Protein AF-D0MRK9-F1 (afdb_monomer_lite)

InterPro domains:
  IPR018247 EF-Hand 1, calcium-binding site [PS00018] (263-275)
  IPR031356 Stealth protein CR4, conserved region 4 [PF17103] (345-397)
  IPR031357 Stealth protein CR3, conserved region 3 [PF17102] (197-244)
  IPR047141 Stealth family [PTHR24045] (151-418)

Organism: Phytophthora infestans (strain T30-4) (NCBI:txid403677)

Foldseek 3Di:
DDDDDDDDDDPDDPPDDDPPPDDDPVVVVVVPDPDQPVPDPDDDDGDDDDPDDDDDDDDDDDDDPPDPVVVVVVVVVLVVVLVVVVVVVVVVVVVVVVVVVVVVCVVPDPDDPDPDPPDPPDDDDDDDDDPPPPPPPPDPPSVDDPDDPPDLPDCDPVQVVQVVDPCLPVLLLVLLQVVCCVVQNADPDPDGQDDDDPDDDDADPVLVVVLCVVPVPLQVVQVSDPDRGSSHNPPVSSRLSCLLRVCVVPNDDLVNLCQPFQPLVPPQFGDLLSLQSLLCLLPHHPHDPVSSVVSCVQQWDDWDWDWDWDQDPVGIDTDIDTDGDTGGSVSLVSRVVSSVSNSVSVVPDDDSDDDDDPPDPDDDPVVVVVVVVVCCSNHVDDDPPDDDPVDDDPDPDPVVVVVVVVVVVVVVVVVVVVVVVVVVVVVVVVVVVVVVVVVVVVVPVPDDDDDDDDDDDDDD

Secondary structure (DSSP, 8-state):
------------------------HHHHTTTS-----TT--SSS---PPPTT-PPPPPPPP-------HHHHHHHHHHHHHHHHHHHHHHHHHHHHHHHHHHHHHHTT-S---S---S--SS-----------TT------TTS-----PPPPP--HHHHHHTT-S-HHHHHHHHHHHHHHHHH-S-SSSS--PPPPS------HHHHHHHHHHTHHHHHHHHH-SS--TT---HHHHHHHHHHHGGGTSPPPHHHHIIIII-SS-SSSB-HHHHHHHHHHHH-SS--HHHHHHHHHHHSPPPEEEEEEEEETTEEEEEEEEE-PPB-HHHHHT-HHHHHHHHHHHHH------------SS--HHHHHHHHHHHHHH--S--TTSPPTT---S-SSHHHHHHHHHHHHHHHHHHHHHHHHHHHHHHHHHHHHHHHHHHHHHHHTT--------------

Radius of gyration: 40.29 Å; chains: 1; bounding box: 135×69×119 Å

pLDDT: mean 70.11, std 19.64, range [26.95, 94.94]

Structure (mmCIF, N/CA/C/O backbone):
data_AF-D0MRK9-F1
#
_entry.id   AF-D0MRK9-F1
#
loop_
_atom_site.group_PDB
_atom_site.id
_atom_site.type_symbol
_atom_site.label_atom_id
_atom_site.label_alt_id
_atom_site.label_comp_id
_atom_site.label_asym_id
_atom_site.label_entity_id
_atom_site.label_seq_id
_atom_site.pdbx_PDB_ins_code
_atom_site.Cartn_x
_atom_site.Cartn_y
_atom_site.Cartn_z
_atom_site.occupancy
_atom_site.B_iso_or_equiv
_atom_site.auth_seq_id
_atom_site.auth_comp_id
_atom_site.auth_asym_id
_atom_site.auth_atom_id
_atom_site.pdbx_PDB_model_num
ATOM 1 N N . MET A 1 1 ? 93.535 13.132 -4.757 1.00 35.56 1 MET A N 1
ATOM 2 C CA . MET A 1 1 ? 92.927 12.398 -3.626 1.00 35.56 1 MET A CA 1
ATOM 3 C C . MET A 1 1 ? 91.709 11.648 -4.139 1.00 35.56 1 MET A C 1
ATOM 5 O O . MET A 1 1 ? 90.677 12.262 -4.361 1.00 35.56 1 MET A O 1
ATOM 9 N N . ALA A 1 2 ? 91.854 10.348 -4.386 1.00 31.53 2 ALA A N 1
ATOM 10 C CA . ALA A 1 2 ? 90.727 9.451 -4.604 1.00 31.53 2 ALA A CA 1
ATOM 11 C C . ALA A 1 2 ? 90.151 9.045 -3.238 1.00 31.53 2 ALA A C 1
ATOM 13 O O . ALA A 1 2 ? 90.916 8.758 -2.316 1.00 31.53 2 ALA A O 1
ATOM 14 N N . ARG A 1 3 ? 88.824 9.008 -3.103 1.00 29.06 3 ARG A N 1
ATOM 15 C CA . ARG A 1 3 ? 88.154 8.256 -2.037 1.00 29.06 3 ARG A CA 1
ATOM 16 C C . ARG A 1 3 ? 87.110 7.344 -2.665 1.00 29.06 3 ARG A C 1
ATOM 18 O O . ARG A 1 3 ? 86.178 7.804 -3.313 1.00 29.06 3 ARG A O 1
ATOM 25 N N . HIS A 1 4 ? 87.349 6.051 -2.479 1.00 29.16 4 HIS A N 1
ATOM 26 C CA . HIS A 1 4 ? 86.424 4.955 -2.710 1.00 29.16 4 HIS A CA 1
ATOM 27 C C . HIS A 1 4 ? 85.157 5.107 -1.864 1.00 29.16 4 HIS A C 1
ATOM 29 O O . HIS A 1 4 ? 85.251 5.413 -0.677 1.00 29.16 4 HIS A O 1
ATOM 35 N N . CYS A 1 5 ? 84.013 4.752 -2.449 1.00 26.95 5 CYS A N 1
ATOM 36 C CA . CYS A 1 5 ? 82.931 4.092 -1.727 1.00 26.95 5 CYS A CA 1
ATOM 37 C C . CYS A 1 5 ? 82.694 2.721 -2.370 1.00 26.95 5 CYS A C 1
ATOM 39 O O . CYS A 1 5 ? 82.774 2.567 -3.587 1.00 26.95 5 CYS A O 1
ATOM 41 N N . VAL A 1 6 ? 82.503 1.736 -1.502 1.00 31.55 6 VAL A N 1
ATOM 42 C CA . VAL A 1 6 ? 82.480 0.293 -1.745 1.00 31.55 6 VAL A CA 1
ATOM 43 C C . VAL A 1 6 ? 81.114 -0.126 -2.296 1.00 31.55 6 VAL A C 1
ATOM 45 O O . VAL A 1 6 ? 80.092 0.210 -1.708 1.00 31.55 6 VAL A O 1
ATOM 48 N N . GLU A 1 7 ? 81.091 -0.878 -3.400 1.00 30.47 7 GLU A N 1
ATOM 49 C CA . GLU A 1 7 ? 79.901 -1.598 -3.870 1.00 30.47 7 GLU A CA 1
ATOM 50 C C . GLU A 1 7 ? 79.764 -2.922 -3.100 1.00 30.47 7 GLU A C 1
ATOM 52 O O . GLU A 1 7 ? 80.545 -3.859 -3.289 1.00 30.47 7 GLU A O 1
ATOM 57 N N . GLU A 1 8 ? 78.754 -3.021 -2.234 1.00 34.12 8 GLU A N 1
ATOM 58 C CA . GLU A 1 8 ? 78.308 -4.300 -1.681 1.00 34.12 8 GLU A CA 1
ATOM 59 C C . GLU A 1 8 ? 77.631 -5.137 -2.776 1.00 34.12 8 GLU A C 1
ATOM 61 O O . GLU A 1 8 ? 76.578 -4.789 -3.314 1.00 34.12 8 GLU A O 1
ATOM 66 N N . ARG A 1 9 ? 78.222 -6.296 -3.094 1.00 35.00 9 ARG A N 1
ATOM 67 C CA . ARG A 1 9 ? 77.585 -7.320 -3.932 1.00 35.00 9 ARG A CA 1
ATOM 68 C C . ARG A 1 9 ? 76.389 -7.926 -3.201 1.00 35.00 9 ARG A C 1
ATOM 70 O O . ARG A 1 9 ? 76.541 -8.881 -2.440 1.00 35.00 9 ARG A O 1
ATOM 77 N N . ILE A 1 10 ? 75.184 -7.472 -3.527 1.00 35.31 10 ILE A N 1
ATOM 78 C CA . ILE A 1 10 ? 73.968 -8.239 -3.248 1.00 35.31 10 ILE A CA 1
ATOM 79 C C . ILE A 1 10 ? 73.893 -9.381 -4.271 1.00 35.31 10 ILE A C 1
ATOM 81 O O . ILE A 1 10 ? 73.687 -9.158 -5.465 1.00 35.31 10 ILE A O 1
ATOM 85 N N . ARG A 1 11 ? 74.079 -10.625 -3.807 1.00 37.09 11 ARG A N 1
ATOM 86 C CA . ARG A 1 11 ? 73.834 -11.847 -4.593 1.00 37.09 11 ARG A CA 1
ATOM 87 C C . ARG A 1 11 ? 72.361 -11.893 -5.016 1.00 37.09 11 ARG A C 1
ATOM 89 O O . ARG A 1 11 ? 71.508 -12.365 -4.263 1.00 37.09 11 ARG A O 1
ATOM 96 N N . GLN A 1 12 ? 72.061 -11.433 -6.228 1.00 34.56 12 GLN A N 1
ATOM 97 C CA . GLN A 1 12 ? 70.758 -11.653 -6.850 1.00 34.56 12 GLN A CA 1
ATOM 98 C C . GLN A 1 12 ? 70.581 -13.154 -7.084 1.00 34.56 12 GLN A C 1
ATOM 100 O O . GLN A 1 12 ? 71.249 -13.757 -7.924 1.00 34.56 12 GLN A O 1
ATOM 105 N N . HIS A 1 13 ? 69.698 -13.770 -6.302 1.00 35.28 13 HIS A N 1
ATOM 106 C CA . HIS A 1 13 ? 69.254 -15.128 -6.569 1.00 35.28 13 HIS A CA 1
ATOM 107 C C . HIS A 1 13 ? 68.522 -15.111 -7.909 1.00 35.28 13 HIS A C 1
ATOM 109 O O . HIS A 1 13 ? 67.582 -14.340 -8.108 1.00 35.28 13 HIS A O 1
ATOM 115 N N . LYS A 1 14 ? 68.981 -15.941 -8.845 1.00 33.00 14 LYS A N 1
ATOM 116 C CA . LYS A 1 14 ? 68.329 -16.140 -10.136 1.00 33.00 14 LYS A CA 1
ATOM 117 C C . LYS A 1 14 ? 67.026 -16.894 -9.861 1.00 33.00 14 LYS A C 1
ATOM 119 O O . LYS A 1 14 ? 67.023 -18.117 -9.786 1.00 33.00 14 LYS A O 1
ATOM 124 N N . VAL A 1 15 ? 65.938 -16.163 -9.618 1.00 39.72 15 VAL A N 1
ATOM 125 C CA . VAL A 1 15 ? 64.608 -16.761 -9.469 1.00 39.72 15 VAL A CA 1
ATOM 126 C C . VAL A 1 15 ? 64.201 -17.271 -10.847 1.00 39.72 15 VAL A C 1
ATOM 128 O O . VAL A 1 15 ? 63.831 -16.497 -11.729 1.00 39.72 15 VAL A O 1
ATOM 131 N N . VAL A 1 16 ? 64.352 -18.576 -11.056 1.00 36.00 16 VAL A N 1
ATOM 132 C CA . VAL A 1 16 ? 63.836 -19.265 -12.238 1.00 36.00 16 VAL A CA 1
ATOM 133 C C . VAL A 1 16 ? 62.325 -19.348 -12.064 1.00 36.00 16 VAL A C 1
ATOM 135 O O . VAL A 1 16 ? 61.838 -20.065 -11.194 1.00 36.00 16 VAL A O 1
ATOM 138 N N . TYR A 1 17 ? 61.585 -18.565 -12.846 1.00 38.94 17 TYR A N 1
ATOM 139 C CA . TYR A 1 17 ? 60.128 -18.607 -12.830 1.00 38.94 17 TYR A CA 1
ATOM 140 C C . TYR A 1 17 ? 59.655 -19.787 -13.682 1.00 38.94 17 TYR A C 1
ATOM 142 O O . TYR A 1 17 ? 59.888 -19.818 -14.890 1.00 38.94 17 TYR A O 1
ATOM 150 N N . THR A 1 18 ? 59.005 -20.765 -13.058 1.00 42.81 18 THR A N 1
ATOM 151 C CA . THR A 1 18 ? 58.254 -21.804 -13.768 1.00 42.81 18 THR A CA 1
ATOM 152 C C . THR A 1 18 ? 56.948 -21.187 -14.277 1.00 42.81 18 THR A C 1
ATOM 154 O O . THR A 1 18 ? 56.207 -20.640 -13.455 1.00 42.81 18 THR A O 1
ATOM 157 N N . PRO A 1 19 ? 56.644 -21.231 -15.589 1.00 51.59 19 PRO A N 1
ATOM 158 C CA . PRO A 1 19 ? 55.358 -20.771 -16.104 1.00 51.59 19 PRO A CA 1
ATOM 159 C C . PRO A 1 19 ? 54.207 -21.466 -15.374 1.00 51.59 19 PRO A C 1
ATOM 161 O O . PRO A 1 19 ? 54.330 -22.628 -14.992 1.00 51.59 19 PRO A O 1
ATOM 164 N N . TYR A 1 20 ? 53.088 -20.767 -15.193 1.00 49.81 20 TYR A N 1
ATOM 165 C CA . TYR A 1 20 ? 51.872 -21.382 -14.673 1.00 49.81 20 TYR A CA 1
ATOM 166 C C . TYR A 1 20 ? 51.412 -22.485 -15.639 1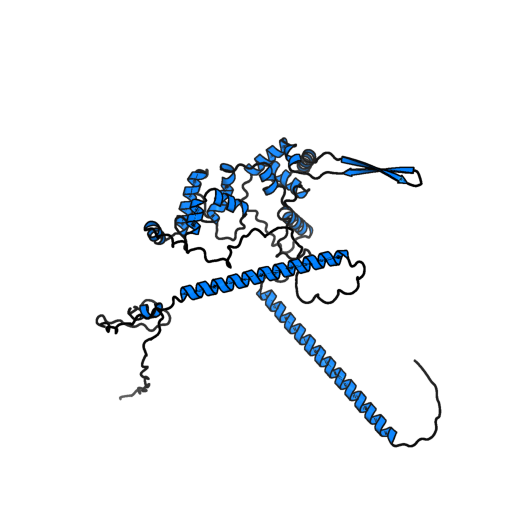.00 49.81 20 TYR A C 1
ATOM 168 O O . TYR A 1 20 ? 51.061 -22.203 -16.782 1.00 49.81 20 TYR A O 1
ATOM 176 N N . THR A 1 21 ? 51.444 -23.738 -15.189 1.00 51.25 21 THR A N 1
ATOM 177 C CA . THR A 1 21 ? 51.035 -24.929 -15.955 1.00 51.25 21 THR A CA 1
ATOM 178 C C . THR A 1 21 ? 49.616 -25.394 -15.613 1.00 51.25 21 THR A C 1
ATOM 180 O O . THR A 1 21 ? 49.261 -26.533 -15.901 1.00 51.25 21 THR A O 1
ATOM 183 N N . GLY A 1 22 ? 48.817 -24.551 -14.953 1.00 57.84 22 GLY A N 1
ATOM 184 C CA . GLY A 1 22 ? 47.450 -24.884 -14.554 1.00 57.84 22 GLY A CA 1
ATOM 185 C C . GLY A 1 22 ? 46.415 -24.674 -15.664 1.00 57.84 22 GLY A C 1
ATOM 186 O O . GLY A 1 22 ? 46.655 -23.985 -16.653 1.00 57.84 22 GLY A O 1
ATOM 187 N N . ASP A 1 23 ? 45.237 -25.262 -15.465 1.00 50.97 23 ASP A N 1
ATOM 188 C CA . ASP A 1 23 ? 44.149 -25.351 -16.449 1.00 50.97 23 ASP A CA 1
ATOM 189 C C . ASP A 1 23 ? 43.155 -24.172 -16.440 1.00 50.97 23 ASP A C 1
ATOM 191 O O . ASP A 1 23 ? 42.128 -24.225 -17.125 1.00 50.97 23 ASP A O 1
ATOM 195 N N . ASP A 1 24 ? 43.426 -23.121 -15.663 1.00 57.12 24 ASP A N 1
ATOM 196 C CA . ASP A 1 24 ? 42.527 -21.974 -15.513 1.00 57.12 24 ASP A CA 1
ATOM 197 C C . ASP A 1 24 ? 42.536 -21.080 -16.767 1.00 57.12 24 ASP A C 1
ATOM 199 O O . ASP A 1 24 ? 43.516 -20.394 -17.081 1.00 57.12 24 ASP A O 1
ATOM 203 N N . SER A 1 25 ? 41.411 -21.074 -17.486 1.00 52.34 25 SER A N 1
ATOM 204 C CA . SER A 1 25 ? 41.227 -20.348 -18.746 1.00 52.34 25 SER A CA 1
ATOM 205 C C . SER A 1 25 ? 41.435 -18.838 -18.619 1.00 52.34 25 SER A C 1
ATOM 207 O O . SER A 1 25 ? 41.896 -18.219 -19.575 1.00 52.34 25 SER A O 1
ATOM 209 N N . ALA A 1 26 ? 41.142 -18.244 -17.456 1.00 47.97 26 ALA A N 1
ATOM 210 C CA . ALA A 1 26 ? 41.304 -16.803 -17.246 1.00 47.97 26 ALA A CA 1
ATOM 211 C C . ALA A 1 26 ? 42.783 -16.401 -17.099 1.00 47.97 26 ALA A C 1
ATOM 213 O O . ALA A 1 26 ? 43.189 -15.326 -17.538 1.00 47.97 26 ALA A O 1
ATOM 214 N N . LEU A 1 27 ? 43.604 -17.281 -16.515 1.00 51.56 27 LEU A N 1
ATOM 215 C CA . LEU A 1 27 ? 45.049 -17.080 -16.363 1.00 51.56 27 LEU A CA 1
ATOM 216 C C . LEU A 1 27 ? 45.811 -17.394 -17.656 1.00 51.56 27 LEU A C 1
ATOM 218 O O . LEU A 1 27 ? 46.821 -16.755 -17.944 1.00 51.56 27 LEU A O 1
ATOM 222 N N . LEU A 1 28 ? 45.294 -18.315 -18.474 1.00 51.88 28 LEU A N 1
ATOM 223 C CA . LEU A 1 28 ? 45.832 -18.631 -19.800 1.00 51.88 28 LEU A CA 1
ATOM 224 C C . LEU A 1 28 ? 45.693 -17.467 -20.794 1.00 51.88 28 LEU A C 1
ATOM 226 O O . LEU A 1 28 ? 46.574 -17.272 -21.630 1.00 51.88 28 LEU A O 1
ATOM 230 N N . GLU A 1 29 ? 44.629 -16.669 -20.684 1.00 47.50 29 GLU A N 1
ATOM 231 C CA . GLU A 1 29 ? 44.384 -15.497 -21.541 1.00 47.50 29 GLU A CA 1
ATOM 232 C C . GLU A 1 29 ? 45.333 -14.319 -21.230 1.00 47.50 29 GLU A C 1
ATOM 234 O O . GLU A 1 29 ? 45.591 -13.464 -22.080 1.00 47.50 29 GLU A O 1
ATOM 239 N N . LEU A 1 30 ? 45.894 -14.297 -20.015 1.00 47.16 30 LEU A N 1
ATOM 240 C CA . LEU A 1 30 ? 46.826 -13.275 -19.527 1.00 47.16 30 LEU A CA 1
ATOM 241 C C . LEU A 1 30 ? 48.289 -13.544 -19.918 1.00 47.16 30 LEU A C 1
ATOM 243 O O . LEU A 1 30 ? 49.113 -12.637 -19.817 1.00 47.16 30 LEU A O 1
ATOM 247 N N . LEU A 1 31 ? 48.623 -14.760 -20.365 1.00 47.22 31 LEU A N 1
ATOM 248 C CA . LEU A 1 31 ? 49.991 -15.138 -20.749 1.00 47.22 31 LEU A CA 1
ATOM 249 C C . LEU A 1 31 ? 50.386 -14.632 -22.146 1.00 47.22 31 LEU A C 1
ATOM 251 O O . LEU A 1 31 ? 51.557 -14.335 -22.368 1.00 47.22 31 LEU A O 1
ATOM 255 N N . ASP A 1 32 ? 49.420 -14.478 -23.057 1.00 43.88 32 ASP A N 1
ATOM 256 C CA . ASP A 1 32 ? 49.665 -14.092 -24.458 1.00 43.88 32 ASP A CA 1
ATOM 257 C C . ASP A 1 32 ? 49.544 -12.575 -24.710 1.00 43.88 32 ASP A C 1
ATOM 259 O O . ASP A 1 32 ? 49.642 -12.113 -25.849 1.00 43.88 32 ASP A O 1
ATOM 263 N N . ARG A 1 33 ? 49.330 -11.763 -23.665 1.00 46.09 33 ARG A N 1
ATOM 264 C CA . ARG A 1 33 ? 49.208 -10.303 -23.787 1.00 46.09 33 ARG A CA 1
ATOM 265 C C . ARG A 1 33 ? 50.215 -9.603 -22.887 1.00 46.09 33 ARG A C 1
ATOM 267 O O . ARG A 1 33 ? 50.111 -9.650 -21.666 1.00 46.09 33 ARG A O 1
ATOM 274 N N . CYS A 1 34 ? 51.156 -8.880 -23.491 1.00 45.09 34 CYS A N 1
ATOM 275 C CA . CYS A 1 34 ? 51.990 -7.935 -22.755 1.00 45.09 34 CYS A CA 1
ATOM 276 C C . CYS A 1 34 ? 51.085 -6.784 -22.277 1.00 45.09 34 CYS A C 1
ATOM 278 O O . CYS A 1 34 ? 50.693 -5.920 -23.061 1.00 45.09 34 CYS A O 1
ATOM 280 N N . ILE A 1 35 ? 50.654 -6.823 -21.014 1.00 46.16 35 ILE A N 1
ATOM 281 C CA . ILE A 1 35 ? 49.831 -5.766 -20.417 1.00 46.16 35 ILE A CA 1
ATOM 282 C C . ILE A 1 35 ? 50.740 -4.579 -20.109 1.00 46.16 35 ILE A C 1
ATOM 284 O O . ILE A 1 35 ? 51.620 -4.668 -19.250 1.00 46.16 35 ILE A O 1
ATOM 288 N N . ASP A 1 36 ? 50.500 -3.455 -20.784 1.00 41.97 36 ASP A N 1
ATOM 289 C CA . ASP A 1 36 ? 51.120 -2.182 -20.433 1.00 41.97 36 ASP A CA 1
ATOM 290 C C . ASP A 1 36 ? 50.606 -1.736 -19.055 1.00 41.97 36 ASP A C 1
ATOM 292 O O . ASP A 1 36 ? 49.445 -1.364 -18.865 1.00 41.97 36 ASP A O 1
ATOM 296 N N . THR A 1 37 ? 51.486 -1.833 -18.063 1.00 46.78 37 THR A N 1
ATOM 297 C CA . THR A 1 37 ? 51.195 -1.533 -16.656 1.00 46.78 37 THR A CA 1
ATOM 298 C C . THR A 1 37 ? 51.519 -0.085 -16.288 1.00 46.78 37 THR A C 1
ATOM 300 O O . THR A 1 37 ? 51.314 0.313 -15.142 1.00 46.78 37 THR A O 1
ATOM 303 N N . THR A 1 38 ? 51.953 0.748 -17.241 1.00 44.44 38 THR A N 1
ATOM 304 C CA . THR A 1 38 ? 52.390 2.130 -16.966 1.00 44.44 38 THR A CA 1
ATOM 305 C C . THR A 1 38 ? 51.278 3.063 -16.473 1.00 44.44 38 THR A C 1
ATOM 307 O O . THR A 1 38 ? 51.579 4.079 -15.852 1.00 44.44 38 THR A O 1
ATOM 310 N N . ARG A 1 39 ? 49.992 2.732 -16.677 1.00 48.22 39 ARG A N 1
ATOM 311 C CA . ARG A 1 39 ? 48.850 3.593 -16.288 1.00 48.22 39 ARG A CA 1
ATOM 312 C C . ARG A 1 39 ? 48.053 3.154 -15.054 1.00 48.22 39 ARG A C 1
ATOM 314 O O . ARG A 1 39 ? 47.063 3.806 -14.728 1.00 48.22 39 ARG A O 1
ATOM 321 N N . ARG A 1 40 ? 48.455 2.103 -14.330 1.00 41.41 40 ARG A N 1
ATOM 322 C CA . ARG A 1 40 ? 47.811 1.725 -13.055 1.00 41.41 40 ARG A CA 1
ATOM 323 C C . ARG A 1 40 ? 48.799 1.808 -11.897 1.00 41.41 40 ARG A C 1
ATOM 325 O O . ARG A 1 40 ? 49.594 0.905 -11.665 1.00 41.41 40 ARG A O 1
ATOM 332 N N . LEU A 1 41 ? 48.698 2.891 -11.132 1.00 46.91 41 LEU A N 1
ATOM 333 C CA . LEU A 1 41 ? 49.268 2.978 -9.793 1.00 46.91 41 LEU A CA 1
ATOM 334 C C . LEU A 1 41 ? 48.466 2.047 -8.877 1.00 46.91 41 LEU A C 1
ATOM 336 O O . LEU A 1 41 ? 47.333 2.367 -8.539 1.00 46.91 41 LEU A O 1
ATOM 340 N N . ILE A 1 42 ? 49.032 0.876 -8.571 1.00 38.44 42 ILE A N 1
ATOM 341 C CA . ILE A 1 42 ? 49.124 0.220 -7.250 1.00 38.44 42 ILE A CA 1
ATOM 342 C C . ILE A 1 42 ? 49.677 -1.205 -7.478 1.00 38.44 42 ILE A C 1
ATOM 344 O O . ILE A 1 42 ? 49.037 -2.050 -8.097 1.00 38.44 42 ILE A O 1
ATOM 348 N N . GLY A 1 43 ? 50.879 -1.470 -6.953 1.00 43.34 43 GLY A N 1
ATOM 349 C CA . GLY A 1 43 ? 51.320 -2.814 -6.549 1.00 43.34 43 GLY A CA 1
ATOM 350 C C . GLY A 1 43 ? 52.142 -3.682 -7.515 1.00 43.34 43 GLY A C 1
ATOM 351 O O . GLY A 1 43 ? 52.728 -4.653 -7.046 1.00 43.34 43 GLY A O 1
ATOM 352 N N . ILE A 1 44 ? 52.262 -3.369 -8.810 1.00 43.66 44 ILE A N 1
ATOM 353 C CA . ILE A 1 44 ? 53.058 -4.183 -9.757 1.00 43.66 44 ILE A CA 1
ATOM 354 C C . ILE A 1 44 ? 54.150 -3.314 -10.391 1.00 43.66 44 ILE A C 1
ATOM 356 O O . ILE A 1 44 ? 53.868 -2.218 -10.871 1.00 43.66 44 ILE A O 1
ATOM 360 N N . ARG A 1 45 ? 55.413 -3.775 -10.370 1.00 40.00 45 ARG A N 1
ATOM 361 C CA . ARG A 1 45 ? 56.532 -3.053 -11.006 1.00 40.00 45 ARG A CA 1
ATOM 362 C C . ARG A 1 45 ? 56.274 -2.945 -12.520 1.00 40.00 45 ARG A C 1
ATOM 364 O O . ARG A 1 45 ? 56.033 -3.982 -13.138 1.00 40.00 45 ARG A O 1
ATOM 371 N N . PRO A 1 46 ? 56.349 -1.744 -13.120 1.00 36.94 46 PRO A N 1
ATOM 372 C CA . PRO A 1 46 ? 56.081 -1.569 -14.541 1.00 36.94 46 PRO A CA 1
ATOM 373 C C . PRO A 1 46 ? 57.117 -2.321 -15.387 1.00 36.94 46 PRO A C 1
ATOM 375 O O . PRO A 1 46 ? 58.317 -2.262 -15.111 1.00 36.94 46 PRO A O 1
ATOM 378 N N . ARG A 1 47 ? 56.652 -3.024 -16.424 1.00 47.44 47 ARG A N 1
ATOM 379 C CA . ARG A 1 47 ? 57.497 -3.611 -17.477 1.00 47.44 47 ARG A CA 1
ATOM 380 C C . ARG A 1 47 ? 57.350 -2.803 -18.764 1.00 47.44 47 ARG A C 1
ATOM 382 O O . ARG A 1 47 ? 56.248 -2.397 -19.113 1.00 47.44 47 ARG A O 1
ATOM 389 N N . ILE A 1 48 ? 58.462 -2.610 -19.467 1.00 42.12 48 ILE A N 1
ATOM 390 C CA . ILE A 1 48 ? 58.509 -2.041 -20.818 1.00 42.12 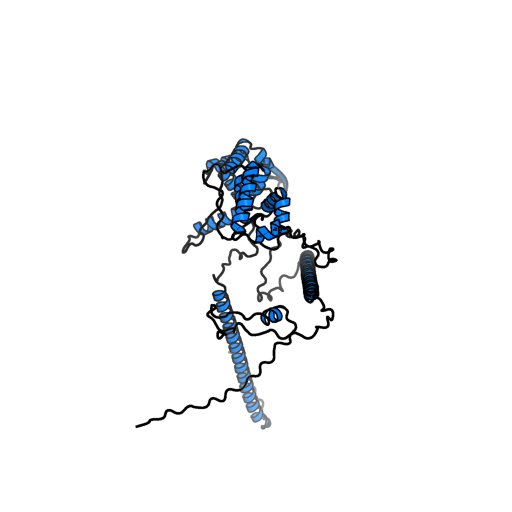48 ILE A CA 1
ATOM 391 C C . ILE A 1 48 ? 58.459 -3.224 -21.794 1.00 42.12 48 ILE A C 1
ATOM 393 O O . ILE A 1 48 ? 59.325 -4.093 -21.729 1.00 42.12 48 ILE A O 1
ATOM 397 N N . CYS A 1 49 ? 57.442 -3.283 -22.656 1.00 46.38 49 CYS A N 1
ATOM 398 C CA . CYS A 1 49 ? 57.328 -4.300 -23.707 1.00 46.38 49 CYS A CA 1
ATOM 399 C C . CYS A 1 49 ? 58.110 -3.829 -24.946 1.00 46.38 49 CYS A C 1
ATOM 401 O O . CYS A 1 49 ? 57.847 -2.735 -25.451 1.00 46.38 49 CYS A O 1
ATOM 403 N N . TYR A 1 50 ? 59.068 -4.621 -25.440 1.00 48.31 50 TYR A N 1
ATOM 404 C CA . TYR A 1 50 ? 59.800 -4.289 -26.668 1.00 48.31 50 TYR A CA 1
ATOM 405 C C . TYR A 1 50 ? 59.034 -4.785 -27.913 1.00 48.31 50 TYR A C 1
ATOM 407 O O . TYR A 1 50 ? 58.537 -5.909 -27.897 1.00 48.31 50 TYR A O 1
ATOM 415 N N . PRO A 1 51 ? 58.974 -4.015 -29.020 1.00 42.97 51 PRO A N 1
ATOM 416 C CA . PRO A 1 51 ? 58.184 -4.347 -30.220 1.00 42.97 51 PRO A CA 1
ATOM 417 C C . PRO A 1 51 ? 58.585 -5.620 -30.994 1.00 42.97 51 PRO A C 1
ATOM 419 O O . PRO A 1 51 ? 57.993 -5.898 -32.035 1.00 42.97 51 PRO A O 1
ATOM 422 N N . HIS A 1 52 ? 59.602 -6.365 -30.550 1.00 44.81 52 HIS A N 1
ATOM 423 C CA . HIS A 1 52 ? 60.222 -7.458 -31.313 1.00 44.81 52 HIS A CA 1
ATOM 424 C C . HIS A 1 52 ? 60.236 -8.819 -30.596 1.00 44.81 52 HIS A C 1
ATOM 426 O O . HIS A 1 52 ? 60.943 -9.727 -31.029 1.00 44.81 52 HIS A O 1
ATOM 432 N N . GLU A 1 53 ? 59.461 -9.005 -29.526 1.00 45.97 53 GLU A N 1
ATOM 433 C CA . GLU A 1 53 ? 59.304 -10.332 -28.914 1.00 45.97 53 GLU A CA 1
ATOM 434 C C . GLU A 1 53 ? 58.335 -11.192 -29.748 1.00 45.97 53 GLU A C 1
ATOM 436 O O . GLU A 1 53 ? 57.136 -10.928 -29.816 1.00 45.97 53 GLU A O 1
ATOM 441 N N . VAL A 1 54 ? 58.873 -12.211 -30.427 1.00 45.06 54 VAL A N 1
ATOM 442 C CA . VAL A 1 54 ? 58.109 -13.176 -31.235 1.00 45.06 54 VAL A CA 1
ATOM 443 C C . VAL A 1 54 ? 57.584 -14.298 -30.336 1.00 45.06 54 VAL A C 1
ATOM 445 O O . VAL A 1 54 ? 58.322 -14.837 -29.510 1.00 45.06 54 VAL A O 1
ATOM 448 N N . SER A 1 55 ? 56.312 -14.664 -30.504 1.00 41.31 55 SER A N 1
ATOM 449 C CA . SER A 1 55 ? 55.650 -15.726 -29.743 1.00 41.31 55 SER A CA 1
ATOM 450 C C . SER A 1 55 ? 56.223 -17.115 -30.055 1.00 41.31 55 SER A C 1
ATOM 452 O O . SER A 1 55 ? 56.435 -17.487 -31.209 1.00 41.31 55 SER A O 1
ATOM 454 N N . VAL A 1 56 ? 56.459 -17.910 -29.008 1.00 44.28 56 VAL A N 1
ATOM 455 C CA . VAL A 1 56 ? 56.882 -19.313 -29.130 1.00 44.28 56 VAL A CA 1
ATOM 456 C C . VAL A 1 56 ? 55.667 -20.172 -29.524 1.00 44.28 56 VAL A C 1
ATOM 458 O O . VAL A 1 56 ? 54.643 -20.094 -28.840 1.00 44.28 56 VAL A O 1
ATOM 461 N N . PRO A 1 57 ? 55.730 -21.012 -30.578 1.00 42.94 57 PRO A N 1
ATOM 462 C CA . PRO A 1 57 ? 54.617 -21.892 -30.936 1.00 42.94 57 PRO A CA 1
ATOM 463 C C . PRO A 1 57 ? 54.413 -22.985 -29.877 1.00 42.94 57 PRO A C 1
ATOM 465 O O . PRO A 1 57 ? 55.366 -23.663 -29.487 1.00 42.94 57 PRO A O 1
ATOM 468 N N . ARG A 1 58 ? 53.168 -23.185 -29.424 1.00 43.81 58 ARG A N 1
ATOM 469 C CA . ARG A 1 58 ? 52.812 -24.272 -28.493 1.00 43.81 58 ARG A CA 1
ATOM 470 C C . ARG A 1 58 ? 52.832 -25.640 -29.194 1.00 43.81 58 ARG A C 1
ATOM 472 O O . ARG A 1 58 ? 52.442 -25.722 -30.360 1.00 43.81 58 ARG A O 1
ATOM 479 N N . PRO A 1 59 ? 53.183 -26.730 -28.486 1.00 48.44 59 PRO A N 1
ATOM 480 C CA . PRO A 1 59 ? 52.891 -28.084 -28.948 1.00 48.44 59 PRO A CA 1
ATOM 481 C C . PRO A 1 59 ? 51.369 -28.352 -28.951 1.00 48.44 59 PRO A C 1
ATOM 483 O O . PRO A 1 59 ? 50.633 -27.721 -28.186 1.00 48.44 59 PRO A O 1
ATOM 486 N N . PRO A 1 60 ? 50.874 -29.277 -29.798 1.00 45.34 60 PRO A N 1
ATOM 487 C CA . PRO A 1 60 ? 49.445 -29.539 -29.942 1.00 45.34 60 PRO A CA 1
ATOM 488 C C . PRO A 1 60 ? 48.849 -30.114 -28.650 1.00 45.34 60 PRO A C 1
ATOM 490 O O . PRO A 1 60 ? 49.299 -31.138 -28.135 1.00 45.34 60 PRO A O 1
ATOM 493 N N . ILE A 1 61 ? 47.815 -29.444 -28.141 1.00 49.28 61 ILE A N 1
ATOM 494 C CA . ILE A 1 61 ? 47.054 -29.856 -26.958 1.00 49.28 61 ILE A CA 1
ATOM 495 C C . ILE A 1 61 ? 46.165 -31.040 -27.353 1.00 49.28 61 ILE A C 1
ATOM 497 O O . ILE A 1 61 ? 45.314 -30.918 -28.234 1.00 49.28 61 ILE A O 1
ATOM 501 N N . LYS A 1 62 ? 46.347 -32.194 -26.701 1.00 49.25 62 LYS A N 1
ATOM 502 C CA . LYS A 1 62 ? 45.385 -33.299 -26.773 1.00 49.25 62 LYS A CA 1
ATOM 503 C C . LYS A 1 62 ? 44.152 -32.908 -25.959 1.00 49.25 62 LYS A C 1
ATOM 505 O O . LYS A 1 62 ? 44.244 -32.723 -24.750 1.00 49.25 62 LYS A O 1
ATOM 510 N N . TYR A 1 63 ? 43.016 -32.756 -26.630 1.00 43.00 63 TYR A N 1
ATOM 511 C CA . TYR A 1 63 ? 41.729 -32.524 -25.986 1.00 43.00 63 TYR A CA 1
ATOM 512 C C . TYR A 1 63 ? 41.218 -33.837 -25.391 1.00 43.00 63 TYR A C 1
ATOM 514 O O . TYR A 1 63 ? 40.582 -34.630 -26.080 1.00 43.00 63 TYR A O 1
ATOM 522 N N . GLU A 1 64 ? 41.481 -34.069 -24.111 1.00 55.31 64 GLU A N 1
ATOM 523 C CA . GLU A 1 64 ? 40.604 -34.932 -23.323 1.00 55.31 64 GLU A CA 1
ATOM 524 C C . GLU A 1 64 ? 39.366 -34.116 -22.932 1.00 55.31 64 GLU A C 1
ATOM 526 O O . GLU A 1 64 ? 39.460 -32.924 -22.621 1.00 55.31 64 GLU A O 1
ATOM 531 N N . ALA A 1 65 ? 38.186 -34.730 -23.032 1.00 52.16 65 ALA A N 1
ATOM 532 C CA . ALA A 1 65 ? 36.913 -34.077 -22.764 1.00 52.16 65 ALA A CA 1
ATOM 533 C C . ALA A 1 65 ? 36.854 -33.624 -21.294 1.00 52.16 65 ALA A C 1
ATOM 535 O O . ALA A 1 65 ? 36.564 -34.417 -20.401 1.00 52.16 65 ALA A O 1
ATOM 536 N N . LYS A 1 66 ? 37.148 -32.343 -21.039 1.00 55.97 66 LYS A N 1
ATOM 537 C CA . LYS A 1 66 ? 36.981 -31.730 -19.718 1.00 55.97 66 LYS A CA 1
ATOM 538 C C . LYS A 1 66 ? 35.508 -31.834 -19.317 1.00 55.97 66 LYS A C 1
ATOM 540 O O . LYS A 1 66 ? 34.634 -31.324 -20.019 1.00 55.97 66 LYS A O 1
ATOM 545 N N . VAL A 1 67 ? 35.248 -32.500 -18.194 1.00 58.66 67 VAL A N 1
ATOM 546 C CA . VAL A 1 67 ? 33.943 -32.502 -17.525 1.00 58.66 67 VAL A CA 1
ATOM 547 C C . VAL A 1 67 ? 33.549 -31.046 -17.262 1.00 58.66 67 VAL A C 1
ATOM 549 O O . VAL A 1 67 ? 34.356 -30.249 -16.782 1.00 58.66 67 VAL A O 1
ATOM 552 N N . ASP A 1 68 ? 32.330 -30.670 -17.643 1.00 65.19 68 ASP A N 1
ATOM 553 C CA . ASP A 1 68 ? 31.822 -29.304 -17.513 1.00 65.19 68 ASP A CA 1
ATOM 554 C C . ASP A 1 68 ? 31.563 -28.992 -16.029 1.00 65.19 68 ASP A C 1
ATOM 556 O O . ASP A 1 68 ? 30.463 -29.200 -15.522 1.00 65.19 68 ASP A O 1
ATOM 560 N N . VAL A 1 69 ? 32.591 -28.496 -15.328 1.00 66.00 69 VAL A N 1
ATOM 561 C CA . VAL A 1 69 ? 32.593 -28.124 -13.892 1.00 66.00 69 VAL A CA 1
ATOM 562 C C . VAL A 1 69 ? 31.395 -27.241 -13.509 1.00 66.00 69 VAL A C 1
ATOM 564 O O . VAL A 1 69 ? 30.972 -27.185 -12.354 1.00 66.00 69 VAL A O 1
ATOM 567 N N . ARG A 1 70 ? 30.823 -26.518 -14.476 1.00 61.41 70 ARG A N 1
ATOM 568 C CA . ARG A 1 70 ? 29.645 -25.678 -14.268 1.00 61.41 70 ARG A CA 1
ATOM 569 C C . ARG A 1 70 ? 28.370 -26.496 -14.067 1.00 61.41 70 ARG A C 1
ATOM 571 O O . ARG A 1 70 ? 27.555 -26.095 -13.244 1.00 61.41 70 ARG A O 1
ATOM 578 N N . LYS A 1 71 ? 28.217 -27.618 -14.778 1.00 69.81 71 LYS A N 1
ATOM 579 C CA . LYS A 1 71 ? 27.080 -28.538 -14.609 1.00 69.81 71 LYS A CA 1
ATOM 580 C C . LYS A 1 71 ? 27.124 -29.214 -13.247 1.00 69.81 71 LYS A C 1
ATOM 582 O O . LYS A 1 71 ? 26.117 -29.231 -12.557 1.00 69.81 71 LYS A O 1
ATOM 587 N N . GLU A 1 72 ? 28.307 -29.652 -12.828 1.00 73.12 72 GLU A N 1
ATOM 588 C CA . GLU A 1 72 ? 28.514 -30.281 -11.520 1.00 73.12 72 GLU A CA 1
ATOM 589 C C . GLU A 1 72 ? 28.127 -29.335 -10.368 1.00 73.12 72 GLU A C 1
ATOM 591 O O . GLU A 1 72 ? 27.359 -29.704 -9.485 1.00 73.12 72 GLU A O 1
ATOM 596 N N . LYS A 1 73 ? 28.544 -28.060 -10.430 1.00 74.44 73 LYS A N 1
ATOM 597 C CA . LYS A 1 73 ? 28.163 -27.042 -9.429 1.00 74.44 73 LYS A CA 1
ATOM 598 C C . LYS A 1 73 ? 26.668 -26.715 -9.418 1.00 74.44 73 LYS A C 1
ATOM 600 O O . LYS A 1 73 ? 26.126 -26.365 -8.372 1.00 74.44 73 LYS A O 1
ATOM 605 N N . GLU A 1 74 ? 26.016 -26.763 -10.575 1.00 72.06 74 GLU A N 1
ATOM 606 C CA . GLU A 1 74 ? 24.581 -26.499 -10.710 1.00 72.06 74 GLU A CA 1
ATOM 607 C C . GLU A 1 74 ? 23.750 -27.669 -10.155 1.00 72.06 74 GLU A C 1
ATOM 609 O O . GLU A 1 74 ? 22.791 -27.449 -9.414 1.00 72.06 74 GLU A O 1
ATOM 614 N N . GLU A 1 75 ? 24.175 -28.906 -10.424 1.00 75.75 75 GLU A N 1
ATOM 615 C CA . GLU A 1 75 ? 23.591 -30.134 -9.872 1.00 75.75 75 GLU A CA 1
ATOM 616 C C . GLU A 1 75 ? 23.781 -30.223 -8.351 1.00 75.75 75 GLU A C 1
ATOM 618 O O . GLU A 1 75 ? 22.819 -30.481 -7.621 1.00 75.75 75 GLU A O 1
ATOM 623 N N . ASP A 1 76 ? 24.980 -29.914 -7.851 1.00 78.12 76 ASP A N 1
ATOM 624 C CA . ASP A 1 76 ? 25.257 -29.835 -6.414 1.00 78.12 76 ASP A CA 1
ATOM 625 C C . ASP A 1 76 ? 24.426 -28.737 -5.732 1.00 78.12 76 ASP A C 1
ATOM 627 O O . ASP A 1 76 ? 23.862 -28.959 -4.657 1.00 78.12 76 ASP A O 1
ATOM 631 N N . GLY A 1 77 ? 24.291 -27.566 -6.366 1.00 75.56 77 GLY A N 1
ATOM 632 C CA . GLY A 1 77 ? 23.449 -26.473 -5.874 1.00 75.56 77 GLY A CA 1
ATOM 633 C C . GLY A 1 77 ? 21.974 -26.869 -5.774 1.00 75.56 77 GLY A C 1
ATOM 634 O O . GLY A 1 77 ? 21.323 -26.584 -4.765 1.00 75.56 77 GLY A O 1
ATOM 635 N N . ARG A 1 78 ? 21.455 -27.588 -6.777 1.00 77.19 78 ARG A N 1
ATOM 636 C CA . ARG A 1 78 ? 20.083 -28.115 -6.770 1.00 77.19 78 ARG A CA 1
ATOM 637 C C . ARG A 1 78 ? 19.886 -29.182 -5.692 1.00 77.19 78 ARG A C 1
ATOM 639 O O . ARG A 1 78 ? 18.875 -29.149 -4.990 1.00 77.19 78 ARG A O 1
ATOM 646 N N . ARG A 1 79 ? 20.861 -30.081 -5.502 1.00 79.69 79 ARG A N 1
ATOM 647 C CA . ARG A 1 79 ? 20.835 -31.102 -4.438 1.00 79.69 79 ARG A CA 1
ATOM 648 C C . ARG A 1 79 ? 20.743 -30.459 -3.054 1.00 79.69 79 ARG A C 1
ATOM 650 O O . ARG A 1 79 ? 19.870 -30.830 -2.272 1.00 79.69 79 ARG A O 1
ATOM 657 N N . LEU A 1 80 ? 21.590 -29.465 -2.783 1.00 77.25 80 LEU A N 1
ATOM 658 C CA . LEU A 1 80 ? 21.595 -28.728 -1.514 1.00 77.25 80 LEU A CA 1
ATOM 659 C C . LEU A 1 80 ? 20.283 -27.967 -1.281 1.00 77.25 80 LEU A C 1
ATOM 661 O O . LEU A 1 80 ? 19.760 -27.956 -0.166 1.00 77.25 80 LEU A O 1
ATOM 665 N N . ALA A 1 81 ? 19.723 -27.356 -2.327 1.00 75.88 81 ALA A N 1
ATOM 666 C CA . ALA A 1 81 ? 18.456 -26.639 -2.232 1.00 75.88 81 ALA A CA 1
ATOM 667 C C . ALA A 1 81 ? 17.265 -27.582 -1.958 1.00 75.88 81 ALA A C 1
ATOM 669 O O . ALA A 1 81 ? 16.430 -27.270 -1.107 1.00 75.88 81 ALA A O 1
ATOM 670 N N . CYS A 1 82 ? 17.226 -28.761 -2.590 1.00 81.69 82 CYS A N 1
ATOM 671 C CA . CYS A 1 82 ? 16.212 -29.782 -2.309 1.00 81.69 82 CYS A CA 1
ATOM 672 C C . CYS A 1 82 ? 16.343 -30.353 -0.883 1.00 81.69 82 CYS A C 1
ATOM 674 O O . CYS A 1 82 ? 15.346 -30.527 -0.181 1.00 81.69 82 CYS A O 1
ATOM 676 N N . GLU A 1 83 ? 17.566 -30.591 -0.399 1.00 82.56 83 GLU A N 1
ATOM 677 C CA . GLU A 1 83 ? 17.800 -31.021 0.987 1.00 82.56 83 GLU A CA 1
ATOM 678 C C . GLU A 1 83 ? 17.317 -29.966 1.998 1.00 82.56 83 GLU A C 1
ATOM 680 O O . GLU A 1 83 ? 16.650 -30.295 2.982 1.00 82.56 83 GLU A O 1
ATOM 685 N N . ALA A 1 84 ? 17.582 -28.684 1.730 1.00 77.19 84 ALA A N 1
ATOM 686 C CA . ALA A 1 84 ? 17.094 -27.581 2.552 1.00 77.19 84 ALA A CA 1
ATOM 687 C C . ALA A 1 84 ? 15.558 -27.483 2.552 1.00 77.19 84 ALA A C 1
ATOM 689 O O . ALA A 1 84 ? 14.964 -27.239 3.604 1.00 77.19 84 ALA A O 1
ATOM 690 N N . GLN A 1 85 ? 14.906 -27.706 1.406 1.00 79.38 85 GLN A N 1
ATOM 691 C CA . GLN A 1 85 ? 13.444 -27.729 1.302 1.00 79.38 85 GLN A CA 1
ATOM 692 C C . GLN A 1 85 ? 12.839 -28.880 2.118 1.00 79.38 85 GLN A C 1
ATOM 694 O O . GLN A 1 85 ? 11.930 -28.646 2.915 1.00 79.38 85 GLN A O 1
ATOM 699 N N . LYS A 1 86 ? 13.393 -30.095 2.007 1.00 80.94 86 LYS A N 1
ATOM 700 C CA . LYS A 1 86 ? 12.962 -31.259 2.804 1.00 80.94 86 LYS A CA 1
ATOM 701 C C . LYS A 1 86 ? 13.116 -31.025 4.305 1.00 80.94 86 LYS A C 1
ATOM 703 O O . LYS A 1 86 ? 12.206 -31.340 5.062 1.00 80.94 86 LYS A O 1
ATOM 708 N N . ARG A 1 87 ? 14.225 -30.414 4.743 1.00 79.56 87 ARG A N 1
ATOM 709 C CA . ARG A 1 87 ? 14.430 -30.048 6.158 1.00 79.56 87 ARG A CA 1
ATOM 710 C C . ARG A 1 87 ? 13.377 -29.063 6.662 1.00 79.56 87 ARG A C 1
ATOM 712 O O . ARG A 1 87 ? 12.893 -29.218 7.777 1.00 79.56 87 ARG A O 1
ATOM 719 N N . ARG A 1 88 ? 13.005 -28.066 5.852 1.00 74.81 88 ARG A N 1
ATOM 720 C CA . ARG A 1 88 ? 11.956 -27.095 6.212 1.00 74.81 88 ARG A CA 1
ATOM 721 C C . ARG A 1 88 ? 10.579 -27.745 6.320 1.00 74.81 88 ARG A C 1
ATOM 723 O O . ARG A 1 88 ? 9.837 -27.391 7.230 1.00 74.81 88 ARG A O 1
ATOM 730 N N . LEU A 1 89 ? 10.261 -28.679 5.421 1.00 78.69 89 LEU A N 1
ATOM 731 C CA . LEU A 1 89 ? 9.021 -29.459 5.470 1.00 78.69 89 LEU A CA 1
ATOM 732 C C . LEU A 1 89 ? 8.979 -30.361 6.705 1.00 78.69 89 LEU A C 1
ATOM 734 O O . LEU A 1 89 ? 8.009 -30.296 7.444 1.00 78.69 89 LEU A O 1
ATOM 738 N N . ALA A 1 90 ? 10.056 -31.090 7.006 1.00 81.94 90 ALA A N 1
ATOM 739 C CA . ALA A 1 90 ? 10.134 -31.913 8.214 1.00 81.94 90 ALA A CA 1
ATOM 740 C C . ALA A 1 90 ? 9.967 -31.079 9.499 1.00 81.94 90 ALA A C 1
ATOM 742 O O . ALA A 1 90 ? 9.171 -31.427 10.361 1.00 81.94 90 ALA A O 1
ATOM 743 N N . GLN A 1 91 ? 10.631 -29.920 9.595 1.00 74.62 91 GLN A N 1
ATOM 744 C CA . GLN A 1 91 ? 10.440 -28.990 10.719 1.00 74.62 91 GLN A CA 1
ATOM 745 C C . GLN A 1 91 ? 9.017 -28.423 10.790 1.00 74.62 91 GLN A C 1
ATOM 747 O O . GLN A 1 91 ? 8.549 -28.044 11.860 1.00 74.62 91 GLN A O 1
ATOM 752 N N . ARG A 1 92 ? 8.331 -28.284 9.651 1.00 72.19 92 ARG A N 1
ATOM 753 C CA . ARG A 1 92 ? 6.926 -27.869 9.608 1.00 72.19 92 ARG A CA 1
ATOM 754 C C . ARG A 1 92 ? 6.021 -28.989 10.118 1.00 72.19 92 ARG A C 1
ATOM 756 O O . ARG A 1 92 ? 5.209 -28.715 10.987 1.00 72.19 92 ARG A O 1
ATOM 763 N N . GLU A 1 93 ? 6.206 -30.218 9.646 1.00 77.81 93 GLU A N 1
ATOM 764 C CA . GLU A 1 93 ? 5.454 -31.392 10.108 1.00 77.81 93 GLU A CA 1
ATOM 765 C C . GLU A 1 93 ? 5.662 -31.652 11.606 1.00 77.81 93 GLU A C 1
ATOM 767 O O . GLU A 1 93 ? 4.698 -31.929 12.314 1.00 77.81 93 GLU A O 1
ATOM 772 N N . GLU A 1 94 ? 6.892 -31.505 12.111 1.00 78.94 94 GLU A N 1
ATOM 773 C CA . GLU A 1 94 ? 7.185 -31.583 13.548 1.00 78.94 94 GLU A CA 1
ATOM 774 C C . GLU A 1 94 ? 6.436 -30.504 14.335 1.00 78.94 94 GLU A C 1
ATOM 776 O O . GLU A 1 94 ? 5.780 -30.830 15.320 1.00 78.94 94 GLU A O 1
ATOM 781 N N . ARG A 1 95 ? 6.448 -29.246 13.872 1.00 72.38 95 ARG A N 1
ATOM 782 C CA . ARG A 1 95 ? 5.689 -28.156 14.514 1.00 72.38 95 ARG A CA 1
ATOM 783 C C . ARG A 1 95 ? 4.184 -28.396 14.492 1.00 72.38 95 ARG A C 1
ATOM 785 O O . ARG A 1 95 ? 3.531 -28.222 15.512 1.00 72.38 95 ARG A O 1
ATOM 792 N N . GLU A 1 96 ? 3.631 -28.833 13.364 1.00 73.44 96 GLU A N 1
ATOM 793 C CA . GLU A 1 96 ? 2.203 -29.154 13.256 1.00 73.44 96 GLU A CA 1
ATOM 794 C C . GLU A 1 96 ? 1.820 -30.332 14.161 1.00 73.44 96 GLU A C 1
ATOM 796 O O . GLU A 1 96 ? 0.712 -30.378 14.698 1.00 73.44 96 GLU A O 1
ATOM 801 N N . LYS A 1 97 ? 2.731 -31.292 14.354 1.00 79.75 97 LYS A N 1
ATOM 802 C CA . LYS A 1 97 ? 2.539 -32.404 15.284 1.00 79.75 97 LYS A CA 1
ATOM 803 C C . LYS A 1 97 ? 2.586 -31.930 16.738 1.00 79.75 97 LYS A C 1
ATOM 805 O O . LYS A 1 97 ? 1.699 -32.306 17.497 1.00 79.75 97 LYS A O 1
ATOM 810 N N . GLU A 1 98 ? 3.542 -31.076 17.103 1.00 74.81 98 GLU A N 1
ATOM 811 C CA . GLU A 1 98 ? 3.618 -30.449 18.432 1.00 74.81 98 GLU A CA 1
ATOM 812 C C . GLU A 1 98 ? 2.368 -29.607 18.736 1.00 74.81 98 GLU A C 1
ATOM 814 O O . GLU A 1 98 ? 1.822 -29.694 19.833 1.00 74.81 98 GLU A O 1
ATOM 819 N N . GLU A 1 99 ? 1.856 -28.850 17.762 1.00 67.38 99 GLU A N 1
ATOM 820 C CA . GLU A 1 99 ? 0.612 -28.082 17.904 1.00 67.38 99 GLU A CA 1
ATOM 821 C C . GLU A 1 99 ? -0.615 -28.987 18.085 1.00 67.38 99 GLU A C 1
ATOM 823 O O . GLU A 1 99 ? -1.451 -28.724 18.952 1.00 67.38 99 GLU A O 1
ATOM 828 N N . ARG A 1 100 ? -0.720 -30.086 17.321 1.00 71.75 100 ARG A N 1
ATOM 829 C CA . ARG A 1 100 ? -1.803 -31.075 17.493 1.00 71.75 100 ARG A CA 1
ATOM 830 C C . ARG A 1 100 ? -1.712 -31.802 18.831 1.00 71.75 100 ARG A C 1
ATOM 832 O O . ARG A 1 100 ? -2.743 -32.049 19.452 1.00 71.75 100 ARG A O 1
ATOM 839 N N . GLU A 1 101 ? -0.508 -32.145 19.282 1.00 76.06 101 GLU A N 1
ATOM 840 C CA . GLU A 1 101 ? -0.280 -32.768 20.590 1.00 76.06 101 GLU A CA 1
ATOM 841 C C . GLU A 1 101 ? -0.612 -31.793 21.731 1.00 76.06 101 GLU A C 1
ATOM 843 O O . GLU A 1 101 ? -1.276 -32.187 22.692 1.00 76.06 101 GLU A O 1
ATOM 848 N N . ALA A 1 102 ? -0.262 -30.509 21.595 1.00 68.81 102 ALA A N 1
ATOM 849 C CA . ALA A 1 102 ? -0.642 -29.464 22.544 1.00 68.81 102 ALA A CA 1
ATOM 850 C C . ALA A 1 102 ? -2.171 -29.299 22.623 1.00 68.81 102 ALA A C 1
ATOM 852 O O . ALA A 1 102 ? -2.730 -29.344 23.721 1.00 68.81 102 ALA A O 1
ATOM 853 N N . GLN A 1 103 ? -2.860 -29.222 21.478 1.00 61.09 103 GLN A N 1
ATOM 854 C CA . GLN A 1 103 ? -4.327 -29.123 21.415 1.00 61.09 103 GLN A CA 1
ATOM 855 C C . GLN A 1 103 ? -5.034 -30.377 21.962 1.00 61.09 103 GLN A C 1
ATOM 857 O O . GLN A 1 103 ? -6.056 -30.269 22.641 1.00 61.09 103 GLN A O 1
ATOM 862 N N . ALA A 1 104 ? -4.485 -31.573 21.725 1.00 64.88 104 ALA A N 1
ATOM 863 C CA . ALA A 1 104 ? -5.015 -32.822 22.275 1.00 64.88 104 ALA A CA 1
ATOM 864 C C . ALA A 1 104 ? -4.802 -32.932 23.798 1.00 64.88 104 ALA A C 1
ATOM 866 O O . ALA A 1 104 ? -5.663 -33.455 24.508 1.00 64.88 104 ALA A O 1
ATOM 867 N N . SER A 1 105 ? -3.683 -32.410 24.314 1.00 57.25 105 SER A N 1
ATOM 868 C CA . SER A 1 105 ? -3.380 -32.391 25.753 1.00 57.25 105 SER A CA 1
ATOM 869 C C . SER A 1 105 ? -4.264 -31.417 26.545 1.00 57.25 105 SER A C 1
ATOM 871 O O . SER A 1 105 ? -4.609 -31.693 27.696 1.00 57.25 105 SER A O 1
ATOM 873 N N . GLU A 1 106 ? -4.723 -30.333 25.910 1.00 49.66 106 GLU A N 1
ATOM 874 C CA . GLU A 1 106 ? -5.648 -29.363 26.507 1.00 49.66 106 GLU A CA 1
ATOM 875 C C . GLU A 1 106 ? -7.048 -29.958 26.755 1.00 49.66 106 GLU A C 1
ATOM 877 O O . GLU A 1 106 ? -7.751 -29.536 27.671 1.00 49.66 106 GLU A O 1
ATOM 882 N N . HIS A 1 107 ? -7.437 -30.993 25.999 1.00 43.81 107 HIS A N 1
ATOM 883 C CA . HIS A 1 107 ? -8.741 -31.657 26.127 1.00 43.81 107 HIS A CA 1
ATOM 884 C C . HIS A 1 107 ? -8.783 -32.830 27.126 1.00 43.81 107 HIS A C 1
ATOM 886 O O . HIS A 1 107 ? -9.868 -33.339 27.404 1.00 43.81 107 HIS A O 1
ATOM 892 N N . VAL A 1 108 ? -7.648 -33.264 27.697 1.00 43.19 108 VAL A N 1
ATOM 893 C CA . VAL A 1 108 ? -7.593 -34.460 28.578 1.00 43.19 108 VAL A CA 1
ATOM 894 C C . VAL A 1 108 ? -6.981 -34.185 29.968 1.00 43.19 108 VAL A C 1
ATOM 896 O O . VAL A 1 108 ? -7.018 -35.043 30.846 1.00 43.19 108 VAL A O 1
ATOM 899 N N . GLY A 1 109 ? -6.484 -32.978 30.250 1.00 35.59 109 GLY A N 1
ATOM 900 C CA . GLY A 1 109 ? -5.635 -32.719 31.423 1.00 35.59 109 GLY A CA 1
ATOM 901 C C . GLY A 1 109 ? -6.154 -31.716 32.454 1.00 35.59 109 GLY A C 1
ATOM 902 O O . GLY A 1 109 ? -5.395 -30.853 32.888 1.00 35.59 109 GLY A O 1
ATOM 903 N N . GLY A 1 110 ? -7.407 -31.808 32.898 1.00 39.12 110 GLY A N 1
ATOM 904 C CA . GLY A 1 110 ? -7.906 -31.027 34.037 1.00 39.12 110 GLY A CA 1
ATOM 905 C C . GLY A 1 110 ? -7.346 -31.491 35.388 1.00 39.12 110 GLY A C 1
ATOM 906 O O . GLY A 1 110 ? -8.144 -31.878 36.226 1.00 39.12 110 GLY A O 1
ATOM 907 N N . LEU A 1 111 ? -6.014 -31.517 35.587 1.00 36.47 111 LEU A N 1
ATOM 908 C CA . LEU A 1 111 ? -5.309 -31.671 36.882 1.00 36.47 111 LEU A CA 1
ATOM 909 C C . LEU A 1 111 ? -3.769 -31.748 36.698 1.00 36.47 111 LEU A C 1
ATOM 911 O O . LEU A 1 111 ? -3.173 -32.805 36.862 1.00 36.47 111 LEU A O 1
ATOM 915 N N . SER A 1 112 ? -3.080 -30.631 36.423 1.00 32.09 112 SER A N 1
ATOM 916 C CA . SER A 1 112 ? -1.646 -30.482 36.776 1.00 32.09 112 SER A CA 1
ATOM 917 C C . SER A 1 112 ? -1.187 -29.017 36.760 1.00 32.09 112 SER A C 1
ATOM 919 O O . SER A 1 112 ? -0.494 -28.559 35.857 1.00 32.09 112 SER A O 1
ATOM 921 N N . ARG A 1 113 ? -1.548 -28.252 37.794 1.00 35.00 113 ARG A N 1
ATOM 922 C CA . ARG A 1 113 ? -1.136 -26.844 37.965 1.00 35.00 113 ARG A CA 1
ATOM 923 C C . ARG A 1 113 ? 0.216 -26.672 38.686 1.00 35.00 113 ARG A C 1
ATOM 925 O O . ARG A 1 113 ? 0.427 -25.635 39.300 1.00 35.00 113 ARG A O 1
ATOM 932 N N . PHE A 1 114 ? 1.111 -27.670 38.665 1.00 31.33 114 PHE A N 1
ATOM 933 C CA . PHE A 1 114 ? 2.286 -27.674 39.561 1.00 31.33 114 PHE A CA 1
ATOM 934 C C . PHE A 1 114 ? 3.653 -28.080 38.976 1.00 31.33 114 PHE A C 1
ATOM 936 O O . PHE A 1 114 ? 4.633 -28.054 39.711 1.00 31.33 114 PHE A O 1
ATOM 943 N N . PHE A 1 115 ? 3.789 -28.366 37.678 1.00 29.06 115 PHE A N 1
ATOM 944 C CA . PHE A 1 115 ? 5.111 -28.571 37.063 1.00 29.06 115 PHE A CA 1
ATOM 945 C C . PHE A 1 115 ? 5.233 -27.781 35.759 1.00 29.06 115 PHE A C 1
ATOM 947 O O . PHE A 1 115 ? 4.798 -28.228 34.707 1.00 29.06 115 PHE A O 1
ATOM 954 N N . GLY A 1 116 ? 5.814 -26.583 35.842 1.00 30.95 116 GLY A N 1
ATOM 955 C CA . GLY A 1 116 ? 6.047 -25.728 34.674 1.00 30.95 116 GLY A CA 1
ATOM 956 C C . GLY A 1 116 ? 6.956 -24.525 34.925 1.00 30.95 116 GLY A C 1
ATOM 957 O O . GLY A 1 116 ? 6.928 -23.576 34.158 1.00 30.95 116 GLY A O 1
ATOM 958 N N . ASN A 1 117 ? 7.763 -24.547 35.989 1.00 32.72 117 ASN A N 1
ATOM 959 C CA . ASN A 1 117 ? 8.820 -23.566 36.230 1.00 32.72 117 ASN A CA 1
ATOM 960 C C . ASN A 1 117 ? 10.166 -24.287 36.119 1.00 32.72 117 ASN A C 1
ATOM 962 O O . ASN A 1 117 ? 10.667 -24.740 37.135 1.00 32.72 117 ASN A O 1
ATOM 966 N N . ILE A 1 118 ? 10.679 -24.463 34.895 1.00 33.81 118 ILE A N 1
ATOM 967 C CA . ILE A 1 118 ? 12.101 -24.598 34.489 1.00 33.81 118 ILE A CA 1
ATOM 968 C C . ILE A 1 118 ? 12.088 -24.764 32.955 1.00 33.81 118 ILE A C 1
ATOM 970 O O . ILE A 1 118 ? 12.148 -25.865 32.420 1.00 33.81 118 ILE A O 1
ATOM 974 N N . LYS A 1 119 ? 11.924 -23.652 32.228 1.00 29.52 119 LYS A N 1
ATOM 975 C CA . LYS A 1 119 ? 12.454 -23.460 30.860 1.00 29.52 119 LYS A CA 1
ATOM 976 C C . LYS A 1 119 ? 12.333 -21.992 30.424 1.00 29.52 119 LYS A C 1
ATOM 978 O O . LYS A 1 119 ? 11.894 -21.672 29.332 1.00 29.52 119 LYS A O 1
ATOM 983 N N . THR A 1 120 ? 12.751 -21.076 31.295 1.00 33.41 120 THR A N 1
ATOM 984 C CA . THR A 1 120 ? 12.815 -19.626 31.021 1.00 33.41 120 THR A CA 1
ATOM 985 C C . THR A 1 120 ? 14.267 -19.153 30.952 1.00 33.41 120 THR A C 1
ATOM 987 O O . THR A 1 120 ? 14.650 -18.130 31.506 1.00 33.41 120 THR A O 1
ATOM 990 N N . ALA A 1 121 ? 15.104 -19.935 30.273 1.00 31.92 121 ALA A N 1
ATOM 991 C CA . ALA A 1 121 ? 16.489 -19.593 29.982 1.00 31.92 121 ALA A CA 1
ATOM 992 C C . ALA A 1 121 ? 16.874 -20.200 28.632 1.00 31.92 121 ALA A C 1
ATOM 994 O O . ALA A 1 121 ? 17.570 -21.200 28.579 1.00 31.92 121 ALA A O 1
ATOM 995 N N . VAL A 1 122 ? 16.297 -19.653 27.564 1.00 34.81 122 VAL A N 1
ATOM 996 C CA . VAL A 1 122 ? 16.780 -19.574 26.172 1.00 34.81 122 VAL A CA 1
ATOM 997 C C . VAL A 1 122 ? 15.625 -18.900 25.430 1.00 34.81 122 VAL A C 1
ATOM 999 O O . VAL A 1 122 ? 14.499 -19.387 25.459 1.00 34.81 122 VAL A O 1
ATOM 1002 N N . GLY A 1 123 ? 15.878 -17.716 24.875 1.00 32.34 123 GLY A N 1
ATOM 1003 C CA . GLY A 1 123 ? 14.864 -16.833 24.302 1.00 32.34 123 GLY A CA 1
ATOM 1004 C C . GLY A 1 123 ? 14.180 -17.412 23.066 1.00 32.34 123 GLY A C 1
ATOM 1005 O O . GLY A 1 123 ? 14.557 -17.089 21.945 1.00 32.34 123 GLY A O 1
ATOM 1006 N N . LEU A 1 124 ? 13.146 -18.217 23.281 1.00 30.84 124 LEU A N 1
ATOM 1007 C CA . LEU A 1 124 ? 12.135 -18.527 22.283 1.00 30.84 124 LEU A CA 1
ATOM 1008 C C . LEU A 1 124 ? 10.914 -17.674 22.616 1.00 30.84 124 LEU A C 1
ATOM 1010 O O . LEU A 1 124 ? 10.270 -17.849 23.649 1.00 30.84 124 LEU A O 1
ATOM 1014 N N . GLY A 1 125 ? 10.682 -16.666 21.776 1.00 30.55 125 GLY A N 1
ATOM 1015 C CA . GLY A 1 125 ? 9.516 -15.803 21.864 1.00 30.55 125 GLY A CA 1
ATOM 1016 C C . GLY A 1 125 ? 8.238 -16.625 21.748 1.00 30.55 125 GLY A C 1
ATOM 1017 O O . GLY A 1 125 ? 8.157 -17.565 20.963 1.00 30.55 125 GLY A O 1
ATOM 1018 N N . HIS A 1 126 ? 7.249 -16.250 22.550 1.00 30.22 126 HIS A N 1
ATOM 1019 C CA . HIS A 1 126 ? 5.886 -16.744 22.450 1.00 30.22 126 HIS A CA 1
ATOM 1020 C C . HIS A 1 126 ? 5.345 -16.335 21.071 1.00 30.22 126 HIS A C 1
ATOM 1022 O O . HIS A 1 126 ? 5.043 -15.164 20.844 1.00 30.22 126 HIS A O 1
ATOM 1028 N N . VAL A 1 127 ? 5.297 -17.273 20.126 1.00 36.03 127 VAL A N 1
ATOM 1029 C CA . VAL A 1 127 ? 4.699 -17.042 18.810 1.00 36.03 127 VAL A CA 1
ATOM 1030 C C . VAL A 1 127 ? 3.193 -17.191 18.976 1.00 36.03 127 VAL A C 1
ATOM 1032 O O . VAL A 1 127 ? 2.694 -18.251 19.343 1.00 36.03 127 VAL A O 1
ATOM 1035 N N . VAL A 1 128 ? 2.472 -16.092 18.777 1.00 33.41 128 VAL A N 1
ATOM 1036 C CA . VAL A 1 128 ? 1.019 -16.107 18.610 1.00 33.41 128 VAL A CA 1
ATOM 1037 C C . VAL A 1 128 ? 0.743 -16.711 17.236 1.00 33.41 128 VAL A C 1
ATOM 1039 O O . VAL A 1 128 ? 1.260 -16.212 16.239 1.00 33.41 128 VAL A O 1
ATOM 1042 N N . SER A 1 129 ? -0.035 -17.792 17.191 1.00 30.70 129 SER A N 1
ATOM 1043 C CA . SER A 1 129 ? -0.487 -18.396 15.937 1.00 30.70 129 SER A CA 1
ATOM 1044 C C . SER A 1 129 ? -1.363 -17.393 15.187 1.00 30.70 129 SER A C 1
ATOM 1046 O O . SER A 1 129 ? -2.432 -16.997 15.657 1.00 30.70 129 SER A O 1
ATOM 1048 N N . THR A 1 130 ? -0.877 -16.922 14.043 1.00 32.84 130 THR A N 1
ATOM 1049 C CA . THR A 1 130 ? -1.666 -16.143 13.093 1.00 32.84 130 THR A CA 1
ATOM 1050 C C . THR A 1 130 ? -2.270 -17.097 12.071 1.00 32.84 130 THR A C 1
ATOM 1052 O O . THR A 1 130 ? -1.534 -17.747 11.336 1.00 32.84 130 THR A O 1
ATOM 1055 N N . ASN A 1 131 ? -3.600 -17.100 11.954 1.00 35.34 131 ASN A N 1
ATOM 1056 C CA . ASN A 1 131 ? -4.375 -17.752 10.883 1.00 35.34 131 ASN A CA 1
ATOM 1057 C C . ASN A 1 131 ? -4.186 -17.096 9.493 1.00 35.34 131 ASN A C 1
ATOM 1059 O O . ASN A 1 131 ? -5.059 -17.178 8.632 1.00 35.34 131 ASN A O 1
ATOM 1063 N N . GLU A 1 132 ? -3.065 -16.420 9.252 1.00 35.53 132 GLU A N 1
ATOM 1064 C CA . GLU A 1 132 ? -2.721 -15.948 7.917 1.00 35.53 132 GLU A CA 1
ATOM 1065 C C . GLU A 1 132 ? -1.904 -17.036 7.240 1.00 35.53 132 GLU A C 1
ATOM 1067 O O . GLU A 1 132 ? -0.703 -17.169 7.474 1.00 35.53 132 GLU A O 1
ATOM 1072 N N . SER A 1 133 ? -2.584 -17.821 6.407 1.00 40.38 133 SER A N 1
ATOM 1073 C CA . SER A 1 133 ? -1.980 -18.725 5.441 1.00 40.38 133 SER A CA 1
ATOM 1074 C C . SER A 1 133 ? -1.035 -17.932 4.533 1.00 40.38 133 SER A C 1
ATOM 1076 O O . SER A 1 133 ? -1.377 -17.468 3.446 1.00 40.38 133 SER A O 1
ATOM 1078 N N . LEU A 1 134 ? 0.210 -17.799 4.979 1.00 40.09 134 LEU A N 1
ATOM 1079 C CA . LEU A 1 134 ? 1.383 -17.439 4.184 1.00 40.09 134 LEU A CA 1
ATOM 1080 C C . LEU A 1 134 ? 1.793 -18.626 3.279 1.00 40.09 134 LEU A C 1
ATOM 1082 O O . LEU A 1 134 ? 2.955 -18.749 2.899 1.00 40.09 134 LEU A O 1
ATOM 1086 N N . ASP A 1 135 ? 0.829 -19.497 2.964 1.00 42.97 135 ASP A N 1
ATOM 1087 C CA . ASP A 1 135 ? 0.982 -20.819 2.361 1.00 42.97 135 ASP A CA 1
ATOM 1088 C C . ASP A 1 135 ? 0.996 -20.796 0.826 1.00 42.97 135 ASP A C 1
ATOM 1090 O O . ASP A 1 135 ? 1.376 -21.788 0.216 1.00 42.97 135 ASP A O 1
ATOM 1094 N N . ASP A 1 136 ? 0.708 -19.657 0.190 1.00 39.91 136 ASP A N 1
ATOM 1095 C CA . ASP A 1 136 ? 0.590 -19.572 -1.276 1.00 39.91 136 ASP A CA 1
ATOM 1096 C C . ASP A 1 136 ? 1.799 -18.911 -1.958 1.00 39.91 136 ASP A C 1
ATOM 1098 O O . ASP A 1 136 ? 1.675 -18.214 -2.970 1.00 39.91 136 ASP A O 1
ATOM 1102 N N . VAL A 1 137 ? 3.004 -19.083 -1.411 1.00 42.47 137 VAL A N 1
ATOM 1103 C CA . VAL A 1 137 ? 4.198 -18.980 -2.259 1.00 42.47 137 VAL A CA 1
ATOM 1104 C C . VAL A 1 137 ? 4.533 -20.399 -2.679 1.00 42.47 137 VAL A C 1
ATOM 1106 O O . VAL A 1 137 ? 5.315 -21.073 -2.011 1.00 42.47 137 VAL A O 1
ATOM 1109 N N . GLU A 1 138 ? 3.928 -20.852 -3.780 1.00 39.97 138 GLU A N 1
ATOM 1110 C CA . GLU A 1 138 ? 4.427 -22.002 -4.534 1.00 39.97 138 GLU A CA 1
ATOM 1111 C C . GLU A 1 138 ? 5.886 -21.711 -4.899 1.00 39.97 138 GLU A C 1
ATOM 1113 O O . GLU A 1 138 ? 6.210 -21.003 -5.855 1.00 39.97 138 GLU A O 1
ATOM 1118 N N . TYR A 1 139 ? 6.802 -22.200 -4.070 1.00 47.91 139 TYR A N 1
ATOM 1119 C CA . TYR A 1 139 ? 8.190 -22.318 -4.460 1.00 47.91 139 TYR A CA 1
ATOM 1120 C C . TYR A 1 139 ? 8.226 -23.383 -5.550 1.00 47.91 139 TYR A C 1
ATOM 1122 O O . TYR A 1 139 ? 7.773 -24.502 -5.314 1.00 47.91 139 TYR A O 1
ATOM 1130 N N . ALA A 1 140 ? 8.744 -23.023 -6.727 1.00 55.38 140 ALA A N 1
ATOM 1131 C CA . ALA A 1 140 ? 8.969 -23.970 -7.814 1.00 55.38 140 ALA A CA 1
ATOM 1132 C C . ALA A 1 140 ? 9.602 -25.256 -7.260 1.00 55.38 140 ALA A C 1
ATOM 1134 O O . ALA A 1 140 ? 10.502 -25.173 -6.419 1.00 55.38 140 ALA A O 1
ATOM 1135 N N . ASP A 1 141 ? 9.119 -26.421 -7.697 1.00 61.38 141 ASP A N 1
ATOM 1136 C CA . ASP A 1 141 ? 9.568 -27.717 -7.189 1.00 61.38 141 ASP A CA 1
ATOM 1137 C C . ASP A 1 141 ? 11.062 -27.933 -7.489 1.00 61.38 141 ASP A C 1
ATOM 1139 O O . ASP A 1 141 ? 11.469 -28.403 -8.553 1.00 61.38 141 ASP A O 1
ATOM 1143 N N . VAL A 1 142 ? 11.908 -27.560 -6.525 1.00 65.25 142 VAL A N 1
ATOM 1144 C CA . VAL A 1 142 ? 13.368 -27.676 -6.624 1.00 65.25 142 VAL A CA 1
ATOM 1145 C C . VAL A 1 142 ? 13.795 -29.150 -6.626 1.00 65.25 142 VAL A C 1
ATOM 1147 O O . VAL A 1 142 ? 14.841 -29.498 -7.187 1.00 65.25 142 VAL A O 1
ATOM 1150 N N . CYS A 1 143 ? 12.977 -30.015 -6.020 1.00 71.75 143 CYS A N 1
ATOM 1151 C CA . CYS A 1 143 ? 13.181 -31.457 -5.930 1.00 71.75 143 CYS A CA 1
ATOM 1152 C C . CYS A 1 143 ? 12.632 -32.233 -7.139 1.00 71.75 143 CYS A C 1
ATOM 1154 O O . CYS A 1 143 ? 12.999 -33.397 -7.312 1.00 71.75 143 CYS A O 1
ATOM 1156 N N . GLY A 1 144 ? 11.791 -31.609 -7.965 1.00 68.12 144 GLY A N 1
ATOM 1157 C CA . GLY A 1 144 ? 11.219 -32.194 -9.172 1.00 68.12 144 GLY A CA 1
ATOM 1158 C C . GLY A 1 144 ? 12.265 -32.484 -10.244 1.00 68.12 144 GLY A C 1
ATOM 1159 O O . GLY A 1 144 ? 13.426 -32.064 -10.151 1.00 68.12 144 GLY A O 1
ATOM 1160 N N . THR A 1 145 ? 11.868 -33.202 -11.295 1.00 62.47 145 THR A N 1
ATOM 1161 C CA . THR A 1 145 ? 12.716 -33.405 -12.477 1.00 62.47 145 THR A CA 1
ATOM 1162 C C . THR A 1 145 ? 13.081 -32.055 -13.083 1.00 62.47 145 THR A C 1
ATOM 1164 O O . THR A 1 145 ? 12.241 -31.162 -13.148 1.00 62.47 145 THR A O 1
ATOM 1167 N N . ALA A 1 146 ? 14.335 -31.873 -13.507 1.00 56.31 146 ALA A N 1
ATOM 1168 C CA . ALA A 1 146 ? 14.715 -30.671 -14.236 1.00 56.31 146 ALA A CA 1
ATOM 1169 C C . ALA A 1 146 ? 13.787 -30.512 -15.437 1.00 56.31 146 ALA A C 1
ATOM 1171 O O . ALA A 1 146 ? 13.792 -31.373 -16.317 1.00 56.31 146 ALA A O 1
ATOM 1172 N N . GLU A 1 147 ? 12.985 -29.444 -15.451 1.00 53.47 147 GLU A N 1
ATOM 1173 C CA . GLU A 1 147 ? 12.273 -29.077 -16.664 1.00 53.47 147 GLU A CA 1
ATOM 1174 C C . GLU A 1 147 ? 13.294 -29.001 -17.805 1.00 53.47 147 GLU A C 1
ATOM 1176 O O . GLU A 1 147 ? 14.449 -28.599 -17.573 1.00 53.47 147 GLU A O 1
ATOM 1181 N N . PRO A 1 148 ? 12.931 -29.469 -19.013 1.00 53.78 148 PRO A N 1
ATOM 1182 C CA . PRO A 1 148 ? 13.817 -29.370 -20.159 1.00 53.78 148 PRO A CA 1
ATOM 1183 C C . PRO A 1 148 ? 14.297 -27.925 -20.246 1.00 53.78 148 PRO A C 1
ATOM 1185 O O . PRO A 1 148 ? 13.485 -27.009 -20.173 1.00 53.78 148 PRO A O 1
ATOM 1188 N N . LYS A 1 149 ? 15.624 -27.737 -20.322 1.00 51.72 149 LYS A N 1
ATOM 1189 C CA . LYS A 1 149 ? 16.244 -26.413 -20.416 1.00 51.72 149 LYS A CA 1
ATOM 1190 C C . LYS A 1 149 ? 15.462 -25.606 -21.439 1.00 51.72 149 LYS A C 1
ATOM 1192 O O . LYS A 1 149 ? 15.535 -25.937 -22.622 1.00 51.72 149 LYS A O 1
ATOM 1197 N N . GLU A 1 150 ? 14.755 -24.571 -20.991 1.00 51.62 150 GLU A N 1
ATOM 1198 C CA . GLU A 1 150 ? 14.301 -23.532 -21.899 1.00 51.62 150 GLU A CA 1
ATOM 1199 C C . GLU A 1 150 ? 15.531 -23.129 -22.713 1.00 51.62 150 GLU A C 1
ATOM 1201 O O . GLU A 1 150 ? 16.598 -22.826 -22.156 1.00 51.62 150 GLU A O 1
ATOM 1206 N N . GLU A 1 151 ? 15.437 -23.271 -24.037 1.00 54.50 151 GLU A N 1
ATOM 1207 C CA . GLU A 1 151 ? 16.492 -22.817 -24.927 1.00 54.50 151 GLU A CA 1
ATOM 1208 C C . GLU A 1 151 ? 16.814 -21.383 -24.530 1.00 54.50 151 GLU A C 1
ATOM 1210 O O . GLU A 1 151 ? 15.916 -20.546 -24.442 1.00 54.50 151 GLU A O 1
ATOM 1215 N N . LYS A 1 152 ? 18.094 -21.108 -24.230 1.00 53.78 152 LYS A N 1
ATOM 1216 C CA . LYS A 1 152 ? 18.520 -19.747 -23.903 1.00 53.78 152 LYS A CA 1
ATOM 1217 C C . LYS A 1 152 ? 17.947 -18.838 -24.989 1.00 53.78 152 LYS A C 1
ATOM 1219 O O . LYS A 1 152 ? 18.247 -19.107 -26.158 1.00 53.78 152 LYS A O 1
ATOM 1224 N N . PRO A 1 153 ? 17.147 -17.820 -24.630 1.00 59.56 153 PRO A N 1
ATOM 1225 C CA . PRO A 1 153 ? 16.485 -16.994 -25.621 1.00 59.56 153 PRO A CA 1
ATOM 1226 C C . PRO A 1 153 ? 17.541 -16.489 -26.600 1.00 59.56 153 PRO A C 1
ATOM 1228 O O . PRO A 1 153 ? 18.625 -16.055 -26.190 1.00 59.56 153 PRO A O 1
ATOM 1231 N N . GLN A 1 154 ? 17.272 -16.657 -27.895 1.00 60.75 154 GLN A N 1
ATOM 1232 C CA . GLN A 1 154 ? 18.213 -16.263 -28.935 1.00 60.75 154 GLN A CA 1
ATOM 1233 C C . GLN A 1 154 ? 18.511 -14.774 -28.758 1.00 60.75 154 GLN A C 1
ATOM 1235 O O . GLN A 1 154 ? 17.610 -13.946 -28.853 1.00 60.75 154 GLN A O 1
ATOM 1240 N N . VAL A 1 155 ? 19.771 -14.440 -28.459 1.00 64.19 155 VAL A N 1
ATOM 1241 C CA . VAL A 1 155 ? 20.190 -13.051 -28.241 1.00 64.19 155 VAL A CA 1
ATOM 1242 C C . VAL A 1 155 ? 19.966 -12.293 -29.541 1.00 64.19 155 VAL A C 1
ATOM 1244 O O . VAL A 1 155 ? 20.669 -12.524 -30.528 1.00 64.19 155 VAL A O 1
ATOM 1247 N N . THR A 1 156 ? 18.978 -11.401 -29.564 1.00 75.38 156 THR A N 1
ATOM 1248 C CA . THR A 1 156 ? 18.714 -10.621 -30.768 1.00 75.38 156 THR A CA 1
ATOM 1249 C C . THR A 1 156 ? 19.800 -9.557 -30.935 1.00 75.38 156 THR A C 1
ATOM 1251 O O . THR A 1 156 ? 20.392 -9.070 -29.967 1.00 75.38 156 THR A O 1
ATOM 1254 N N . LEU A 1 157 ? 20.065 -9.141 -32.179 1.00 74.75 157 LEU A N 1
ATOM 1255 C CA . LEU A 1 157 ? 20.980 -8.021 -32.449 1.00 74.75 157 LEU A CA 1
ATOM 1256 C C . LEU A 1 157 ? 20.552 -6.744 -31.712 1.00 74.75 157 LEU A C 1
ATOM 1258 O O . LEU A 1 157 ? 21.396 -5.930 -31.338 1.00 74.75 157 LEU A O 1
ATOM 1262 N N . ARG A 1 158 ? 19.244 -6.585 -31.488 1.00 70.69 158 ARG A N 1
ATOM 1263 C CA . ARG A 1 158 ? 18.667 -5.456 -30.768 1.00 70.69 158 ARG A CA 1
ATOM 1264 C C . ARG A 1 158 ? 19.014 -5.501 -29.281 1.00 70.69 158 ARG A C 1
ATOM 1266 O O . ARG A 1 158 ? 19.422 -4.472 -28.754 1.00 70.69 158 ARG A O 1
ATOM 1273 N N . ASP A 1 159 ? 18.941 -6.667 -28.646 1.00 74.06 159 ASP A N 1
ATOM 1274 C CA . ASP A 1 159 ? 19.281 -6.829 -27.223 1.00 74.06 159 ASP A CA 1
ATOM 1275 C C . ASP A 1 159 ? 20.784 -6.644 -26.995 1.00 74.06 159 ASP A C 1
ATOM 1277 O O . ASP A 1 159 ? 21.216 -5.944 -26.076 1.00 74.06 159 ASP A O 1
ATOM 1281 N N . ALA A 1 160 ? 21.607 -7.179 -27.903 1.00 75.56 160 ALA A N 1
ATOM 1282 C CA . ALA A 1 160 ? 23.052 -6.960 -27.880 1.00 75.56 160 ALA A CA 1
ATOM 1283 C C . ALA A 1 160 ? 23.410 -5.467 -28.010 1.00 75.56 160 ALA A C 1
ATOM 1285 O O . ALA A 1 160 ? 24.283 -4.970 -27.296 1.00 75.56 160 ALA A O 1
ATOM 1286 N N . GLN A 1 161 ? 22.713 -4.729 -28.882 1.00 77.12 161 GLN A N 1
ATOM 1287 C CA . GLN A 1 161 ? 22.875 -3.278 -29.013 1.00 77.12 161 GLN A CA 1
ATOM 1288 C C . GLN A 1 161 ? 22.348 -2.510 -27.800 1.00 77.12 161 GLN A C 1
ATOM 1290 O O . GLN A 1 161 ? 22.933 -1.505 -27.401 1.00 77.12 161 GLN A O 1
ATOM 1295 N N . ALA A 1 162 ? 21.265 -2.973 -27.188 1.00 75.12 162 ALA A N 1
ATOM 1296 C CA . ALA A 1 162 ? 20.677 -2.349 -26.016 1.00 75.12 162 ALA A CA 1
ATOM 1297 C C . ALA A 1 162 ? 21.617 -2.428 -24.796 1.00 75.12 162 ALA A C 1
ATOM 1299 O O . ALA A 1 162 ? 21.728 -1.461 -24.038 1.00 75.12 162 ALA A O 1
ATOM 1300 N N . HIS A 1 163 ? 22.387 -3.512 -24.665 1.00 76.00 163 HIS A N 1
ATOM 1301 C CA . HIS A 1 163 ? 23.457 -3.632 -23.667 1.00 76.00 163 HIS A CA 1
ATOM 1302 C C . HIS A 1 163 ? 24.660 -2.703 -23.910 1.00 76.00 163 HIS A C 1
ATOM 1304 O O . HIS A 1 163 ? 25.447 -2.486 -22.989 1.00 76.00 163 HIS A O 1
ATOM 1310 N N . LEU A 1 164 ? 24.796 -2.111 -25.103 1.00 80.00 164 LEU A N 1
ATOM 1311 C CA . LEU A 1 164 ? 25.794 -1.067 -25.374 1.00 80.00 164 LEU A CA 1
ATOM 1312 C C . LEU A 1 164 ? 25.345 0.322 -24.882 1.00 80.00 164 LEU A C 1
ATOM 1314 O O . LEU A 1 164 ? 26.138 1.267 -24.936 1.00 80.00 164 LEU A O 1
ATOM 1318 N N . SER A 1 165 ? 24.099 0.478 -24.407 1.00 80.88 165 SER A N 1
ATOM 1319 C CA . SER A 1 165 ? 23.646 1.745 -23.825 1.00 80.88 165 SER A CA 1
ATOM 1320 C C . SER A 1 165 ? 24.461 2.094 -22.577 1.00 80.88 165 SER A C 1
ATOM 1322 O O . SER A 1 165 ? 24.662 1.274 -21.682 1.00 80.88 165 SER A O 1
ATOM 1324 N N . LYS A 1 166 ? 24.903 3.354 -22.499 1.00 84.12 166 LYS A N 1
ATOM 1325 C CA . LYS A 1 166 ? 25.629 3.894 -21.339 1.00 84.12 166 LYS A CA 1
ATOM 1326 C C . LYS A 1 166 ? 24.733 4.079 -20.110 1.00 84.12 166 LYS A C 1
ATOM 1328 O O . LYS A 1 166 ? 25.258 4.134 -19.003 1.00 84.12 166 LYS A O 1
ATOM 1333 N N . ASP A 1 167 ? 23.416 4.200 -20.298 1.00 88.38 167 ASP A N 1
ATOM 1334 C CA . ASP A 1 167 ? 22.446 4.452 -19.225 1.00 88.38 167 ASP A CA 1
ATOM 1335 C C . ASP A 1 167 ? 21.182 3.592 -19.396 1.00 88.38 167 ASP A C 1
ATOM 1337 O O . ASP A 1 167 ? 20.087 4.070 -19.699 1.00 88.38 167 ASP A O 1
ATOM 1341 N N . THR A 1 168 ? 21.331 2.286 -19.162 1.00 89.25 168 THR A N 1
ATOM 1342 C CA . THR A 1 168 ? 20.216 1.325 -19.224 1.00 89.25 168 THR A CA 1
ATOM 1343 C C . THR A 1 168 ? 19.106 1.628 -18.207 1.00 89.25 168 THR A C 1
ATOM 1345 O O . THR A 1 168 ? 17.948 1.261 -18.419 1.00 89.25 168 THR A O 1
ATOM 1348 N N . LEU A 1 169 ? 19.417 2.333 -17.109 1.00 89.06 169 LEU A N 1
ATOM 1349 C CA . LEU A 1 169 ? 18.421 2.764 -16.124 1.00 89.06 169 LEU A CA 1
ATOM 1350 C C . LEU A 1 169 ? 17.583 3.937 -16.645 1.00 89.06 169 LEU A C 1
ATOM 1352 O O . LEU A 1 169 ? 16.357 3.906 -16.570 1.00 89.06 169 LEU A O 1
ATOM 1356 N N . GLY A 1 170 ? 18.225 4.972 -17.183 1.00 90.50 170 GLY A N 1
ATOM 1357 C CA . GLY A 1 170 ? 17.529 6.100 -17.793 1.00 90.50 170 GLY A CA 1
ATOM 1358 C C . GLY A 1 170 ? 16.653 5.671 -18.968 1.00 90.50 170 GLY A C 1
ATOM 1359 O O . GLY A 1 170 ? 15.540 6.183 -19.127 1.00 90.50 170 GLY A O 1
ATOM 1360 N N . ASP A 1 171 ? 17.115 4.705 -19.761 1.00 91.50 171 ASP A N 1
ATOM 1361 C CA . ASP A 1 171 ? 16.357 4.191 -20.899 1.00 91.50 171 ASP A CA 1
ATOM 1362 C C . ASP A 1 171 ? 15.129 3.374 -20.475 1.00 91.50 171 ASP A C 1
ATOM 1364 O O . ASP A 1 171 ? 14.035 3.647 -20.978 1.00 91.50 171 ASP A O 1
ATOM 1368 N N . SER A 1 172 ? 15.257 2.480 -19.486 1.00 93.38 172 SER A N 1
ATOM 1369 C CA . SER A 1 172 ? 14.107 1.745 -18.919 1.00 93.38 172 SER A CA 1
ATOM 1370 C C . SER A 1 172 ? 13.072 2.687 -18.292 1.00 93.38 172 SER A C 1
ATOM 1372 O O . SER A 1 172 ? 11.869 2.548 -18.518 1.00 93.38 172 SER A O 1
ATOM 1374 N N . LEU A 1 173 ? 13.504 3.753 -17.610 1.00 93.62 173 LEU A N 1
ATOM 1375 C CA . LEU A 1 173 ? 12.593 4.794 -17.109 1.00 93.62 173 LEU A CA 1
ATOM 1376 C C . LEU A 1 173 ? 11.839 5.510 -18.242 1.00 93.62 173 LEU A C 1
ATOM 1378 O O . LEU A 1 173 ? 10.640 5.792 -18.133 1.00 93.62 173 LEU A O 1
ATOM 1382 N N . ARG A 1 174 ? 12.517 5.812 -19.356 1.00 92.50 174 ARG A N 1
ATOM 1383 C CA . ARG A 1 174 ? 11.880 6.412 -20.542 1.00 92.50 174 ARG A CA 1
ATOM 1384 C C . ARG A 1 174 ? 10.911 5.442 -21.207 1.00 92.50 174 ARG A C 1
ATOM 1386 O O . ARG A 1 174 ? 9.866 5.896 -21.680 1.00 92.50 174 ARG A O 1
ATOM 1393 N N . PHE A 1 175 ? 11.248 4.155 -21.247 1.00 94.38 175 PHE A N 1
ATOM 1394 C CA . PHE A 1 175 ? 10.394 3.091 -21.762 1.00 94.38 175 PHE A CA 1
ATOM 1395 C C . PHE A 1 175 ? 9.075 3.022 -20.981 1.00 94.38 175 PHE A C 1
ATOM 1397 O O . PHE A 1 175 ? 8.019 3.273 -21.571 1.00 94.38 175 PHE A O 1
ATOM 1404 N N . VAL A 1 176 ? 9.128 2.860 -19.654 1.00 94.94 176 VAL A N 1
ATOM 1405 C CA . VAL A 1 176 ? 7.922 2.831 -18.803 1.00 94.94 176 VAL A CA 1
ATOM 1406 C C . VAL A 1 176 ? 7.136 4.138 -18.903 1.00 94.94 176 VAL A C 1
ATOM 1408 O O . VAL A 1 176 ? 5.912 4.140 -19.017 1.00 94.94 176 VAL A O 1
ATOM 1411 N N . ASN A 1 177 ? 7.807 5.293 -18.935 1.00 94.12 177 ASN A N 1
ATOM 1412 C CA . ASN A 1 177 ? 7.104 6.569 -19.071 1.00 94.12 177 ASN A CA 1
ATOM 1413 C C . ASN A 1 177 ? 6.342 6.690 -20.406 1.00 94.12 177 ASN A C 1
ATOM 1415 O O . ASN A 1 177 ? 5.261 7.282 -20.438 1.00 94.12 177 ASN A O 1
ATOM 1419 N N . LYS A 1 178 ? 6.874 6.145 -21.510 1.00 93.50 178 LYS A N 1
ATOM 1420 C CA . LYS A 1 178 ? 6.156 6.077 -22.796 1.00 93.50 178 LYS A CA 1
ATOM 1421 C C . LYS A 1 178 ? 4.953 5.140 -22.708 1.00 93.50 178 LYS A C 1
ATOM 1423 O O . LYS A 1 178 ? 3.876 5.529 -23.158 1.00 93.50 178 LYS A O 1
ATOM 1428 N N . LEU A 1 179 ? 5.125 3.970 -22.094 1.00 94.44 179 LEU A N 1
ATOM 1429 C CA . LEU A 1 179 ? 4.051 3.006 -21.852 1.00 94.44 179 LEU A CA 1
ATOM 1430 C C . LEU A 1 179 ? 2.900 3.651 -21.064 1.00 94.44 179 LEU A C 1
ATOM 1432 O O . LEU A 1 179 ? 1.752 3.652 -21.498 1.00 94.44 179 LEU A O 1
ATOM 1436 N N . TYR A 1 180 ? 3.224 4.346 -19.976 1.00 93.56 180 TYR A N 1
ATOM 1437 C CA . TYR A 1 180 ? 2.239 5.013 -19.123 1.00 93.56 180 TYR A CA 1
ATOM 1438 C C . TYR A 1 180 ? 1.645 6.276 -19.747 1.00 93.56 180 TYR A C 1
ATOM 1440 O O . TYR A 1 180 ? 0.519 6.647 -19.426 1.00 93.56 180 TYR A O 1
ATOM 1448 N N . ASN A 1 181 ? 2.353 6.953 -20.654 1.00 92.44 181 ASN A N 1
ATOM 1449 C CA . ASN A 1 181 ? 1.744 8.012 -21.464 1.00 92.44 181 ASN A CA 1
ATOM 1450 C C . ASN A 1 181 ? 0.661 7.462 -22.394 1.00 92.44 181 ASN A C 1
ATOM 1452 O O . ASN A 1 181 ? -0.324 8.158 -22.621 1.00 92.44 181 ASN A O 1
ATOM 1456 N N . ARG A 1 182 ? 0.842 6.245 -22.924 1.00 92.06 182 ARG A N 1
ATOM 1457 C CA . ARG A 1 182 ? -0.162 5.577 -23.758 1.00 92.06 182 ARG A CA 1
ATOM 1458 C C . ARG A 1 182 ? -1.358 5.122 -22.922 1.00 92.06 182 ARG A C 1
ATOM 1460 O O . ARG A 1 182 ? -2.481 5.400 -23.313 1.00 92.06 182 ARG A O 1
ATOM 1467 N N . ALA A 1 183 ? -1.111 4.493 -21.773 1.00 92.12 183 ALA A N 1
ATOM 1468 C CA . ALA A 1 183 ? -2.171 3.962 -20.913 1.00 92.12 183 ALA A CA 1
ATOM 1469 C C . ALA A 1 183 ? -2.962 5.057 -20.171 1.00 92.12 183 ALA A C 1
ATOM 1471 O O . ALA A 1 183 ? -4.185 5.036 -20.137 1.00 92.12 183 ALA A O 1
ATOM 1472 N N . PHE A 1 184 ? -2.274 6.044 -19.590 1.00 90.81 184 PHE A N 1
ATOM 1473 C CA . PHE A 1 184 ? -2.886 7.027 -18.685 1.00 90.81 184 PHE A CA 1
ATOM 1474 C C . PHE A 1 184 ? -2.981 8.443 -19.257 1.00 90.81 184 PHE A C 1
ATOM 1476 O O . PHE A 1 184 ? -3.468 9.355 -18.575 1.00 90.81 184 PHE A O 1
ATOM 1483 N N . GLY A 1 185 ? -2.445 8.668 -20.455 1.00 88.81 185 GLY A N 1
ATOM 1484 C CA . GLY A 1 185 ? -2.204 10.002 -20.988 1.00 88.81 185 GLY A CA 1
ATOM 1485 C C . GLY A 1 185 ? -0.986 10.694 -20.362 1.00 88.81 185 GLY A C 1
ATOM 1486 O O . GLY A 1 185 ? -0.342 10.207 -19.421 1.00 88.81 185 GLY A O 1
ATOM 1487 N N . LYS A 1 186 ? -0.659 11.872 -20.901 1.00 85.38 186 LYS A N 1
ATOM 1488 C CA . LYS A 1 186 ? 0.388 12.738 -20.347 1.00 85.38 186 LYS A CA 1
ATOM 1489 C C . LYS A 1 186 ? -0.070 13.336 -19.004 1.00 85.38 186 LYS A C 1
ATOM 1491 O O . LYS A 1 186 ? -1.267 13.582 -18.827 1.00 85.38 186 LYS A O 1
ATOM 1496 N N . PRO A 1 187 ? 0.850 13.586 -18.055 1.00 79.50 187 PRO A N 1
ATOM 1497 C CA . PRO A 1 187 ? 0.530 14.334 -16.842 1.00 79.50 187 PRO A CA 1
ATOM 1498 C C . PRO A 1 187 ? -0.107 15.690 -17.183 1.00 79.50 187 PRO A C 1
ATOM 1500 O O . PRO A 1 187 ? 0.280 16.321 -18.163 1.00 79.50 187 PRO A O 1
ATOM 1503 N N . LYS A 1 188 ? -1.082 16.135 -16.377 1.00 70.88 188 LYS A N 1
ATOM 1504 C CA . LYS A 1 188 ? -1.723 17.456 -16.544 1.00 70.88 188 LYS A CA 1
ATOM 1505 C C . LYS A 1 188 ? -0.780 18.612 -16.190 1.00 70.88 188 LYS A C 1
ATOM 1507 O O . LYS A 1 188 ? -0.961 19.722 -16.668 1.00 70.88 188 LYS A O 1
ATOM 1512 N N . THR A 1 189 ? 0.201 18.351 -15.330 1.00 68.12 189 THR A N 1
ATOM 1513 C CA . THR A 1 189 ? 1.259 19.299 -14.978 1.00 68.12 189 THR A CA 1
ATOM 1514 C C . THR A 1 189 ? 2.286 19.374 -16.104 1.00 68.12 189 THR A C 1
ATOM 1516 O O . THR A 1 189 ? 2.574 18.361 -16.738 1.00 68.12 189 THR A O 1
ATOM 1519 N N . SER A 1 190 ? 2.885 20.549 -16.316 1.00 62.09 190 SER A N 1
ATOM 1520 C CA . SER A 1 190 ? 4.013 20.744 -17.246 1.00 62.09 190 SER A CA 1
ATOM 1521 C C . SER A 1 190 ? 5.199 19.815 -16.951 1.00 62.09 190 SER A C 1
ATOM 1523 O O . SER A 1 190 ? 5.981 19.486 -17.844 1.00 62.09 190 SER A O 1
ATOM 1525 N N . ASP A 1 191 ? 5.301 19.346 -15.708 1.00 64.50 191 ASP A N 1
ATOM 1526 C CA . ASP A 1 191 ? 6.324 18.415 -15.264 1.00 64.50 191 ASP A CA 1
ATOM 1527 C C . ASP A 1 191 ? 6.094 16.984 -15.758 1.00 64.50 191 ASP A C 1
ATOM 1529 O O . ASP A 1 191 ? 5.024 16.384 -15.608 1.00 64.50 191 ASP A O 1
ATOM 1533 N N . ARG A 1 192 ? 7.170 16.394 -16.287 1.00 73.31 192 ARG A N 1
ATOM 1534 C CA . ARG A 1 192 ? 7.251 14.960 -16.586 1.00 73.31 192 ARG A CA 1
ATOM 1535 C C . ARG A 1 192 ? 7.143 14.144 -15.294 1.00 73.31 192 ARG A C 1
ATOM 1537 O O . ARG A 1 192 ? 7.487 14.620 -14.213 1.00 73.31 192 ARG A O 1
ATOM 1544 N N . ARG A 1 193 ? 6.728 12.876 -15.420 1.00 84.94 193 ARG A N 1
ATOM 1545 C CA . ARG A 1 193 ? 6.784 11.899 -14.322 1.00 84.94 193 ARG A CA 1
ATOM 1546 C C . ARG A 1 193 ? 8.197 11.878 -13.732 1.00 84.94 193 ARG A C 1
ATOM 1548 O O . ARG A 1 193 ? 9.151 11.526 -14.423 1.00 84.94 193 ARG A O 1
ATOM 1555 N N . ARG A 1 194 ? 8.318 12.301 -12.473 1.00 86.31 194 ARG A N 1
ATOM 1556 C CA . ARG A 1 194 ? 9.593 12.353 -11.751 1.00 86.31 194 ARG A CA 1
ATOM 1557 C C . ARG A 1 194 ? 10.008 10.949 -11.313 1.00 86.31 194 ARG A C 1
ATOM 1559 O O . ARG A 1 194 ? 9.154 10.092 -11.076 1.00 86.31 194 ARG A O 1
ATOM 1566 N N . VAL A 1 195 ? 11.314 10.731 -11.225 1.00 86.75 195 VAL A N 1
ATOM 1567 C CA . VAL A 1 195 ? 11.889 9.466 -10.761 1.00 86.75 195 VAL A CA 1
ATOM 1568 C C . VAL A 1 195 ? 11.815 9.427 -9.230 1.00 86.75 195 VAL A C 1
ATOM 1570 O O . VAL A 1 195 ? 12.206 10.413 -8.602 1.00 86.75 195 VAL A O 1
ATOM 1573 N N . PRO A 1 196 ? 11.292 8.347 -8.621 1.00 84.31 196 PRO A N 1
ATOM 1574 C CA . PRO A 1 196 ? 11.332 8.168 -7.171 1.00 84.31 196 PRO A CA 1
ATOM 1575 C C . PRO A 1 196 ? 12.773 8.170 -6.635 1.00 84.31 196 PRO A C 1
ATOM 1577 O O . PRO A 1 196 ? 13.672 7.636 -7.283 1.00 84.31 196 PRO A O 1
ATOM 1580 N N . SER A 1 197 ? 12.997 8.748 -5.451 1.00 80.69 197 SER A N 1
ATOM 1581 C CA . SER A 1 197 ? 14.312 8.742 -4.789 1.00 80.69 197 SER A CA 1
ATOM 1582 C C . SER A 1 197 ? 14.752 7.323 -4.413 1.00 80.69 197 SER A C 1
ATOM 1584 O O . SER A 1 197 ? 13.920 6.449 -4.215 1.00 80.69 197 SER A O 1
ATOM 1586 N N . HIS A 1 198 ? 16.052 7.079 -4.256 1.00 78.75 198 HIS A N 1
ATOM 1587 C CA . HIS A 1 198 ? 16.571 5.772 -3.835 1.00 78.75 198 HIS A CA 1
ATOM 1588 C C . HIS A 1 198 ? 16.388 5.556 -2.318 1.00 78.75 198 HIS A C 1
ATOM 1590 O O . HIS A 1 198 ? 17.340 5.643 -1.546 1.00 78.75 198 HIS A O 1
ATOM 1596 N N . MET A 1 199 ? 15.148 5.323 -1.891 1.00 75.38 199 MET A N 1
ATOM 1597 C CA . MET A 1 199 ? 14.765 5.030 -0.506 1.00 75.38 199 MET A CA 1
ATOM 1598 C C . MET A 1 199 ? 14.091 3.649 -0.428 1.00 75.38 199 MET A C 1
ATOM 1600 O O . MET A 1 199 ? 13.589 3.170 -1.448 1.00 75.38 199 MET A O 1
ATOM 1604 N N . PRO A 1 200 ? 14.082 2.980 0.737 1.00 75.62 200 PRO A N 1
ATOM 1605 C CA . PRO A 1 200 ? 13.286 1.772 0.910 1.00 75.62 200 PRO A CA 1
ATOM 1606 C C . PRO A 1 200 ? 11.799 2.097 0.734 1.00 75.62 200 PRO A C 1
ATOM 1608 O O . PRO A 1 200 ? 11.305 3.107 1.234 1.00 75.62 200 PRO A O 1
ATOM 1611 N N . PHE A 1 201 ? 11.089 1.230 0.017 1.00 77.06 201 PHE A N 1
ATOM 1612 C CA . PHE A 1 201 ? 9.658 1.360 -0.224 1.00 77.06 201 PHE A CA 1
ATOM 1613 C C . PHE A 1 201 ? 8.948 0.088 0.219 1.00 77.06 201 PHE A C 1
ATOM 1615 O O . PHE A 1 201 ? 9.402 -1.014 -0.091 1.00 77.06 201 PHE A O 1
ATOM 1622 N N . LEU A 1 202 ? 7.808 0.247 0.886 1.00 78.00 202 LEU A N 1
ATOM 1623 C CA . LEU A 1 202 ? 6.862 -0.842 1.087 1.00 78.00 202 LEU A CA 1
ATOM 1624 C C . LEU A 1 202 ? 5.959 -0.941 -0.140 1.00 78.00 202 LEU A C 1
ATOM 1626 O O . LEU A 1 202 ? 5.528 0.070 -0.698 1.00 78.00 202 LEU A O 1
ATOM 1630 N N . VAL A 1 203 ? 5.706 -2.170 -0.576 1.00 79.81 203 VAL A N 1
ATOM 1631 C CA . VAL A 1 203 ? 4.986 -2.452 -1.816 1.00 79.81 203 VAL A CA 1
ATOM 1632 C C . VAL A 1 203 ? 3.862 -3.428 -1.527 1.00 79.81 203 VAL A C 1
ATOM 1634 O O . VAL A 1 203 ? 4.081 -4.488 -0.940 1.00 79.81 203 VAL A O 1
ATOM 1637 N N . GLN A 1 204 ? 2.659 -3.082 -1.968 1.00 80.56 204 GLN A N 1
ATOM 1638 C CA . GLN A 1 204 ? 1.49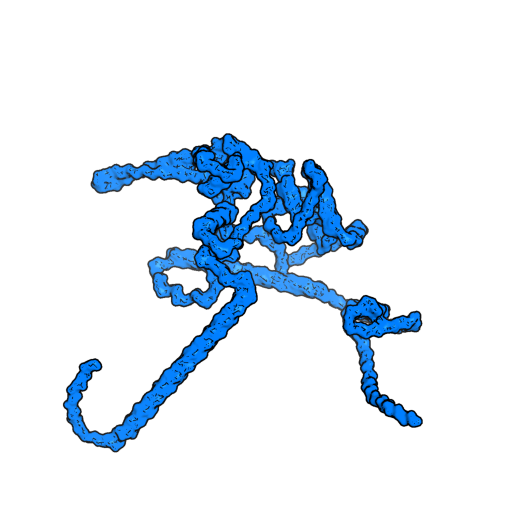4 -3.935 -1.813 1.00 80.56 204 GLN A CA 1
ATOM 1639 C C . GLN A 1 204 ? 1.471 -4.996 -2.918 1.00 80.56 204 GLN A C 1
ATOM 1641 O O . GLN A 1 204 ? 1.528 -4.684 -4.110 1.00 80.56 204 GLN A O 1
ATOM 1646 N N . LYS A 1 205 ? 1.385 -6.272 -2.523 1.00 83.88 205 LYS A N 1
ATOM 1647 C CA . LYS A 1 205 ? 1.408 -7.399 -3.469 1.00 83.88 205 LYS A CA 1
ATOM 1648 C C . LYS A 1 205 ? 0.221 -7.376 -4.437 1.00 83.88 205 LYS A C 1
ATOM 1650 O O . LYS A 1 205 ? 0.420 -7.704 -5.599 1.00 83.88 205 LYS A O 1
ATOM 1655 N N . SER A 1 206 ? -0.975 -6.988 -3.982 1.00 82.38 206 SER A N 1
ATOM 1656 C CA . SER A 1 206 ? -2.183 -6.889 -4.821 1.00 82.38 206 SER A CA 1
ATOM 1657 C C . SER A 1 206 ? -1.961 -5.969 -6.020 1.00 82.38 206 SER A C 1
ATOM 1659 O O . SER A 1 206 ? -2.130 -6.397 -7.154 1.00 82.38 206 SER A O 1
ATOM 1661 N N . ILE A 1 207 ? -1.451 -4.763 -5.775 1.00 86.38 207 ILE A N 1
ATOM 1662 C CA . ILE A 1 207 ? -1.157 -3.772 -6.816 1.00 86.38 207 ILE A CA 1
ATOM 1663 C C . ILE A 1 207 ? -0.073 -4.265 -7.779 1.00 86.38 207 ILE A C 1
ATOM 1665 O O . ILE A 1 207 ? -0.140 -4.024 -8.980 1.00 86.38 207 ILE A O 1
ATOM 1669 N N . ILE A 1 208 ? 0.940 -4.984 -7.283 1.00 88.19 208 ILE A N 1
ATOM 1670 C CA . ILE A 1 208 ? 1.946 -5.583 -8.170 1.00 88.19 208 ILE A CA 1
ATOM 1671 C C . ILE A 1 208 ? 1.331 -6.654 -9.068 1.00 88.19 208 ILE A C 1
ATOM 1673 O O . ILE A 1 208 ? 1.708 -6.719 -10.234 1.00 88.19 208 ILE A O 1
ATOM 1677 N N . ARG A 1 209 ? 0.404 -7.476 -8.562 1.00 90.56 209 ARG A N 1
ATOM 1678 C CA . ARG A 1 209 ? -0.319 -8.448 -9.398 1.00 90.56 209 ARG A CA 1
ATOM 1679 C C . ARG A 1 209 ? -1.127 -7.729 -10.478 1.00 90.56 209 ARG A C 1
ATOM 1681 O O . ARG A 1 209 ? -0.930 -8.021 -11.644 1.00 90.56 209 ARG A O 1
ATOM 1688 N N . GLU A 1 210 ? -1.866 -6.689 -10.112 1.00 90.38 210 GLU A N 1
ATOM 1689 C CA . GLU A 1 210 ? -2.642 -5.871 -11.055 1.00 90.38 210 GLU A CA 1
ATOM 1690 C C . GLU A 1 210 ? -1.763 -5.253 -12.165 1.00 90.38 210 GLU A C 1
ATOM 1692 O O . GLU A 1 210 ? -2.093 -5.303 -13.349 1.00 90.38 210 GLU A O 1
ATOM 1697 N N . ILE A 1 211 ? -0.581 -4.727 -11.816 1.00 91.44 211 ILE A N 1
ATOM 1698 C CA . ILE A 1 211 ? 0.399 -4.232 -12.800 1.00 91.44 211 ILE A CA 1
ATOM 1699 C C . ILE A 1 211 ? 0.871 -5.364 -13.723 1.00 91.44 211 ILE A C 1
ATOM 1701 O O . ILE A 1 211 ? 1.002 -5.153 -14.930 1.00 91.44 211 ILE A O 1
ATOM 1705 N N . LYS A 1 212 ? 1.143 -6.555 -13.178 1.00 92.19 212 LYS A N 1
ATOM 1706 C CA . LYS A 1 212 ? 1.546 -7.722 -13.978 1.00 92.19 212 LYS A CA 1
ATOM 1707 C C . LYS A 1 212 ? 0.437 -8.183 -14.923 1.00 92.19 212 LYS A C 1
ATOM 1709 O O . LYS A 1 212 ? 0.750 -8.591 -16.038 1.00 92.19 212 LYS A O 1
ATOM 1714 N N . ASP A 1 213 ? -0.819 -8.073 -14.512 1.00 92.12 213 ASP A N 1
ATOM 1715 C CA . ASP A 1 213 ? -1.973 -8.446 -15.331 1.00 92.12 213 ASP A CA 1
ATOM 1716 C C . ASP A 1 213 ? -2.182 -7.450 -16.485 1.00 92.12 213 ASP A C 1
ATOM 1718 O O . ASP A 1 213 ? -2.507 -7.841 -17.603 1.00 92.12 213 ASP A O 1
ATOM 1722 N N . HIS A 1 214 ? -1.923 -6.157 -16.260 1.00 92.25 214 HIS A N 1
ATOM 1723 C CA . HIS A 1 214 ? -2.026 -5.139 -17.312 1.00 92.25 214 HIS A CA 1
ATOM 1724 C C . HIS A 1 214 ? -0.861 -5.131 -18.313 1.00 92.25 214 HIS A C 1
ATOM 1726 O O . HIS A 1 214 ? -1.077 -4.815 -19.484 1.00 92.25 214 HIS A O 1
ATOM 1732 N N . TRP A 1 215 ? 0.363 -5.437 -17.871 1.00 94.56 215 TRP A N 1
ATOM 1733 C CA . TRP A 1 215 ? 1.583 -5.411 -18.697 1.00 94.56 215 TRP A CA 1
ATOM 1734 C C . TRP A 1 215 ? 2.337 -6.735 -18.620 1.00 94.56 215 TRP A C 1
ATOM 1736 O O . TRP A 1 215 ? 3.526 -6.788 -18.298 1.00 94.56 215 TRP A O 1
ATOM 1746 N N . THR A 1 216 ? 1.621 -7.828 -18.880 1.00 94.38 216 THR A N 1
ATOM 1747 C CA . THR A 1 216 ? 2.166 -9.185 -18.765 1.00 94.38 216 THR A CA 1
ATOM 1748 C C . THR A 1 216 ? 3.363 -9.389 -19.682 1.00 94.38 216 THR A C 1
ATOM 1750 O O . THR A 1 216 ? 4.384 -9.903 -19.235 1.00 94.38 216 THR A O 1
ATOM 1753 N N . GLN A 1 217 ? 3.270 -8.924 -20.931 1.00 93.62 217 GLN A N 1
ATOM 1754 C CA . GLN A 1 217 ? 4.344 -9.067 -21.909 1.00 93.62 217 GLN A CA 1
ATOM 1755 C C . GLN A 1 217 ? 5.600 -8.304 -21.475 1.00 93.62 217 GLN A C 1
ATOM 1757 O O . GLN A 1 217 ? 6.676 -8.885 -21.392 1.00 93.62 217 GLN A O 1
ATOM 1762 N N . GLU A 1 218 ? 5.475 -7.022 -21.124 1.00 93.94 218 GLU A N 1
ATOM 1763 C CA . GLU A 1 218 ? 6.627 -6.207 -20.733 1.00 93.94 218 GLU A CA 1
ATOM 1764 C C . GLU A 1 218 ? 7.291 -6.721 -19.447 1.00 93.94 218 GLU A C 1
ATOM 1766 O O . GLU A 1 218 ? 8.512 -6.635 -19.295 1.00 93.94 218 GLU A O 1
ATOM 1771 N N . ILE A 1 219 ? 6.509 -7.270 -18.512 1.00 92.31 219 ILE A N 1
ATOM 1772 C CA . ILE A 1 219 ? 7.043 -7.894 -17.297 1.00 92.31 219 ILE A CA 1
ATOM 1773 C C . ILE A 1 219 ? 7.740 -9.221 -17.611 1.00 92.31 219 ILE A C 1
ATOM 1775 O O . ILE A 1 219 ? 8.805 -9.476 -17.047 1.00 92.31 219 ILE A O 1
ATOM 1779 N N . GLN A 1 220 ? 7.176 -10.049 -18.492 1.00 91.25 220 GLN A N 1
ATOM 1780 C CA . GLN A 1 220 ? 7.808 -11.296 -18.930 1.00 91.25 220 GLN A CA 1
ATOM 1781 C C . GLN A 1 220 ? 9.144 -11.012 -19.619 1.00 91.25 220 GLN A C 1
ATOM 1783 O O . GLN A 1 220 ? 10.159 -11.578 -19.211 1.00 91.25 220 GLN A O 1
ATOM 1788 N N . ASP A 1 221 ? 9.176 -10.052 -20.545 1.00 90.69 221 ASP A N 1
ATOM 1789 C CA . ASP A 1 221 ? 10.403 -9.600 -21.208 1.00 90.69 221 ASP A CA 1
ATOM 1790 C C . ASP A 1 221 ? 11.437 -9.128 -20.174 1.00 90.69 221 ASP A C 1
ATOM 1792 O O . ASP A 1 221 ? 12.584 -9.570 -20.175 1.00 90.69 221 ASP A O 1
ATOM 1796 N N . THR A 1 222 ? 11.011 -8.297 -19.215 1.00 92.12 222 THR A N 1
ATOM 1797 C CA . THR A 1 222 ? 11.868 -7.835 -18.109 1.00 92.12 222 THR A CA 1
ATOM 1798 C C . THR A 1 222 ? 12.442 -9.002 -17.303 1.00 92.12 222 THR A C 1
ATOM 1800 O O . THR A 1 222 ? 13.608 -8.974 -16.918 1.00 92.12 222 THR A O 1
ATOM 1803 N N . SER A 1 223 ? 11.635 -10.032 -17.032 1.00 89.62 223 SER A N 1
ATOM 1804 C CA . SER A 1 223 ? 12.063 -11.209 -16.268 1.00 89.62 223 SER A CA 1
ATOM 1805 C C . SER A 1 223 ? 12.992 -12.143 -17.049 1.00 89.62 223 SER A C 1
ATOM 1807 O O . SER A 1 223 ? 13.811 -12.827 -16.438 1.00 89.62 223 SER A O 1
ATOM 1809 N N . ALA A 1 224 ? 12.917 -12.132 -18.383 1.00 87.69 224 ALA A N 1
ATOM 1810 C CA . ALA A 1 224 ? 13.811 -12.891 -19.252 1.00 87.69 224 ALA A CA 1
ATOM 1811 C C . ALA A 1 224 ? 15.222 -12.276 -19.317 1.00 87.69 224 ALA A C 1
ATOM 1813 O O . ALA A 1 224 ? 16.206 -12.970 -19.598 1.00 87.69 224 ALA A O 1
ATOM 1814 N N . HIS A 1 225 ? 15.358 -10.978 -19.033 1.00 86.19 225 HIS A N 1
ATOM 1815 C CA . HIS A 1 225 ? 16.655 -10.316 -19.022 1.00 86.19 225 HIS A CA 1
ATOM 1816 C C . HIS A 1 225 ? 17.473 -10.684 -17.775 1.00 86.19 225 HIS A C 1
ATOM 1818 O O . HIS A 1 225 ? 17.120 -10.388 -16.635 1.00 86.19 225 HIS A O 1
ATOM 1824 N N . ARG A 1 226 ? 18.663 -11.260 -17.988 1.00 82.00 226 ARG A N 1
ATOM 1825 C CA . ARG A 1 226 ? 19.625 -11.541 -16.904 1.00 82.00 226 ARG A CA 1
ATOM 1826 C C . ARG A 1 226 ? 20.216 -10.268 -16.284 1.00 82.00 226 ARG A C 1
ATOM 1828 O O . ARG A 1 226 ? 20.562 -10.251 -15.105 1.00 82.00 226 ARG A O 1
ATOM 1835 N N . PHE A 1 227 ? 20.409 -9.232 -17.095 1.00 86.88 227 PHE A N 1
ATOM 1836 C CA . PHE A 1 227 ? 20.987 -7.952 -16.693 1.00 86.88 227 PHE A CA 1
ATOM 1837 C C . PHE A 1 227 ? 20.072 -6.821 -17.136 1.00 86.88 227 PHE A C 1
ATOM 1839 O O . PHE A 1 227 ? 19.378 -6.964 -18.137 1.00 86.88 227 PHE A O 1
ATOM 1846 N N . ARG A 1 228 ? 20.134 -5.686 -16.426 1.00 86.19 228 ARG A N 1
ATOM 1847 C CA . ARG A 1 228 ? 19.289 -4.520 -16.703 1.00 86.19 228 ARG A CA 1
ATOM 1848 C C . ARG A 1 228 ? 19.297 -4.164 -18.189 1.00 86.19 228 ARG A C 1
ATOM 1850 O O . ARG A 1 228 ? 20.360 -3.916 -18.767 1.00 86.19 228 ARG A O 1
ATOM 1857 N N . HIS A 1 229 ? 18.106 -4.063 -18.752 1.00 90.94 229 HIS A N 1
ATOM 1858 C CA . HIS A 1 229 ? 17.857 -3.794 -20.151 1.00 90.94 229 HIS A CA 1
ATOM 1859 C C . HIS A 1 229 ? 17.104 -2.458 -20.332 1.00 90.94 229 HIS A C 1
ATOM 1861 O O . HIS A 1 229 ? 16.253 -2.098 -19.516 1.00 90.94 229 HIS A O 1
ATOM 1867 N N . PRO A 1 230 ? 17.371 -1.695 -21.409 1.00 91.69 230 PRO A N 1
ATOM 1868 C CA . PRO A 1 230 ? 16.655 -0.458 -21.754 1.00 91.69 230 PRO A CA 1
ATOM 1869 C C . PRO A 1 230 ? 15.128 -0.562 -21.873 1.00 91.69 230 PRO A C 1
ATOM 1871 O O . PRO A 1 230 ? 14.452 0.464 -21.874 1.00 91.69 230 PRO A O 1
ATOM 1874 N N . GLN A 1 231 ? 14.584 -1.770 -22.023 1.00 91.81 231 GLN A N 1
ATOM 1875 C CA . GLN A 1 231 ? 13.141 -2.021 -22.131 1.00 91.81 231 GLN A CA 1
ATOM 1876 C C . GLN A 1 231 ? 12.558 -2.679 -20.876 1.00 91.81 231 GLN A C 1
ATOM 1878 O O . GLN A 1 231 ? 11.435 -3.164 -20.913 1.00 91.81 231 GLN A O 1
ATOM 1883 N N . ASP A 1 232 ? 13.298 -2.677 -19.767 1.00 93.75 232 ASP A N 1
ATOM 1884 C CA . ASP A 1 232 ? 12.787 -3.210 -18.511 1.00 93.75 232 ASP A CA 1
ATOM 1885 C C . ASP A 1 232 ? 11.668 -2.342 -17.934 1.00 93.75 232 ASP A C 1
ATOM 1887 O O . ASP A 1 232 ? 11.719 -1.104 -17.926 1.00 93.75 232 ASP A O 1
ATOM 1891 N N . MET A 1 233 ? 10.696 -3.017 -17.334 1.00 94.38 233 MET A N 1
ATOM 1892 C CA . MET A 1 233 ? 9.742 -2.429 -16.413 1.00 94.38 233 MET A CA 1
ATOM 1893 C C . MET A 1 233 ? 10.468 -2.031 -15.130 1.00 94.38 233 MET A C 1
ATOM 1895 O O . MET A 1 233 ? 10.696 -2.836 -14.226 1.00 94.38 233 MET A O 1
ATOM 1899 N N . GLN A 1 234 ? 10.841 -0.753 -15.029 1.00 92.25 234 GLN A N 1
ATOM 1900 C CA . GLN A 1 234 ? 11.458 -0.236 -13.813 1.00 92.25 234 GLN A CA 1
ATOM 1901 C C . GLN A 1 234 ? 10.441 -0.297 -12.663 1.00 92.25 234 GLN A C 1
ATOM 1903 O O . GLN A 1 234 ? 9.412 0.378 -12.690 1.00 92.25 234 GLN A O 1
ATOM 1908 N N . PHE A 1 235 ? 10.751 -1.102 -11.649 1.00 88.62 235 PHE A N 1
ATOM 1909 C CA . PHE A 1 235 ? 9.820 -1.498 -10.595 1.00 88.62 235 PHE A CA 1
ATOM 1910 C C . PHE A 1 235 ? 9.210 -0.330 -9.797 1.00 88.62 235 PHE A C 1
ATOM 1912 O O . PHE A 1 235 ? 7.990 -0.170 -9.773 1.00 88.62 235 PHE A O 1
ATOM 1919 N N . SER A 1 236 ? 10.031 0.519 -9.169 1.00 89.19 236 SER A N 1
ATOM 1920 C CA . SER A 1 236 ? 9.537 1.603 -8.304 1.00 89.19 236 SER A CA 1
ATOM 1921 C C . SER A 1 236 ? 8.778 2.676 -9.088 1.00 89.19 236 SER A C 1
ATOM 1923 O O . SER A 1 236 ? 7.710 3.126 -8.679 1.00 89.19 236 SER A O 1
ATOM 1925 N N . PHE A 1 237 ? 9.290 3.065 -10.251 1.00 91.62 237 PHE A N 1
ATOM 1926 C CA . PHE A 1 237 ? 8.653 4.000 -11.165 1.00 91.62 237 PHE A CA 1
ATOM 1927 C C . PHE A 1 237 ? 7.311 3.455 -11.660 1.00 91.62 237 PHE A C 1
ATOM 1929 O O . PHE A 1 237 ? 6.320 4.188 -11.642 1.00 91.62 237 PHE A O 1
ATOM 1936 N N . SER A 1 238 ? 7.258 2.177 -12.044 1.00 92.75 238 SER A N 1
ATOM 1937 C CA . SER A 1 238 ? 6.016 1.523 -12.465 1.00 92.75 238 SER A CA 1
ATOM 1938 C C . SER A 1 238 ? 4.990 1.533 -11.336 1.00 92.75 238 SER A C 1
ATOM 1940 O O . SER A 1 238 ? 3.876 1.997 -11.554 1.00 92.75 238 SER A O 1
ATOM 1942 N N . TYR A 1 239 ? 5.374 1.132 -10.123 1.00 92.19 239 TYR A N 1
ATOM 1943 C CA . TYR A 1 239 ? 4.475 1.069 -8.969 1.00 92.19 239 TYR A CA 1
ATOM 1944 C C . TYR A 1 239 ? 3.881 2.434 -8.590 1.00 92.19 239 TYR A C 1
ATOM 1946 O O . TYR A 1 239 ? 2.663 2.607 -8.574 1.00 92.19 239 TYR A O 1
ATOM 1954 N N . PHE A 1 240 ? 4.719 3.446 -8.348 1.00 89.56 240 PHE A N 1
ATOM 1955 C CA . PHE A 1 240 ? 4.224 4.747 -7.881 1.00 89.56 240 PHE A CA 1
ATOM 1956 C C . PHE A 1 240 ? 3.390 5.475 -8.933 1.00 89.56 240 PHE A C 1
ATOM 1958 O O . PHE A 1 240 ? 2.382 6.105 -8.606 1.00 89.56 240 PHE A O 1
ATOM 1965 N N . HIS A 1 241 ? 3.790 5.413 -10.205 1.00 89.81 241 HIS A N 1
ATOM 1966 C CA . HIS A 1 241 ? 3.026 6.076 -11.262 1.00 89.81 241 HIS A CA 1
ATOM 1967 C C . HIS A 1 241 ? 1.777 5.299 -11.658 1.00 89.81 241 HIS A C 1
ATOM 1969 O O . HIS A 1 241 ? 0.832 5.932 -12.135 1.00 89.81 241 HIS A O 1
ATOM 1975 N N . TYR A 1 242 ? 1.752 3.986 -11.422 1.00 91.31 242 TYR A N 1
ATOM 1976 C CA . TYR A 1 242 ? 0.537 3.189 -11.497 1.00 91.31 242 TYR A CA 1
ATOM 1977 C C . TYR A 1 242 ? -0.451 3.649 -10.433 1.00 91.31 242 TYR A C 1
ATOM 1979 O O . TYR A 1 242 ? -1.505 4.150 -10.796 1.00 91.31 242 TYR A O 1
ATOM 1987 N N . LEU A 1 243 ? -0.068 3.636 -9.151 1.00 87.38 243 LEU A N 1
ATOM 1988 C CA . LEU A 1 243 ? -0.929 4.060 -8.037 1.00 87.38 243 LEU A CA 1
ATOM 1989 C C . LEU A 1 243 ? -1.558 5.442 -8.254 1.00 87.38 243 LEU A C 1
ATOM 1991 O O . LEU A 1 243 ? -2.761 5.620 -8.096 1.00 87.38 243 LEU A O 1
ATOM 1995 N N . ILE A 1 244 ? -0.768 6.423 -8.703 1.00 84.06 244 ILE A N 1
ATOM 1996 C CA . ILE A 1 244 ? -1.261 7.788 -8.968 1.00 84.06 244 ILE A CA 1
ATOM 1997 C C . ILE A 1 244 ? -2.329 7.824 -10.076 1.00 84.06 244 ILE A C 1
ATOM 1999 O O . ILE A 1 244 ? -3.166 8.730 -10.101 1.00 84.06 244 ILE A O 1
ATOM 2003 N N . ASN A 1 245 ? -2.267 6.900 -11.035 1.00 86.50 245 ASN A N 1
ATOM 2004 C CA . ASN A 1 245 ? -3.150 6.869 -12.199 1.00 86.50 245 ASN A CA 1
ATOM 2005 C C . ASN A 1 245 ? -4.129 5.685 -12.198 1.00 86.50 245 ASN A C 1
ATOM 2007 O O . ASN A 1 245 ? -4.928 5.611 -13.130 1.00 86.50 245 ASN A O 1
ATOM 2011 N N . ARG A 1 246 ? -4.106 4.820 -11.175 1.00 86.81 246 ARG A N 1
ATOM 2012 C CA . ARG A 1 246 ? -4.898 3.585 -11.069 1.00 86.81 246 ARG A CA 1
ATOM 2013 C C . ARG A 1 246 ? -6.373 3.856 -11.340 1.00 86.81 246 ARG A C 1
ATOM 2015 O O . ARG A 1 246 ? -6.927 3.289 -12.272 1.00 86.81 246 ARG A O 1
ATOM 2022 N N . ALA A 1 247 ? -6.932 4.881 -10.692 1.00 82.31 247 ALA A N 1
ATOM 2023 C CA . ALA A 1 247 ? -8.322 5.320 -10.853 1.00 82.31 247 ALA A CA 1
ATOM 2024 C C . ALA A 1 247 ? -8.764 5.671 -12.295 1.00 82.31 247 ALA A C 1
ATOM 2026 O O . ALA A 1 247 ? -9.952 5.870 -12.534 1.00 82.31 247 ALA A O 1
ATOM 2027 N N . LYS A 1 248 ? -7.840 5.818 -13.259 1.00 84.81 248 LYS A N 1
ATOM 2028 C CA . LYS A 1 248 ? -8.179 6.047 -14.677 1.00 84.81 248 LYS A CA 1
ATOM 2029 C C . LYS A 1 248 ? -8.539 4.768 -15.427 1.00 84.81 248 LYS A C 1
ATOM 2031 O O . LYS A 1 248 ? -9.275 4.857 -16.402 1.00 84.81 248 LYS A O 1
ATOM 2036 N N . ILE A 1 249 ? -7.966 3.639 -15.026 1.00 84.88 249 ILE A N 1
ATOM 2037 C CA . ILE A 1 249 ? -8.181 2.329 -15.660 1.00 84.88 249 ILE A CA 1
ATOM 2038 C C . ILE A 1 249 ? -8.973 1.393 -14.750 1.00 84.88 249 ILE A C 1
ATOM 2040 O O . ILE A 1 249 ? -9.708 0.551 -15.246 1.00 84.88 249 ILE A O 1
ATOM 2044 N N . HIS A 1 250 ? -8.865 1.601 -13.439 1.00 83.31 250 HIS A N 1
ATOM 2045 C CA . HIS A 1 250 ? -9.495 0.810 -12.400 1.00 83.31 250 HIS A CA 1
ATOM 2046 C C . HIS A 1 250 ? -10.194 1.750 -11.404 1.00 83.31 250 HIS A C 1
ATOM 2048 O O . HIS A 1 250 ? -9.565 2.223 -10.452 1.00 83.31 250 HIS A O 1
ATOM 2054 N N . PRO A 1 251 ? -11.444 2.166 -11.680 1.00 80.06 251 PRO A N 1
ATOM 2055 C CA . PRO A 1 251 ? -12.180 3.063 -10.798 1.00 80.06 251 PRO A CA 1
ATOM 2056 C C . PRO A 1 251 ? -12.508 2.363 -9.474 1.00 80.06 251 PRO A C 1
ATOM 2058 O O . PRO A 1 251 ? -12.936 1.216 -9.475 1.00 80.06 251 PRO A O 1
ATOM 2061 N N . HIS A 1 252 ? -12.346 3.073 -8.356 1.00 80.62 252 HIS A N 1
ATOM 2062 C CA . HIS A 1 252 ? -12.647 2.527 -7.034 1.00 80.62 252 HIS A CA 1
ATOM 2063 C C . HIS A 1 252 ? -14.126 2.138 -6.914 1.00 80.62 252 HIS A C 1
ATOM 2065 O O . HIS A 1 252 ? -15.006 2.986 -7.101 1.00 80.62 252 HIS A O 1
ATOM 2071 N N . THR A 1 253 ? -14.377 0.876 -6.575 1.00 85.12 253 THR A N 1
ATOM 2072 C CA . THR A 1 253 ? -15.692 0.397 -6.140 1.00 85.12 253 THR A CA 1
ATOM 2073 C C . THR A 1 253 ? -15.851 0.588 -4.630 1.00 85.12 253 THR A C 1
ATOM 2075 O O . THR A 1 253 ? -14.884 0.906 -3.931 1.00 85.12 253 THR A O 1
ATOM 2078 N N . LEU A 1 254 ? -17.070 0.442 -4.109 1.00 83.69 254 LEU A N 1
ATOM 2079 C CA . LEU A 1 254 ? -17.306 0.602 -2.673 1.00 83.69 254 LEU A CA 1
ATOM 2080 C C . LEU A 1 254 ? -16.645 -0.529 -1.871 1.00 83.69 254 LEU A C 1
ATOM 2082 O O . LEU A 1 254 ? -16.107 -0.278 -0.798 1.00 83.69 254 LEU A O 1
ATOM 2086 N N . GLU A 1 255 ? -16.605 -1.737 -2.430 1.00 86.88 255 GLU A N 1
ATOM 2087 C CA . GLU A 1 255 ? -15.957 -2.927 -1.865 1.00 86.88 255 GLU A CA 1
ATOM 2088 C C . GLU A 1 255 ? -14.436 -2.740 -1.763 1.00 86.88 255 GLU A C 1
ATOM 2090 O O . GLU A 1 255 ? -13.802 -3.135 -0.781 1.00 86.88 255 GLU A O 1
ATOM 2095 N N . GLU A 1 256 ? -13.829 -2.103 -2.766 1.00 83.12 256 GLU A N 1
ATOM 2096 C CA . GLU A 1 256 ? -12.412 -1.738 -2.718 1.00 83.12 256 GLU A CA 1
ATOM 2097 C C . GLU A 1 256 ? -12.147 -0.651 -1.690 1.00 83.12 256 GLU A C 1
ATOM 2099 O O . GLU A 1 256 ? -11.178 -0.736 -0.943 1.00 83.12 256 GLU A O 1
ATOM 2104 N N . ILE A 1 257 ? -13.019 0.357 -1.612 1.00 84.94 257 ILE A N 1
ATOM 2105 C CA . ILE A 1 257 ? -12.879 1.401 -0.596 1.00 84.94 257 ILE A CA 1
ATOM 2106 C C . ILE A 1 257 ? -12.966 0.789 0.801 1.00 84.94 257 ILE A C 1
ATOM 2108 O O . ILE A 1 257 ? -12.141 1.099 1.658 1.00 84.94 257 ILE A O 1
ATOM 2112 N N . TRP A 1 258 ? -13.920 -0.118 0.997 1.00 87.38 258 TRP A N 1
ATOM 2113 C CA . TRP A 1 258 ? -14.080 -0.875 2.225 1.00 87.38 258 TRP A CA 1
ATOM 2114 C C . TRP A 1 258 ? -12.806 -1.635 2.585 1.00 87.38 258 TRP A C 1
ATOM 2116 O O . TRP A 1 258 ? -12.206 -1.365 3.618 1.00 87.38 258 TRP A O 1
ATOM 2126 N N . SER A 1 259 ? -12.357 -2.534 1.712 1.00 84.00 259 SER A N 1
ATOM 2127 C CA . SER A 1 259 ? -11.248 -3.452 2.004 1.00 84.00 259 SER A CA 1
ATOM 2128 C C . SER A 1 259 ? -9.856 -2.807 2.015 1.00 84.00 259 SER A C 1
ATOM 2130 O O . SER A 1 259 ? -8.942 -3.355 2.637 1.00 84.00 259 SER A O 1
ATOM 2132 N N . GLU A 1 260 ? -9.655 -1.683 1.317 1.00 78.94 260 GLU A N 1
ATOM 2133 C CA . GLU A 1 260 ? -8.354 -1.003 1.263 1.00 78.94 260 GLU A CA 1
ATOM 2134 C C . GLU A 1 260 ? -8.217 0.154 2.254 1.00 78.94 260 GLU A C 1
ATOM 2136 O O . GLU A 1 260 ? -7.101 0.409 2.708 1.00 78.94 260 GLU A O 1
ATOM 2141 N N . TYR A 1 261 ? -9.306 0.863 2.577 1.00 79.12 261 TYR A N 1
ATOM 2142 C CA . TYR A 1 261 ? -9.229 2.106 3.356 1.00 79.12 261 TYR A CA 1
ATOM 2143 C C . TYR A 1 261 ? -10.030 2.109 4.658 1.00 79.12 261 TYR A C 1
ATOM 2145 O O . TYR A 1 261 ? -9.709 2.922 5.523 1.00 79.12 261 TYR A O 1
ATOM 2153 N N . LEU A 1 262 ? -11.072 1.281 4.789 1.00 84.62 262 LEU A N 1
ATOM 2154 C CA . LEU A 1 262 ? -11.970 1.321 5.949 1.00 84.62 262 LEU A CA 1
ATOM 2155 C C . LEU A 1 262 ? -11.741 0.137 6.896 1.00 84.62 262 LEU A C 1
ATOM 2157 O O . LEU A 1 262 ? -11.479 0.361 8.067 1.00 84.62 262 LEU A O 1
ATOM 2161 N N . ASP A 1 263 ? -11.789 -1.091 6.384 1.00 87.44 263 ASP A N 1
ATOM 2162 C CA . ASP A 1 263 ? -11.597 -2.347 7.122 1.00 87.44 263 ASP A CA 1
ATOM 2163 C C . ASP A 1 263 ? -10.100 -2.698 7.187 1.00 87.44 263 ASP A C 1
ATOM 2165 O O . ASP A 1 263 ? -9.577 -3.537 6.442 1.00 87.44 263 ASP A O 1
ATOM 2169 N N . ALA A 1 264 ? -9.375 -1.973 8.041 1.00 80.69 264 ALA A N 1
ATOM 2170 C CA . ALA A 1 264 ? -7.918 -2.036 8.138 1.00 80.69 264 ALA A CA 1
ATOM 2171 C C . ALA A 1 264 ? -7.438 -3.394 8.672 1.00 80.69 264 ALA A C 1
ATOM 2173 O O . ALA A 1 264 ? -6.388 -3.906 8.259 1.00 80.69 264 ALA A O 1
ATOM 2174 N N . ASN A 1 265 ? -8.204 -4.001 9.582 1.00 81.81 265 ASN A N 1
ATOM 2175 C CA . ASN A 1 265 ? -7.895 -5.314 10.157 1.00 81.81 265 ASN A CA 1
ATOM 2176 C C . ASN A 1 265 ? -8.407 -6.493 9.293 1.00 81.81 265 ASN A C 1
ATOM 2178 O O . ASN A 1 265 ? -7.945 -7.627 9.497 1.00 81.81 265 ASN A O 1
ATOM 2182 N N . ARG A 1 266 ? -9.251 -6.223 8.284 1.00 83.44 266 ARG A N 1
ATOM 2183 C CA . ARG A 1 266 ? -9.870 -7.189 7.358 1.00 83.44 266 ARG A CA 1
ATOM 2184 C C . ARG A 1 266 ? -10.757 -8.215 8.053 1.00 83.44 266 ARG A C 1
ATOM 2186 O O . ARG A 1 266 ? -10.723 -9.397 7.700 1.00 83.44 266 ARG A O 1
ATOM 2193 N N . ASN A 1 267 ? -11.502 -7.795 9.067 1.00 85.94 267 ASN A N 1
ATOM 2194 C CA . ASN A 1 267 ? -12.435 -8.659 9.790 1.00 85.94 267 ASN A CA 1
ATOM 2195 C C . ASN A 1 267 ? -13.881 -8.551 9.257 1.00 85.94 267 ASN A C 1
ATOM 2197 O O . ASN A 1 267 ? -14.752 -9.276 9.743 1.00 85.94 267 ASN A O 1
ATOM 2201 N N . GLY A 1 268 ? -14.135 -7.693 8.258 1.00 87.00 268 GLY A N 1
ATOM 2202 C CA . GLY A 1 268 ? -15.453 -7.480 7.656 1.00 87.00 268 GLY A CA 1
ATOM 2203 C C . GLY A 1 268 ? -16.386 -6.585 8.476 1.00 87.00 268 GLY A C 1
ATOM 2204 O O . GLY A 1 268 ? -17.581 -6.517 8.174 1.00 87.00 268 GLY A O 1
ATOM 2205 N N . ILE A 1 269 ? -15.871 -5.920 9.510 1.00 89.94 269 ILE A N 1
ATOM 2206 C CA . ILE A 1 269 ? -16.616 -5.106 10.469 1.00 89.94 269 ILE A CA 1
ATOM 2207 C C . ILE A 1 269 ? -15.892 -3.770 10.654 1.00 89.94 269 ILE A C 1
ATOM 2209 O O . ILE A 1 269 ? -14.684 -3.773 10.822 1.00 89.94 269 ILE A O 1
ATOM 2213 N N . LEU A 1 270 ? -16.617 -2.645 10.709 1.00 87.75 270 LEU A N 1
ATOM 2214 C CA . LEU A 1 270 ? -16.019 -1.372 11.139 1.00 87.75 270 LEU A CA 1
ATOM 2215 C C . LEU A 1 270 ? -16.127 -1.197 12.650 1.00 87.75 270 LEU A C 1
ATOM 2217 O O . LEU A 1 270 ? -17.232 -1.140 13.205 1.00 87.75 270 LEU A O 1
ATOM 2221 N N . ASP A 1 271 ? -14.975 -1.064 13.298 1.00 86.69 271 ASP A N 1
ATOM 2222 C CA . ASP A 1 271 ? -14.867 -0.586 14.672 1.00 86.69 271 ASP A CA 1
ATOM 2223 C C . ASP A 1 271 ? -14.913 0.955 14.768 1.00 86.69 271 ASP A C 1
ATOM 2225 O O . ASP A 1 271 ? -15.027 1.675 13.776 1.00 86.69 271 ASP A O 1
ATOM 2229 N N . GLU A 1 272 ? -14.848 1.497 15.986 1.00 84.25 272 GLU A N 1
ATOM 2230 C CA . GLU A 1 272 ? -14.935 2.946 16.222 1.00 84.25 272 GLU A CA 1
ATOM 2231 C C . GLU A 1 272 ? -13.797 3.752 15.568 1.00 84.25 272 GLU A C 1
ATOM 2233 O O . GLU A 1 272 ? -14.007 4.886 15.126 1.00 84.25 272 GLU A O 1
ATOM 2238 N N . SER A 1 273 ? -12.598 3.174 15.468 1.00 83.38 273 SER A N 1
ATOM 2239 C CA . SER A 1 273 ? -11.441 3.825 14.837 1.00 83.38 273 SER A CA 1
ATOM 2240 C C . SER A 1 273 ? -11.578 3.818 13.315 1.00 83.38 273 SER A C 1
ATOM 2242 O O . SER A 1 273 ? -11.232 4.787 12.631 1.00 83.38 273 SER A O 1
ATOM 2244 N N . GLU A 1 274 ? -12.131 2.739 12.775 1.00 87.75 274 GLU A N 1
ATOM 2245 C CA . GLU A 1 274 ? -12.415 2.584 11.352 1.00 87.75 274 GLU A CA 1
ATOM 2246 C C . GLU A 1 274 ? -13.583 3.485 10.915 1.00 87.75 274 GLU A C 1
ATOM 2248 O O . GLU A 1 274 ? -13.510 4.128 9.864 1.00 87.75 274 GLU A O 1
ATOM 2253 N N . VAL A 1 275 ? -14.602 3.674 11.764 1.00 86.81 275 VAL A N 1
ATOM 2254 C CA . VAL A 1 275 ? -15.670 4.672 11.555 1.00 86.81 275 VAL A CA 1
ATOM 2255 C C . VAL A 1 275 ? -15.109 6.096 11.545 1.00 86.81 275 VAL A C 1
ATOM 2257 O O . VAL A 1 275 ? -15.496 6.902 10.693 1.00 86.81 275 VAL A O 1
ATOM 2260 N N . LEU A 1 276 ? -14.163 6.422 12.430 1.00 85.38 276 LEU A N 1
ATOM 2261 C CA . LEU A 1 276 ? -13.487 7.725 12.421 1.00 85.38 276 LEU A CA 1
ATOM 2262 C C . LEU A 1 276 ? -12.663 7.932 11.140 1.00 85.38 276 LEU A C 1
ATOM 2264 O O . LEU A 1 276 ? -12.650 9.030 10.567 1.00 85.38 276 LEU A O 1
ATOM 2268 N N . THR A 1 277 ? -12.004 6.876 10.660 1.00 83.81 277 THR A N 1
ATOM 2269 C CA . THR A 1 277 ? -11.265 6.881 9.388 1.00 83.81 277 THR A CA 1
ATOM 2270 C C . THR A 1 277 ? -12.215 7.115 8.216 1.00 83.81 277 THR A C 1
ATOM 2272 O O . THR A 1 277 ? -11.953 7.979 7.371 1.00 83.81 277 THR A O 1
ATOM 2275 N N . ALA A 1 278 ? -13.372 6.449 8.220 1.00 84.44 278 ALA A N 1
ATOM 2276 C CA . ALA A 1 278 ? -14.439 6.689 7.262 1.00 84.44 278 ALA A CA 1
ATOM 2277 C C . ALA A 1 278 ? -14.900 8.155 7.331 1.00 84.44 278 ALA A C 1
ATOM 2279 O O . ALA A 1 278 ? -14.822 8.880 6.341 1.00 84.44 278 ALA A O 1
ATOM 2280 N N . ALA A 1 279 ? -15.294 8.670 8.496 1.00 86.06 279 ALA A N 1
ATOM 2281 C CA . ALA A 1 279 ? -15.717 10.066 8.638 1.00 86.06 279 ALA A CA 1
ATOM 2282 C C . ALA A 1 279 ? -14.655 11.057 8.116 1.00 86.06 279 ALA A C 1
ATOM 2284 O O . ALA A 1 279 ? -14.981 12.003 7.392 1.00 86.06 279 ALA A O 1
ATOM 2285 N N . SER A 1 280 ? -13.377 10.784 8.385 1.00 83.94 280 SER A N 1
ATOM 2286 C CA . SER A 1 280 ? -12.249 11.580 7.892 1.00 83.94 280 SER A CA 1
ATOM 2287 C C . SER A 1 280 ? -12.101 11.529 6.370 1.00 83.94 280 SER A C 1
ATOM 2289 O O . SER A 1 280 ? -11.678 12.508 5.759 1.00 83.94 280 SER A O 1
ATOM 2291 N N . LEU A 1 281 ? -12.417 10.410 5.719 1.00 80.75 281 LEU A N 1
ATOM 2292 C CA . LEU A 1 281 ? -12.406 10.299 4.255 1.00 80.75 281 LEU A CA 1
ATOM 2293 C C . LEU A 1 281 ? -13.545 11.087 3.598 1.00 80.75 281 LEU A C 1
ATOM 2295 O O . LEU A 1 281 ? -13.318 11.713 2.564 1.00 80.75 281 LEU A O 1
ATOM 2299 N N . ALA A 1 282 ? -14.731 11.123 4.209 1.00 82.19 282 ALA A N 1
ATOM 2300 C CA . ALA A 1 282 ? -15.883 11.855 3.674 1.00 82.19 282 ALA A CA 1
ATOM 2301 C C . ALA A 1 282 ? -15.834 13.370 3.928 1.00 82.19 282 ALA A C 1
ATOM 2303 O O . ALA A 1 282 ? -16.307 14.138 3.089 1.00 82.19 282 ALA A O 1
ATOM 2304 N N . HIS A 1 283 ? -15.325 13.805 5.085 1.00 82.81 283 HIS A N 1
ATOM 2305 C CA . HIS A 1 283 ? -15.332 15.217 5.491 1.00 82.81 283 HIS A CA 1
ATOM 2306 C C . HIS A 1 283 ? -14.036 15.957 5.143 1.00 82.81 283 HIS A C 1
ATOM 2308 O O . HIS A 1 283 ? -14.067 17.148 4.836 1.00 82.81 283 HIS A O 1
ATOM 2314 N N . GLY A 1 284 ? -12.891 15.273 5.200 1.00 77.00 284 GLY A N 1
ATOM 2315 C CA . GLY A 1 284 ? -11.569 15.895 5.148 1.00 77.00 284 GLY A CA 1
ATOM 2316 C C . GLY A 1 284 ? -10.783 15.698 6.445 1.00 77.00 284 GLY A C 1
ATOM 2317 O O . GLY A 1 284 ? -11.109 14.844 7.269 1.00 77.00 284 GLY A O 1
ATOM 2318 N N . ASP A 1 285 ? -9.680 16.426 6.594 1.00 69.69 285 ASP A N 1
ATOM 2319 C CA . ASP A 1 285 ? -8.761 16.230 7.720 1.00 69.69 285 ASP A CA 1
ATOM 2320 C C . ASP A 1 285 ? -9.428 16.687 9.032 1.00 69.69 285 ASP A C 1
ATOM 2322 O O . ASP A 1 285 ? -9.911 17.815 9.108 1.00 69.69 285 ASP A O 1
ATOM 2326 N N . ALA A 1 286 ? -9.454 15.804 10.039 1.00 77.94 286 ALA A N 1
ATOM 2327 C CA . ALA A 1 286 ? -10.061 16.011 11.362 1.00 77.94 286 ALA A CA 1
ATOM 2328 C C . ALA A 1 286 ? -11.569 16.381 11.332 1.00 77.94 286 ALA A C 1
ATOM 2330 O O . ALA A 1 286 ? -11.929 17.550 11.500 1.00 77.94 286 ALA A O 1
ATOM 2331 N N . PRO A 1 287 ? -12.474 15.402 11.128 1.00 84.44 287 PRO A N 1
ATOM 2332 C CA . PRO A 1 287 ? -13.914 15.650 11.145 1.00 84.44 287 PRO A CA 1
ATOM 2333 C C . PRO A 1 287 ? -14.387 16.136 12.531 1.00 84.44 287 PRO A C 1
ATOM 2335 O O . PRO A 1 287 ? -13.915 15.625 13.548 1.00 84.44 287 PRO A O 1
ATOM 2338 N N . PRO A 1 288 ? -15.338 17.086 12.605 1.00 89.31 288 PRO A N 1
ATOM 2339 C CA . PRO A 1 288 ? -15.985 17.456 13.861 1.00 89.31 288 PRO A CA 1
ATOM 2340 C C . PRO A 1 288 ? -16.723 16.266 14.482 1.00 89.31 288 PRO A C 1
ATOM 2342 O O . PRO A 1 288 ? -17.329 15.478 13.758 1.00 89.31 288 PRO A O 1
ATOM 2345 N N . GLU A 1 289 ? -16.778 16.198 15.814 1.00 87.25 289 GLU A N 1
ATOM 2346 C CA . GLU A 1 289 ? -17.451 15.105 16.540 1.00 87.25 289 GLU A CA 1
ATOM 2347 C C . GLU A 1 289 ? -18.921 14.932 16.126 1.00 87.25 289 GLU A C 1
ATOM 2349 O O . GLU A 1 289 ? -19.413 13.818 15.974 1.00 87.25 289 GLU A O 1
ATOM 2354 N N . ILE A 1 290 ? -19.608 16.045 15.852 1.00 89.44 290 ILE A N 1
ATOM 2355 C CA . ILE A 1 290 ? -20.995 16.041 15.369 1.00 89.44 290 ILE A CA 1
ATOM 2356 C C . ILE A 1 290 ? -21.096 15.271 14.047 1.00 89.44 290 ILE A C 1
ATOM 2358 O O . ILE A 1 290 ? -21.956 14.409 13.895 1.00 89.44 290 ILE A O 1
ATOM 2362 N N . PHE A 1 291 ? -20.171 15.506 13.117 1.00 88.88 291 PHE A N 1
ATOM 2363 C CA . PHE A 1 291 ? -20.165 14.804 11.838 1.00 88.88 291 PHE A CA 1
ATOM 2364 C C . PHE A 1 291 ? -19.853 13.312 12.006 1.00 88.88 291 PHE A C 1
ATOM 2366 O O . PHE A 1 291 ? -20.472 12.477 11.354 1.00 88.88 291 PHE A O 1
ATOM 2373 N N . VAL A 1 292 ? -18.927 12.956 12.902 1.00 88.25 292 VAL A N 1
ATOM 2374 C CA . VAL A 1 292 ? -18.643 11.545 13.221 1.00 88.25 292 VAL A CA 1
ATOM 2375 C C . VAL A 1 292 ? -19.896 10.863 13.777 1.00 88.25 292 VAL A C 1
ATOM 2377 O O . VAL A 1 292 ? -20.207 9.742 13.376 1.00 88.25 292 VAL A O 1
ATOM 2380 N N . SER A 1 293 ? -20.660 11.553 14.629 1.00 89.12 293 SER A N 1
ATOM 2381 C CA . SER A 1 293 ? -21.915 11.025 15.171 1.00 89.12 293 SER A CA 1
ATOM 2382 C C . SER A 1 293 ? -23.003 10.841 14.106 1.00 89.12 293 SER A C 1
ATOM 2384 O O . SER A 1 293 ? -23.652 9.799 14.100 1.00 89.12 293 SER A O 1
ATOM 2386 N N . GLU A 1 294 ? -23.134 11.768 13.148 1.00 89.56 294 GLU A N 1
ATOM 2387 C CA . GLU A 1 294 ? -24.049 11.632 12.001 1.00 89.56 294 GLU A CA 1
ATOM 2388 C C . GLU A 1 294 ? -23.695 10.416 11.134 1.00 89.56 294 GLU A C 1
ATOM 2390 O O . GLU A 1 294 ? -24.568 9.663 10.698 1.00 89.56 294 GLU A O 1
ATOM 2395 N N . VAL A 1 295 ? -22.398 10.204 10.889 1.00 87.38 295 VAL A N 1
ATOM 2396 C CA . VAL A 1 295 ? -21.907 9.040 10.142 1.00 87.38 295 VAL A CA 1
ATOM 2397 C C . VAL A 1 295 ? -22.209 7.755 10.903 1.00 87.38 295 VAL A C 1
ATOM 2399 O O . VAL A 1 295 ? -22.737 6.812 10.313 1.00 87.38 295 VAL A O 1
ATOM 2402 N N . ARG A 1 296 ? -21.919 7.721 12.209 1.00 88.19 296 ARG A N 1
ATOM 2403 C CA . ARG A 1 296 ? -22.208 6.561 13.056 1.00 88.19 296 ARG A CA 1
ATOM 2404 C C . ARG A 1 296 ? -23.695 6.234 13.020 1.00 88.19 296 ARG A C 1
ATOM 2406 O O . ARG A 1 296 ? -24.042 5.085 12.792 1.00 88.19 296 ARG A O 1
ATOM 2413 N N . GLU A 1 297 ? -24.565 7.225 13.178 1.00 88.75 297 GLU A N 1
ATOM 2414 C CA . GLU A 1 297 ? -26.015 7.020 13.158 1.00 88.75 297 GLU A CA 1
ATOM 2415 C C . GLU A 1 297 ? -26.517 6.488 11.808 1.00 88.75 297 GLU A C 1
ATOM 2417 O O . GLU A 1 297 ? -27.397 5.634 11.781 1.00 88.75 297 GLU A O 1
ATOM 2422 N N . CYS A 1 298 ? -25.931 6.930 10.691 1.00 89.06 298 CYS A N 1
ATOM 2423 C CA . CYS A 1 298 ? -26.341 6.460 9.367 1.00 89.06 298 CYS A CA 1
ATOM 2424 C C . CYS A 1 298 ? -25.907 5.019 9.069 1.00 89.06 298 CYS A C 1
ATOM 2426 O O . CYS A 1 298 ? -26.641 4.274 8.423 1.00 89.06 298 CYS A O 1
ATOM 2428 N N . VAL A 1 299 ? -24.699 4.638 9.492 1.00 88.62 299 VAL A N 1
ATOM 2429 C CA . VAL A 1 299 ? -24.114 3.328 9.164 1.00 88.62 299 VAL A CA 1
ATOM 2430 C C . VAL A 1 299 ? -24.443 2.281 10.240 1.00 88.62 299 VAL A C 1
ATOM 2432 O O . VAL A 1 299 ? -24.387 1.079 9.985 1.00 88.62 299 VAL A O 1
ATOM 2435 N N . GLN A 1 300 ? -24.817 2.691 11.453 1.00 88.25 300 GLN A N 1
ATOM 2436 C CA . GLN A 1 300 ? -25.126 1.756 12.528 1.00 88.25 300 GLN A CA 1
ATOM 2437 C C . GLN A 1 300 ? -26.461 1.035 12.277 1.00 88.25 300 GLN A C 1
ATOM 2439 O O . GLN A 1 300 ? -27.502 1.676 12.122 1.00 88.25 300 GLN A O 1
ATOM 2444 N N . PRO A 1 301 ? -26.478 -0.310 12.276 1.00 86.25 301 PRO A N 1
ATOM 2445 C CA . PRO A 1 301 ? -27.718 -1.055 12.121 1.00 86.25 301 PRO A CA 1
ATOM 2446 C C . PRO A 1 301 ? -28.638 -0.893 13.336 1.00 86.25 301 PRO A C 1
ATOM 2448 O O . PRO A 1 301 ? -28.196 -0.689 14.471 1.00 86.25 301 PRO A O 1
ATOM 2451 N N . ASN A 1 302 ? -29.941 -1.073 13.103 1.00 84.88 302 ASN A N 1
ATOM 2452 C CA . ASN A 1 302 ? -30.955 -1.009 14.153 1.00 84.88 302 ASN A CA 1
ATOM 2453 C C . ASN A 1 302 ? -30.631 -1.962 15.314 1.00 84.88 302 ASN A C 1
ATOM 2455 O O . ASN A 1 302 ? -30.384 -3.158 15.115 1.00 84.88 302 ASN A O 1
ATOM 2459 N N . LYS A 1 303 ? -30.689 -1.427 16.538 1.00 85.19 303 LYS A N 1
ATOM 2460 C CA . LYS A 1 303 ? -30.509 -2.201 17.770 1.00 85.19 303 LYS A CA 1
ATOM 2461 C C . LYS A 1 303 ? -31.580 -3.286 17.851 1.00 85.19 303 LYS A C 1
ATOM 2463 O O . LYS A 1 303 ? -32.756 -3.025 17.602 1.00 85.19 303 LYS A O 1
ATOM 2468 N N . ARG A 1 304 ? -31.173 -4.508 18.194 1.00 81.06 304 ARG A N 1
ATOM 2469 C CA . ARG A 1 304 ? -32.088 -5.646 18.354 1.00 81.06 304 ARG A CA 1
ATOM 2470 C C . ARG A 1 304 ? -32.261 -5.947 19.831 1.00 81.06 304 ARG A C 1
ATOM 2472 O O . ARG A 1 304 ? -31.278 -6.146 20.532 1.00 81.06 304 ARG A O 1
ATOM 2479 N N . GLU A 1 305 ? -33.497 -6.018 20.300 1.00 83.31 305 GLU A N 1
ATOM 2480 C CA . GLU A 1 305 ? -33.787 -6.442 21.668 1.00 83.31 305 GLU A CA 1
ATOM 2481 C C . GLU A 1 305 ? -34.001 -7.953 21.712 1.00 83.31 305 GLU A C 1
ATOM 2483 O O . GLU A 1 305 ? -34.831 -8.511 20.992 1.00 83.31 305 GLU A O 1
ATOM 2488 N N . LYS A 1 306 ? -33.237 -8.631 22.564 1.00 81.75 306 LYS A N 1
ATOM 2489 C CA . LYS A 1 306 ? -33.399 -10.048 22.859 1.00 81.75 306 LYS A CA 1
ATOM 2490 C C . LYS A 1 306 ? -33.988 -10.180 24.254 1.00 81.75 306 LYS A C 1
ATOM 2492 O O . LYS A 1 306 ? -33.284 -10.051 25.251 1.00 81.75 306 LYS A O 1
ATOM 2497 N N . VAL A 1 307 ? -35.289 -10.442 24.319 1.00 85.38 307 VAL A N 1
ATOM 2498 C CA . VAL A 1 307 ? -35.991 -10.683 25.584 1.00 85.38 307 VAL A CA 1
ATOM 2499 C C . VAL A 1 307 ? -35.934 -12.172 25.914 1.00 85.38 307 VAL A C 1
ATOM 2501 O O . VAL A 1 307 ? -36.294 -13.012 25.090 1.00 85.38 307 VAL A O 1
ATOM 2504 N N . ARG A 1 308 ? -35.469 -12.511 27.115 1.00 81.81 308 ARG A N 1
ATOM 2505 C CA . ARG A 1 308 ? -35.490 -13.864 27.676 1.00 81.81 308 ARG A CA 1
ATOM 2506 C C . ARG A 1 308 ? -36.306 -13.859 28.957 1.00 81.81 308 ARG A C 1
ATOM 2508 O O . ARG A 1 308 ? -36.063 -13.048 29.845 1.00 81.81 308 ARG A O 1
ATOM 2515 N N . GLU A 1 309 ? -37.254 -14.778 29.059 1.00 86.44 309 GLU A N 1
ATOM 2516 C CA . GLU A 1 309 ? -38.001 -15.007 30.292 1.00 86.44 309 GLU A CA 1
ATOM 2517 C C . GLU A 1 309 ? -37.330 -16.146 31.066 1.00 86.4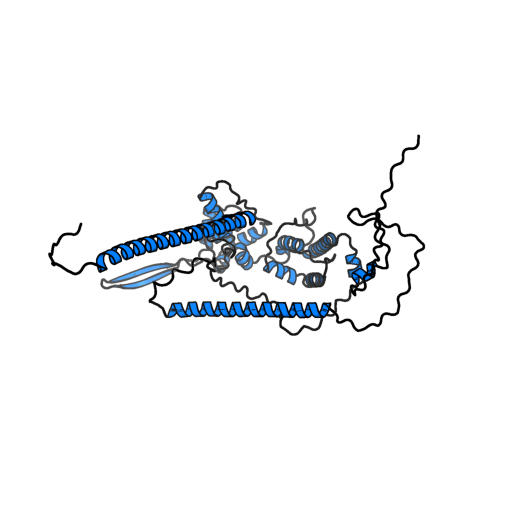4 309 GLU A C 1
ATOM 2519 O O . GLU A 1 309 ? -37.173 -17.250 30.545 1.00 86.44 309 GLU A O 1
ATOM 2524 N N . ILE A 1 310 ? -36.886 -15.865 32.289 1.00 83.50 310 ILE A N 1
ATOM 2525 C CA . ILE A 1 310 ? -36.209 -16.822 33.164 1.00 83.50 310 ILE A CA 1
ATOM 2526 C C . ILE A 1 310 ? -37.156 -17.123 34.333 1.00 83.50 310 ILE A C 1
ATOM 2528 O O . ILE A 1 310 ? -37.474 -16.215 35.104 1.00 83.50 310 ILE A O 1
ATOM 2532 N N . PRO A 1 311 ? -37.641 -18.366 34.486 1.00 77.56 311 PRO A N 1
ATOM 2533 C CA . PRO A 1 311 ? -38.442 -18.738 35.643 1.00 77.56 311 PRO A CA 1
ATOM 2534 C C . PRO A 1 311 ? -37.552 -18.842 36.893 1.00 77.56 311 PRO A C 1
ATOM 2536 O O . PRO A 1 311 ? -36.563 -19.572 36.903 1.00 77.56 311 PRO A O 1
ATOM 2539 N N . THR A 1 312 ? -37.919 -18.126 37.954 1.00 76.38 312 THR A N 1
ATOM 2540 C CA . THR A 1 312 ? -37.277 -18.157 39.281 1.00 76.38 312 THR A CA 1
ATOM 2541 C C . THR A 1 312 ? -38.290 -18.544 40.361 1.00 76.38 312 THR A C 1
ATOM 2543 O O . THR A 1 312 ? -39.497 -18.460 40.145 1.00 76.38 312 THR A O 1
ATOM 2546 N N . ALA A 1 313 ? -37.815 -18.970 41.537 1.00 77.31 313 ALA A N 1
ATOM 2547 C CA . ALA A 1 313 ? -38.663 -19.451 42.638 1.00 77.31 313 ALA A CA 1
ATOM 2548 C C . ALA A 1 313 ? -39.704 -18.424 43.143 1.00 77.31 313 ALA A C 1
ATOM 2550 O O . ALA A 1 313 ? -40.699 -18.810 43.748 1.00 77.31 313 ALA A O 1
ATOM 2551 N N . GLU A 1 314 ? -39.494 -17.134 42.865 1.00 76.94 314 GLU A N 1
ATOM 2552 C CA . GLU A 1 314 ? -40.333 -16.008 43.304 1.00 76.94 314 GLU A CA 1
ATOM 2553 C C . GLU A 1 314 ? -41.174 -15.395 42.160 1.00 76.94 314 GLU A C 1
ATOM 2555 O O . GLU A 1 314 ? -41.943 -14.464 42.390 1.00 76.94 314 GLU A O 1
ATOM 2560 N N . GLY A 1 315 ? -41.055 -15.908 40.926 1.00 79.06 315 GLY A N 1
ATOM 2561 C CA . GLY A 1 315 ? -41.758 -15.398 39.740 1.00 79.06 315 GLY A CA 1
ATOM 2562 C C . GLY A 1 315 ? -40.937 -15.482 38.448 1.00 79.06 315 GLY A C 1
ATOM 2563 O O . GLY A 1 315 ? -39.837 -16.034 38.423 1.00 79.06 315 GLY A O 1
ATOM 2564 N N . THR A 1 316 ? -41.466 -14.938 37.349 1.00 78.31 316 THR A N 1
ATOM 2565 C CA . THR A 1 316 ? -40.800 -14.913 36.033 1.00 78.31 316 THR A CA 1
ATOM 2566 C C . THR A 1 316 ? -40.009 -13.615 35.853 1.00 78.31 316 THR A C 1
ATOM 2568 O O . THR A 1 316 ? -40.592 -12.532 35.818 1.00 78.31 316 THR A O 1
ATOM 2571 N N . LEU A 1 317 ? -38.685 -13.704 35.709 1.00 80.62 317 LEU A N 1
ATOM 2572 C CA . LEU A 1 317 ? -37.822 -12.562 35.398 1.00 80.62 317 LEU A CA 1
ATOM 2573 C C . LEU A 1 317 ? -37.766 -12.339 33.883 1.00 80.62 317 LEU A C 1
ATOM 2575 O O . LEU A 1 317 ? -37.417 -13.245 33.130 1.00 80.62 317 LEU A O 1
ATOM 2579 N N . ARG A 1 318 ? -38.074 -11.120 33.427 1.00 80.56 318 ARG A N 1
ATOM 2580 C CA . ARG A 1 318 ? -37.867 -10.692 32.035 1.00 80.56 318 ARG A CA 1
ATOM 2581 C C . ARG A 1 318 ? -36.512 -10.006 31.902 1.00 80.56 318 ARG A C 1
ATOM 2583 O O . ARG A 1 318 ? -36.342 -8.884 32.365 1.00 80.56 318 ARG A O 1
ATOM 2590 N N . LEU A 1 319 ? -35.565 -10.674 31.254 1.00 81.12 319 LEU A N 1
ATOM 2591 C CA . LEU A 1 319 ? -34.261 -10.124 30.897 1.00 81.12 319 LEU A CA 1
ATOM 2592 C C . LEU A 1 319 ? -34.318 -9.591 29.460 1.00 81.12 319 LEU A C 1
ATOM 2594 O O . LEU A 1 319 ? -34.425 -10.377 28.524 1.00 81.12 319 LEU A O 1
ATOM 2598 N N . SER A 1 320 ? -34.239 -8.277 29.265 1.00 80.62 320 SER A N 1
ATOM 2599 C CA . SER A 1 320 ? -34.084 -7.666 27.938 1.00 80.62 320 SER A CA 1
ATOM 2600 C C . SER A 1 320 ? -32.614 -7.316 27.687 1.00 80.62 320 SER A C 1
ATOM 2602 O O . SER A 1 320 ? -32.077 -6.410 28.320 1.00 80.62 320 SER A O 1
ATOM 2604 N N . GLU A 1 321 ? -31.961 -8.023 26.765 1.00 81.12 321 GLU A N 1
ATOM 2605 C CA . GLU A 1 321 ? -30.607 -7.719 26.286 1.00 81.12 321 GLU A CA 1
ATOM 2606 C C . GLU A 1 321 ? -30.703 -6.881 25.000 1.00 81.12 321 GLU A C 1
ATOM 2608 O O . GLU A 1 321 ? -31.212 -7.360 23.986 1.00 81.12 321 GLU A O 1
ATOM 2613 N N . THR A 1 322 ? -30.213 -5.639 24.998 1.00 80.12 322 THR A N 1
ATOM 2614 C CA . THR A 1 322 ? -30.105 -4.836 23.768 1.00 80.12 322 THR A CA 1
ATOM 2615 C C . THR A 1 322 ? -28.796 -5.168 23.053 1.00 80.12 322 THR A C 1
ATOM 2617 O O . THR A 1 322 ? -27.715 -4.866 23.550 1.00 80.12 322 THR A O 1
ATOM 2620 N N . LEU A 1 323 ? -28.885 -5.779 21.874 1.00 80.25 323 LEU A N 1
ATOM 2621 C CA . LEU A 1 323 ? -27.749 -6.107 21.018 1.00 80.25 323 LEU A CA 1
ATOM 2622 C C . LEU A 1 323 ? -27.520 -4.979 20.006 1.00 80.25 323 LEU A C 1
ATOM 2624 O O . LEU A 1 323 ? -28.413 -4.643 19.223 1.00 80.25 323 LEU A O 1
ATOM 2628 N N . THR A 1 324 ? -26.315 -4.416 20.002 1.00 78.69 324 THR A N 1
ATOM 2629 C CA . THR A 1 324 ? -25.825 -3.497 18.966 1.00 78.69 324 THR A CA 1
ATOM 2630 C C . THR A 1 324 ? -25.104 -4.313 17.893 1.00 78.69 324 THR A C 1
ATOM 2632 O O . THR A 1 324 ? -24.017 -4.823 18.178 1.00 78.69 324 THR A O 1
ATOM 2635 N N . PRO A 1 325 ? -25.686 -4.505 16.695 1.00 82.94 325 PRO A N 1
ATOM 2636 C CA . PRO A 1 325 ? -25.028 -5.277 15.650 1.00 82.94 325 PRO A CA 1
ATOM 2637 C C . PRO A 1 325 ? -23.801 -4.530 15.116 1.00 82.94 325 PRO A C 1
ATOM 2639 O O . PRO A 1 325 ? -23.736 -3.301 15.171 1.00 82.94 325 PRO A O 1
ATOM 2642 N N . TYR A 1 326 ? -22.842 -5.291 14.596 1.00 86.56 326 TYR A N 1
ATOM 2643 C CA . TYR A 1 326 ? -21.636 -4.765 13.967 1.00 86.56 326 TYR A CA 1
ATOM 2644 C C . TYR A 1 326 ? -21.948 -4.017 12.669 1.00 86.56 326 TYR A C 1
ATOM 2646 O O . TYR A 1 326 ? -22.894 -4.364 11.961 1.00 86.56 326 TYR A O 1
ATOM 2654 N N . ILE A 1 327 ? -21.133 -3.009 12.359 1.00 88.12 327 ILE A N 1
ATOM 2655 C CA . ILE A 1 327 ? -21.212 -2.267 11.102 1.00 88.12 327 ILE A CA 1
ATOM 2656 C C . ILE A 1 327 ? -20.532 -3.083 10.004 1.00 88.12 327 ILE A C 1
ATOM 2658 O O . ILE A 1 327 ? -19.356 -3.402 10.129 1.00 88.12 327 ILE A O 1
ATOM 2662 N N . THR A 1 328 ? -21.248 -3.381 8.923 1.00 90.38 328 THR A N 1
ATOM 2663 C CA . THR A 1 328 ? -20.752 -4.157 7.774 1.00 90.38 328 THR A CA 1
ATOM 2664 C C . THR A 1 328 ? -20.863 -3.367 6.470 1.00 90.38 328 THR A C 1
ATOM 2666 O O . THR A 1 328 ? -21.486 -2.301 6.428 1.00 90.38 328 THR A O 1
ATOM 2669 N N . LEU A 1 329 ? -20.283 -3.897 5.389 1.00 87.44 329 LEU A N 1
ATOM 2670 C CA . LEU A 1 329 ? -20.344 -3.284 4.060 1.00 87.44 329 LEU A CA 1
ATOM 2671 C C . LEU A 1 329 ? -21.789 -3.037 3.599 1.00 87.44 329 LEU A C 1
ATOM 2673 O O . LEU A 1 329 ? -22.092 -1.964 3.081 1.00 87.44 329 LEU A O 1
ATOM 2677 N N . GLU A 1 330 ? -22.702 -3.972 3.871 1.00 87.88 330 GLU A N 1
ATOM 2678 C CA . GLU A 1 330 ? -24.125 -3.823 3.538 1.00 87.88 330 GLU A CA 1
ATOM 2679 C C . GLU A 1 330 ? -24.751 -2.601 4.228 1.00 87.88 330 GLU A C 1
ATOM 2681 O O . GLU A 1 330 ? -25.618 -1.929 3.670 1.00 87.88 330 GLU A O 1
ATOM 2686 N N . ASN A 1 331 ? -24.305 -2.272 5.444 1.00 88.25 331 ASN A N 1
ATOM 2687 C CA . ASN A 1 331 ? -24.788 -1.086 6.148 1.00 88.25 331 ASN A CA 1
ATOM 2688 C C . ASN A 1 331 ? -24.259 0.206 5.516 1.00 88.25 331 ASN A C 1
ATOM 2690 O O . ASN A 1 331 ? -24.970 1.210 5.477 1.00 88.25 331 ASN A O 1
ATOM 2694 N N . LEU A 1 332 ? -23.036 0.177 4.980 1.00 86.00 332 LEU A N 1
ATOM 2695 C CA . LEU A 1 332 ? -22.468 1.304 4.246 1.00 86.00 332 LEU A CA 1
ATOM 2696 C C . LEU A 1 332 ? -23.220 1.551 2.930 1.00 86.00 332 LEU A C 1
ATOM 2698 O O . LEU A 1 332 ? -23.517 2.700 2.602 1.00 86.00 332 LEU A O 1
ATOM 2702 N N . GLU A 1 333 ? -23.581 0.487 2.211 1.00 86.38 333 GLU A N 1
ATOM 2703 C CA . GLU A 1 333 ? -24.404 0.553 0.994 1.00 86.38 333 GLU A CA 1
ATOM 2704 C C . GLU A 1 333 ? -25.793 1.151 1.252 1.00 86.38 333 GLU A C 1
ATOM 2706 O O . GLU A 1 333 ? -26.319 1.904 0.429 1.00 86.38 333 GLU A O 1
ATOM 2711 N N . GLN A 1 334 ? -26.368 0.877 2.425 1.00 87.31 334 GLN A N 1
ATOM 2712 C CA . GLN A 1 334 ? -27.656 1.427 2.858 1.00 87.31 334 GLN A CA 1
ATOM 2713 C C . GLN A 1 334 ? -27.590 2.916 3.250 1.00 87.31 334 GLN A C 1
ATOM 2715 O O . GLN A 1 334 ? -28.638 3.540 3.425 1.00 87.31 334 GLN A O 1
ATOM 2720 N N . CYS A 1 335 ? -26.394 3.518 3.315 1.00 87.38 335 CYS A N 1
ATOM 2721 C CA . CYS A 1 335 ? -26.179 4.940 3.594 1.00 87.38 335 CYS A CA 1
ATOM 2722 C C . CYS A 1 335 ? -25.618 5.689 2.354 1.00 87.38 335 CYS A C 1
ATOM 2724 O O . CYS A 1 335 ? -24.439 6.061 2.304 1.00 87.38 335 CYS A O 1
ATOM 2726 N N . PRO A 1 336 ? -26.448 5.980 1.330 1.00 85.25 336 PRO A N 1
ATOM 2727 C CA . PRO A 1 336 ? -25.979 6.472 0.029 1.00 85.25 336 PRO A CA 1
ATOM 2728 C C . PRO A 1 336 ? -25.348 7.870 0.077 1.00 85.25 336 PRO A C 1
ATOM 2730 O O . PRO A 1 336 ? -24.411 8.157 -0.670 1.00 85.25 336 PRO A O 1
ATOM 2733 N N . SER A 1 337 ? -25.823 8.750 0.963 1.00 83.38 337 SER A N 1
ATOM 2734 C CA . SER A 1 337 ? -25.268 10.101 1.129 1.00 83.38 337 SER A CA 1
ATOM 2735 C C . SER A 1 337 ? -23.818 10.067 1.622 1.00 83.38 337 SER A C 1
ATOM 2737 O O . SER A 1 337 ? -23.005 10.901 1.215 1.00 83.38 337 SER A O 1
ATOM 2739 N N . PHE A 1 338 ? -23.484 9.091 2.467 1.00 84.81 338 PHE A N 1
ATOM 2740 C CA . PHE A 1 338 ? -22.142 8.889 2.992 1.00 84.81 338 PHE A CA 1
ATOM 2741 C C . PHE A 1 338 ? -21.277 8.066 2.040 1.00 84.81 338 PHE A C 1
ATOM 2743 O O . PHE A 1 338 ? -20.162 8.492 1.746 1.00 84.81 338 PHE A O 1
ATOM 2750 N N . ALA A 1 339 ? -21.794 6.967 1.480 1.00 83.88 339 ALA A N 1
ATOM 2751 C CA . ALA A 1 339 ? -21.083 6.161 0.486 1.00 83.88 339 ALA A CA 1
ATOM 2752 C C . ALA A 1 339 ? -20.628 7.011 -0.715 1.00 83.88 339 ALA A C 1
ATOM 2754 O O . ALA A 1 339 ? -19.478 6.935 -1.147 1.00 83.88 339 ALA A O 1
ATOM 2755 N N . TRP A 1 340 ? -21.478 7.928 -1.192 1.00 82.75 340 TRP A N 1
ATOM 2756 C CA . TRP A 1 340 ? -21.097 8.880 -2.236 1.00 82.75 340 TRP A CA 1
ATOM 2757 C C . TRP A 1 340 ? -19.951 9.809 -1.807 1.00 82.75 340 TRP A C 1
ATOM 2759 O O . TRP A 1 340 ? -18.997 10.021 -2.561 1.00 82.75 340 TRP A O 1
ATOM 2769 N N . LYS A 1 341 ? -20.014 10.361 -0.586 1.00 84.44 341 LYS A N 1
ATOM 2770 C CA . LYS A 1 341 ? -18.948 11.220 -0.044 1.00 84.44 341 LYS A CA 1
ATOM 2771 C C . LYS A 1 341 ? -17.634 10.457 0.123 1.00 84.44 341 LYS A C 1
ATOM 2773 O O . LYS A 1 341 ? -16.596 11.026 -0.197 1.00 84.44 341 LYS A O 1
ATOM 2778 N N . GLN A 1 342 ? -17.672 9.185 0.527 1.00 80.50 342 GLN A N 1
ATOM 2779 C CA . GLN A 1 342 ? -16.494 8.309 0.569 1.00 80.50 342 GLN A CA 1
ATOM 2780 C C . GLN A 1 342 ? -15.839 8.188 -0.802 1.00 80.50 342 GLN A C 1
ATOM 2782 O O . GLN A 1 342 ? -14.666 8.517 -0.966 1.00 80.50 342 GLN A O 1
ATOM 2787 N N . MET A 1 343 ? -16.616 7.799 -1.815 1.00 76.75 343 MET A N 1
ATOM 2788 C CA . MET A 1 343 ? -16.108 7.643 -3.178 1.00 76.75 343 MET A CA 1
ATOM 2789 C C . MET A 1 343 ? -15.479 8.936 -3.704 1.00 76.75 343 MET A C 1
ATOM 2791 O O . MET A 1 343 ? -14.430 8.913 -4.352 1.00 76.75 343 MET A O 1
ATOM 2795 N N . MET A 1 344 ? -16.089 10.086 -3.414 1.00 77.50 344 MET A N 1
ATOM 2796 C CA . MET A 1 344 ? -15.555 11.384 -3.829 1.00 77.50 344 MET A CA 1
ATOM 2797 C C . MET A 1 344 ? -14.317 11.797 -3.018 1.00 77.50 344 MET A C 1
ATOM 2799 O O . MET A 1 344 ? -13.367 12.327 -3.599 1.00 77.50 344 MET A O 1
ATOM 2803 N N . GLY A 1 345 ? -14.287 11.502 -1.717 1.00 75.38 345 GLY A N 1
ATOM 2804 C CA . GLY A 1 345 ? -13.156 11.742 -0.820 1.00 75.38 345 GLY A CA 1
ATOM 2805 C C . GLY A 1 345 ? -11.903 10.962 -1.218 1.00 75.38 345 GLY A C 1
ATOM 2806 O O . GLY A 1 345 ? -10.826 11.550 -1.357 1.00 75.38 345 GLY A O 1
ATOM 2807 N N . THR A 1 346 ? -12.050 9.672 -1.533 1.00 69.62 346 THR A N 1
ATOM 2808 C CA . THR A 1 346 ? -10.959 8.817 -2.038 1.00 69.62 346 THR A CA 1
ATOM 2809 C C . THR A 1 346 ? -10.409 9.336 -3.365 1.00 69.62 346 THR A C 1
ATOM 2811 O O . THR A 1 346 ? -9.200 9.366 -3.579 1.00 69.62 346 THR A O 1
ATOM 2814 N N . ARG A 1 347 ? -11.272 9.846 -4.254 1.00 64.75 347 ARG A N 1
ATOM 2815 C CA . ARG A 1 347 ? -10.831 10.464 -5.521 1.00 64.75 347 ARG A CA 1
ATOM 2816 C C . ARG A 1 347 ? -10.069 11.775 -5.313 1.00 64.75 347 ARG A C 1
ATOM 2818 O O . ARG A 1 347 ? -9.232 12.128 -6.152 1.00 64.75 347 ARG A O 1
ATOM 2825 N N . ALA A 1 348 ? -10.377 12.510 -4.246 1.00 61.59 348 ALA A N 1
ATOM 2826 C CA . ALA A 1 348 ? -9.762 13.796 -3.936 1.00 61.59 348 ALA A CA 1
ATOM 2827 C C . ALA A 1 348 ? -8.396 13.646 -3.247 1.00 61.59 348 ALA A C 1
ATOM 2829 O O . ALA A 1 348 ? -7.474 14.416 -3.539 1.00 61.59 348 ALA A O 1
ATOM 2830 N N . ARG A 1 349 ? -8.227 12.649 -2.370 1.00 64.44 349 ARG A N 1
ATOM 2831 C CA . ARG A 1 349 ? -6.970 12.427 -1.644 1.00 64.44 349 ARG A CA 1
ATOM 2832 C C . ARG A 1 349 ? -5.940 11.691 -2.503 1.00 64.44 349 ARG A C 1
ATOM 2834 O O . ARG A 1 349 ? -6.163 10.605 -3.016 1.00 64.44 349 ARG A O 1
ATOM 2841 N N . ARG A 1 350 ? -4.759 12.299 -2.644 1.00 57.00 350 ARG A N 1
ATOM 2842 C CA . ARG A 1 350 ? -3.585 11.724 -3.330 1.00 57.00 350 ARG A CA 1
ATOM 2843 C C . ARG A 1 350 ? -2.366 11.721 -2.413 1.00 57.00 350 ARG A C 1
ATOM 2845 O O . ARG A 1 350 ? -1.302 12.224 -2.790 1.00 57.00 350 ARG A O 1
ATOM 2852 N N . THR A 1 351 ? -2.517 11.240 -1.185 1.00 57.84 351 THR A N 1
ATOM 2853 C CA . THR A 1 351 ? -1.392 11.163 -0.251 1.00 57.84 351 THR A CA 1
ATOM 2854 C C . THR A 1 351 ? -0.452 10.050 -0.704 1.00 57.84 351 THR A C 1
ATOM 2856 O O . THR A 1 351 ? -0.808 8.881 -0.775 1.00 57.84 351 THR A O 1
ATOM 2859 N N . LYS A 1 352 ? 0.760 10.441 -1.108 1.00 57.22 352 LYS A N 1
ATOM 2860 C CA . LYS A 1 352 ? 1.786 9.505 -1.595 1.00 57.22 352 LYS A CA 1
ATOM 2861 C C . LYS A 1 352 ? 2.527 8.821 -0.449 1.00 57.22 352 LYS A C 1
ATOM 2863 O O . LYS A 1 352 ? 3.004 7.708 -0.620 1.00 57.22 352 LYS A O 1
ATOM 2868 N N . PHE A 1 353 ? 2.656 9.527 0.674 1.00 59.56 353 PHE A N 1
ATOM 2869 C CA . PHE A 1 353 ? 3.391 9.118 1.863 1.00 59.56 353 PHE A CA 1
ATOM 2870 C C . PHE A 1 353 ? 2.747 9.771 3.087 1.00 59.56 353 PHE A C 1
ATOM 2872 O O . PHE A 1 353 ? 2.299 10.918 3.005 1.00 59.56 353 PHE A O 1
ATOM 2879 N N . VAL A 1 354 ? 2.734 9.048 4.203 1.00 64.19 354 VAL A N 1
ATOM 2880 C CA . VAL A 1 354 ? 2.411 9.576 5.530 1.00 64.19 354 VAL A CA 1
ATOM 2881 C C . VAL A 1 354 ? 3.727 9.610 6.302 1.00 64.19 354 VAL A C 1
ATOM 2883 O O . VAL A 1 354 ? 4.318 8.563 6.551 1.00 64.19 354 VAL A O 1
ATOM 2886 N N . CYS A 1 355 ? 4.231 10.805 6.608 1.00 64.94 355 CYS A N 1
ATOM 2887 C CA . CYS A 1 355 ? 5.453 10.970 7.393 1.00 64.94 355 CYS A CA 1
ATOM 2888 C C . CYS A 1 355 ? 5.068 11.296 8.833 1.00 64.94 355 CYS A C 1
ATOM 2890 O O . CYS A 1 355 ? 4.548 12.380 9.096 1.00 64.94 355 CYS A O 1
ATOM 2892 N N . ILE A 1 356 ? 5.346 10.374 9.748 1.00 73.31 356 ILE A N 1
ATOM 2893 C CA . ILE A 1 356 ? 5.165 10.567 11.185 1.00 73.31 356 ILE A CA 1
ATOM 2894 C C . ILE A 1 356 ? 6.558 10.537 11.801 1.00 73.31 356 ILE A C 1
ATOM 2896 O O . ILE A 1 356 ? 7.288 9.569 11.610 1.00 73.31 356 ILE A O 1
ATOM 2900 N N . ASN A 1 357 ? 6.946 11.616 12.480 1.00 75.31 357 ASN A N 1
ATOM 2901 C CA . ASN A 1 357 ? 8.186 11.639 13.246 1.00 75.31 357 ASN A CA 1
ATOM 2902 C C . ASN A 1 357 ? 7.886 11.156 14.668 1.00 75.31 357 ASN A C 1
ATOM 2904 O O . ASN A 1 357 ? 7.298 11.898 15.455 1.00 75.31 357 ASN A O 1
ATOM 2908 N N . ASP A 1 358 ? 8.255 9.917 14.968 1.00 76.50 358 ASP A N 1
ATOM 2909 C CA . ASP A 1 358 ? 8.071 9.267 16.266 1.00 76.50 358 ASP A CA 1
ATOM 2910 C C . ASP A 1 358 ? 9.290 9.413 17.199 1.00 76.50 358 ASP A C 1
ATOM 2912 O O . ASP A 1 358 ? 9.189 9.113 18.391 1.00 76.50 358 ASP A O 1
ATOM 2916 N N . ASP A 1 359 ? 10.412 9.946 16.697 1.00 78.81 359 ASP A N 1
ATOM 2917 C CA . ASP A 1 359 ? 11.636 10.207 17.464 1.00 78.81 359 ASP A CA 1
ATOM 2918 C C . ASP A 1 359 ? 11.492 11.444 18.375 1.00 78.81 359 ASP A C 1
ATOM 2920 O O . ASP A 1 359 ? 11.931 12.562 18.080 1.00 78.81 359 ASP A O 1
ATOM 2924 N N . MET A 1 360 ? 10.806 11.248 19.502 1.00 81.25 360 MET A N 1
ATOM 2925 C CA . MET A 1 360 ? 10.568 12.269 20.522 1.00 81.25 360 MET A CA 1
ATOM 2926 C C . MET A 1 360 ? 11.499 12.071 21.723 1.00 81.25 360 MET A C 1
ATOM 2928 O O . MET A 1 360 ? 11.493 11.020 22.357 1.00 81.25 360 MET A O 1
ATOM 2932 N N . LYS A 1 361 ? 12.240 13.118 22.116 1.00 81.31 361 LYS A N 1
ATOM 2933 C CA . LYS A 1 361 ? 13.171 13.053 23.263 1.00 81.31 361 LYS A CA 1
ATOM 2934 C C . LYS A 1 361 ? 12.468 12.808 24.604 1.00 81.31 361 LYS A C 1
ATOM 2936 O O . LYS A 1 361 ? 12.912 11.960 25.363 1.00 81.31 361 LYS A O 1
ATOM 2941 N N . ASN A 1 362 ? 11.391 13.550 24.885 1.00 84.56 362 ASN A N 1
ATOM 2942 C CA . ASN A 1 362 ? 10.633 13.495 26.145 1.00 84.56 362 ASN A CA 1
ATOM 2943 C C . ASN A 1 362 ? 9.114 13.607 25.877 1.00 84.56 362 ASN A C 1
ATOM 2945 O O . ASN A 1 362 ? 8.517 14.639 26.197 1.00 84.56 362 ASN A O 1
ATOM 2949 N N . PRO A 1 363 ? 8.475 12.613 25.236 1.00 85.12 363 PRO A N 1
ATOM 2950 C CA . PRO A 1 363 ? 7.043 12.674 24.966 1.00 85.12 363 PRO A CA 1
ATOM 2951 C C . PRO A 1 363 ? 6.234 12.532 26.259 1.00 85.12 363 PRO A C 1
ATOM 2953 O O . PRO A 1 363 ? 6.603 11.777 27.161 1.00 85.12 363 PRO A O 1
ATOM 2956 N N . SER A 1 364 ? 5.098 13.227 26.346 1.00 89.25 364 SER A N 1
ATOM 2957 C CA . SER A 1 364 ? 4.127 12.951 27.406 1.00 89.25 364 SER A CA 1
ATOM 2958 C C . SER A 1 364 ? 3.500 11.566 27.198 1.00 89.25 364 SER A C 1
ATOM 2960 O O . SER A 1 364 ? 3.468 11.031 26.083 1.00 89.25 364 SER A O 1
ATOM 2962 N N . THR A 1 365 ? 2.977 10.976 28.274 1.00 87.19 365 THR A N 1
ATOM 2963 C CA . THR A 1 365 ? 2.253 9.698 28.206 1.00 87.19 365 THR A CA 1
ATOM 2964 C C . THR A 1 365 ? 1.052 9.787 27.269 1.00 87.19 365 THR A C 1
ATOM 2966 O O . THR A 1 365 ? 0.869 8.894 26.450 1.00 87.19 365 THR A O 1
ATOM 2969 N N . ALA A 1 366 ? 0.312 10.898 27.315 1.00 88.50 366 ALA A N 1
ATOM 2970 C CA . ALA A 1 366 ? -0.831 11.147 26.441 1.00 88.50 366 ALA A CA 1
ATOM 2971 C C . ALA A 1 366 ? -0.442 11.177 24.953 1.00 88.50 366 ALA A C 1
ATOM 2973 O O . ALA A 1 366 ? -1.074 10.514 24.140 1.00 88.50 366 ALA A O 1
ATOM 2974 N N . VAL A 1 367 ? 0.633 11.885 24.581 1.00 86.06 367 VAL A N 1
ATOM 2975 C CA . VAL A 1 367 ? 1.094 11.933 23.178 1.00 86.06 367 VAL A CA 1
ATOM 2976 C C . VAL A 1 367 ? 1.564 10.557 22.707 1.00 86.06 367 VAL A C 1
ATOM 2978 O O . VAL A 1 367 ? 1.279 10.158 21.581 1.00 86.06 367 VAL A O 1
ATOM 2981 N N . SER A 1 368 ? 2.241 9.809 23.580 1.00 83.62 368 SER A N 1
ATOM 2982 C CA . SER A 1 368 ? 2.670 8.442 23.270 1.00 83.62 368 SER A CA 1
ATOM 2983 C C . SER A 1 368 ? 1.477 7.505 23.053 1.00 83.62 368 SER A C 1
ATOM 2985 O O . SER A 1 368 ? 1.526 6.672 22.156 1.00 83.62 368 SER A O 1
ATOM 2987 N N . GLN A 1 369 ? 0.409 7.653 23.845 1.00 85.19 369 GLN A N 1
ATOM 2988 C CA . GLN A 1 369 ? -0.833 6.887 23.692 1.00 85.19 369 GLN A CA 1
ATOM 2989 C C . GLN A 1 369 ? -1.540 7.220 22.379 1.00 85.19 369 GLN A C 1
ATOM 2991 O O . GLN A 1 369 ? -1.846 6.303 21.630 1.00 85.19 369 GLN A O 1
ATOM 2996 N N . ILE A 1 370 ? -1.689 8.504 22.043 1.00 86.00 370 ILE A N 1
ATOM 2997 C CA . ILE A 1 370 ? -2.304 8.935 20.776 1.00 86.00 370 ILE A CA 1
ATOM 2998 C C . ILE A 1 370 ? -1.539 8.372 19.574 1.00 86.00 370 ILE A C 1
ATOM 3000 O O . ILE A 1 370 ? -2.133 7.855 18.632 1.00 86.00 370 ILE A O 1
ATOM 3004 N N . LEU A 1 371 ? -0.205 8.455 19.601 1.00 84.56 371 LEU A N 1
ATOM 3005 C CA . LEU A 1 371 ? 0.633 7.914 18.533 1.00 84.56 371 LEU A CA 1
ATOM 3006 C C . LEU A 1 371 ? 0.461 6.394 18.405 1.00 84.56 371 LEU A C 1
ATOM 3008 O O . LEU A 1 371 ? 0.422 5.854 17.304 1.00 84.56 371 LEU A O 1
ATOM 3012 N N . HIS A 1 372 ? 0.344 5.707 19.537 1.00 81.75 372 HIS A N 1
ATOM 3013 C CA . HIS A 1 372 ? 0.139 4.270 19.576 1.00 81.75 372 HIS A CA 1
ATOM 3014 C C . HIS A 1 372 ? -1.238 3.858 19.044 1.00 81.75 372 HIS A C 1
ATOM 3016 O O . HIS A 1 372 ? -1.325 2.943 18.230 1.00 81.75 372 HIS A O 1
ATOM 3022 N N . GLU A 1 373 ? -2.293 4.566 19.444 1.00 83.12 373 GLU A N 1
ATOM 3023 C CA . GLU A 1 373 ? -3.655 4.390 18.932 1.00 83.12 373 GLU A CA 1
ATOM 3024 C C . GLU A 1 373 ? -3.720 4.648 17.423 1.00 83.12 373 GLU A C 1
ATOM 3026 O O . GLU A 1 373 ? -4.348 3.881 16.700 1.00 83.12 373 GLU A O 1
ATOM 3031 N N . LEU A 1 374 ? -2.998 5.658 16.924 1.00 82.75 374 LEU A N 1
ATOM 3032 C CA . LEU A 1 374 ? -2.868 5.921 15.490 1.00 82.75 374 LEU A CA 1
ATOM 3033 C C . LEU A 1 374 ? -2.188 4.762 14.748 1.00 82.75 374 LEU A C 1
ATOM 3035 O O . LEU A 1 374 ? -2.629 4.368 13.672 1.00 82.75 374 LEU A O 1
ATOM 3039 N N . PHE A 1 375 ? -1.104 4.208 15.294 1.00 81.25 375 PHE A N 1
ATOM 3040 C CA . PHE A 1 375 ? -0.443 3.065 14.663 1.00 81.25 375 PHE A CA 1
ATOM 3041 C C . PHE A 1 375 ? -1.325 1.816 14.677 1.00 81.25 375 PHE A C 1
ATOM 3043 O O . PHE A 1 375 ? -1.347 1.101 13.682 1.00 81.25 375 PHE A O 1
ATOM 3050 N N . LEU A 1 376 ? -2.073 1.573 15.756 1.00 79.69 376 LEU A N 1
ATOM 3051 C CA . LEU A 1 376 ? -2.994 0.440 15.847 1.00 79.69 376 LEU A CA 1
ATOM 3052 C C . LEU A 1 376 ? -4.224 0.598 14.951 1.00 79.69 376 LEU A C 1
ATOM 3054 O O . LEU A 1 376 ? -4.721 -0.405 14.452 1.00 79.69 376 LEU A O 1
ATOM 3058 N N . SER A 1 377 ? -4.697 1.822 14.710 1.00 77.94 377 SER A N 1
ATOM 3059 C CA . SER A 1 377 ? -5.812 2.045 13.787 1.00 77.94 377 SER A CA 1
ATOM 3060 C C . SER A 1 377 ? -5.402 1.847 12.328 1.00 77.94 377 SER A C 1
ATOM 3062 O O . SER A 1 377 ? -6.162 1.281 11.550 1.00 77.94 377 SER A O 1
ATOM 3064 N N . ILE A 1 378 ? -4.185 2.255 11.949 1.00 75.75 378 ILE A N 1
ATOM 3065 C CA . ILE A 1 378 ? -3.691 2.105 10.570 1.00 75.75 378 ILE A CA 1
ATOM 3066 C C . ILE A 1 378 ? -3.117 0.698 10.324 1.00 75.75 378 ILE A C 1
ATOM 3068 O O . ILE A 1 378 ? -3.286 0.130 9.245 1.00 75.75 378 ILE A O 1
ATOM 3072 N N . TRP A 1 379 ? -2.427 0.129 11.315 1.00 78.62 379 TRP A N 1
ATOM 3073 C CA . TRP A 1 379 ? -1.759 -1.174 11.247 1.00 78.62 379 TRP A CA 1
ATOM 3074 C C . TRP A 1 379 ? -2.107 -2.031 12.475 1.00 78.62 379 TRP A C 1
ATOM 3076 O O . TRP A 1 379 ? -1.263 -2.272 13.341 1.00 78.62 379 TRP A O 1
ATOM 3086 N N . PRO A 1 380 ? -3.349 -2.541 12.544 1.00 75.06 380 PRO A N 1
ATOM 3087 C CA . PRO A 1 380 ? -3.840 -3.306 13.695 1.00 75.06 380 PRO A CA 1
ATOM 3088 C C . PRO A 1 380 ? -3.092 -4.629 13.892 1.00 75.06 380 PRO A C 1
ATOM 3090 O O . PRO A 1 380 ? -2.969 -5.137 15.008 1.00 75.06 380 PRO A O 1
ATOM 3093 N N . LYS A 1 381 ? -2.559 -5.193 12.803 1.00 74.50 381 LYS A N 1
ATOM 3094 C CA . LYS A 1 381 ? -1.733 -6.400 12.831 1.00 74.50 381 LYS A CA 1
ATOM 3095 C C . LYS A 1 381 ? -0.272 -6.016 13.018 1.00 74.50 381 LYS A C 1
ATOM 3097 O O . LYS A 1 381 ? 0.385 -5.548 12.090 1.00 74.50 381 LYS A O 1
ATOM 3102 N N . ARG A 1 382 ? 0.230 -6.256 14.227 1.00 74.06 382 ARG A N 1
ATOM 3103 C CA . ARG A 1 382 ? 1.635 -6.039 14.576 1.00 74.06 382 ARG A CA 1
ATOM 3104 C C . ARG A 1 382 ? 2.532 -6.988 13.792 1.00 74.06 382 ARG A C 1
ATOM 3106 O O . ARG A 1 382 ? 2.211 -8.163 13.612 1.00 74.06 382 ARG A O 1
ATOM 3113 N N . SER A 1 383 ? 3.681 -6.490 13.356 1.00 74.81 383 SER A N 1
ATOM 3114 C CA . SER A 1 383 ? 4.696 -7.329 12.726 1.00 74.81 383 SER A CA 1
ATOM 3115 C C . SER A 1 383 ? 5.240 -8.350 13.729 1.00 74.81 383 SER A C 1
ATOM 3117 O O . SER A 1 383 ? 5.479 -8.029 14.891 1.00 74.81 383 SER A O 1
ATOM 3119 N N . GLN A 1 384 ? 5.528 -9.571 13.268 1.00 76.06 384 GLN A N 1
ATOM 3120 C CA . GLN A 1 384 ? 6.175 -10.616 14.079 1.00 76.06 384 GLN A CA 1
ATOM 3121 C C . GLN A 1 384 ? 7.546 -10.199 14.646 1.00 76.06 384 GLN A C 1
ATOM 3123 O O . GLN A 1 384 ? 8.065 -10.831 15.561 1.00 76.06 384 GLN A O 1
ATOM 3128 N N . PHE A 1 385 ? 8.157 -9.160 14.071 1.00 76.62 385 PHE A N 1
ATOM 3129 C CA . PHE A 1 385 ? 9.437 -8.613 14.515 1.00 76.62 385 PHE A CA 1
ATOM 3130 C C . PHE A 1 385 ? 9.281 -7.534 15.594 1.00 76.62 385 PHE A C 1
ATOM 3132 O O . PHE A 1 385 ? 10.282 -7.038 16.112 1.00 76.62 385 PHE A O 1
ATOM 3139 N N . GLU A 1 386 ? 8.051 -7.140 15.929 1.00 74.88 386 GLU A N 1
ATOM 3140 C CA . GLU A 1 386 ? 7.801 -6.180 16.993 1.00 74.88 386 GLU A CA 1
ATOM 3141 C C . GLU A 1 386 ? 7.883 -6.822 18.379 1.00 74.88 386 GLU A C 1
ATOM 3143 O O . GLU A 1 386 ? 7.453 -7.950 18.614 1.00 74.88 386 GLU A O 1
ATOM 3148 N N . LEU A 1 387 ? 8.397 -6.056 19.339 1.00 73.12 387 LEU A N 1
ATOM 3149 C CA . LEU A 1 387 ? 8.438 -6.474 20.734 1.00 73.12 387 LEU A CA 1
ATOM 3150 C C . LEU A 1 387 ? 7.042 -6.394 21.388 1.00 73.12 387 LEU A C 1
ATOM 3152 O O . LEU A 1 387 ? 6.254 -5.503 21.054 1.00 73.12 387 LEU A O 1
ATOM 3156 N N . PRO A 1 388 ? 6.728 -7.261 22.371 1.00 75.25 388 PRO A N 1
ATOM 3157 C CA . PRO A 1 388 ? 5.539 -7.130 23.219 1.00 75.25 388 PRO A CA 1
ATOM 3158 C C . PRO A 1 388 ? 5.382 -5.720 23.812 1.00 75.25 388 PRO A C 1
ATOM 3160 O O . PRO A 1 388 ? 6.378 -5.058 24.070 1.00 75.25 388 PRO A O 1
ATOM 3163 N N . TYR A 1 389 ? 4.150 -5.264 24.082 1.00 66.94 389 TYR A N 1
ATOM 3164 C CA . TYR A 1 389 ? 3.851 -3.865 24.468 1.00 66.94 389 TYR A CA 1
ATOM 3165 C C . TYR A 1 389 ? 4.684 -3.300 25.631 1.00 66.94 389 TYR A C 1
ATOM 3167 O O . TYR A 1 389 ? 4.980 -2.110 25.673 1.00 66.94 389 TYR A O 1
ATOM 3175 N N . HIS A 1 390 ? 5.061 -4.150 26.585 1.00 74.38 390 HIS A N 1
ATOM 3176 C CA . HIS A 1 390 ? 5.834 -3.764 27.766 1.00 74.38 390 HIS A CA 1
ATOM 3177 C C . HIS A 1 390 ? 7.354 -3.820 27.540 1.00 74.38 390 HIS A C 1
ATOM 3179 O O . HIS A 1 390 ? 8.128 -3.486 28.437 1.00 74.38 390 HIS A O 1
ATOM 3185 N N . LEU A 1 391 ? 7.793 -4.255 26.358 1.00 71.19 391 LEU A N 1
ATOM 3186 C CA . LEU A 1 391 ? 9.190 -4.416 25.996 1.00 71.19 391 LEU A CA 1
ATOM 3187 C C . LEU A 1 391 ? 9.576 -3.373 24.954 1.00 71.19 391 LEU A C 1
ATOM 3189 O O . LEU A 1 391 ? 8.905 -3.164 23.948 1.00 71.19 391 LEU A O 1
ATOM 3193 N N . LYS A 1 392 ? 10.707 -2.724 25.203 1.00 74.50 392 LYS A N 1
ATOM 3194 C CA . LYS A 1 392 ? 11.339 -1.801 24.265 1.00 74.50 392 LYS A CA 1
ATOM 3195 C C . LYS A 1 392 ? 12.692 -2.353 23.877 1.00 74.50 392 LYS A C 1
ATOM 3197 O O . LYS A 1 392 ? 13.331 -3.052 24.669 1.00 74.50 392 LYS A O 1
ATOM 3202 N N . ASN A 1 393 ? 13.133 -2.021 22.668 1.00 78.06 393 ASN A N 1
ATOM 3203 C CA . ASN A 1 393 ? 14.480 -2.371 22.272 1.00 78.06 393 ASN A CA 1
ATOM 3204 C C . ASN A 1 393 ? 15.454 -1.583 23.157 1.00 78.06 393 ASN A C 1
ATOM 3206 O O . ASN A 1 393 ? 15.394 -0.358 23.228 1.00 78.06 393 ASN A O 1
ATOM 3210 N N . ARG A 1 394 ? 16.300 -2.305 23.892 1.00 79.62 394 ARG A N 1
ATOM 3211 C CA . ARG A 1 394 ? 17.235 -1.709 24.850 1.00 79.62 394 ARG A CA 1
ATOM 3212 C C . ARG A 1 394 ? 18.469 -1.121 24.164 1.00 79.62 394 ARG A C 1
ATOM 3214 O O . ARG A 1 394 ? 19.137 -0.290 24.769 1.00 79.62 394 ARG A O 1
ATOM 3221 N N . TYR A 1 395 ? 18.764 -1.567 22.945 1.00 82.19 395 TYR A N 1
ATOM 3222 C CA . TYR A 1 395 ? 19.952 -1.190 22.186 1.00 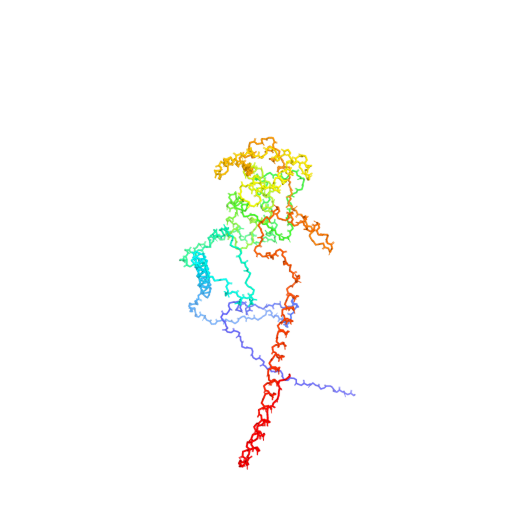82.19 395 TYR A CA 1
ATOM 3223 C C . TYR A 1 395 ? 19.521 -0.725 20.802 1.00 82.19 395 TYR A C 1
ATOM 3225 O O . TYR A 1 395 ? 18.802 -1.443 20.108 1.00 82.19 395 TYR A O 1
ATOM 3233 N N . ALA A 1 396 ? 19.938 0.471 20.398 1.00 73.94 396 ALA A N 1
ATOM 3234 C CA . ALA A 1 396 ? 19.595 0.986 19.075 1.00 73.94 396 ALA A CA 1
ATOM 3235 C C . ALA A 1 396 ? 20.428 0.298 17.981 1.00 73.94 396 ALA A C 1
ATOM 3237 O O . ALA A 1 396 ? 19.959 0.129 16.854 1.00 73.94 396 ALA A O 1
ATOM 3238 N N . HIS A 1 397 ? 21.644 -0.137 18.329 1.00 82.50 397 HIS A N 1
ATOM 3239 C CA . HIS A 1 397 ? 22.612 -0.705 17.397 1.00 82.50 397 HIS A CA 1
ATOM 324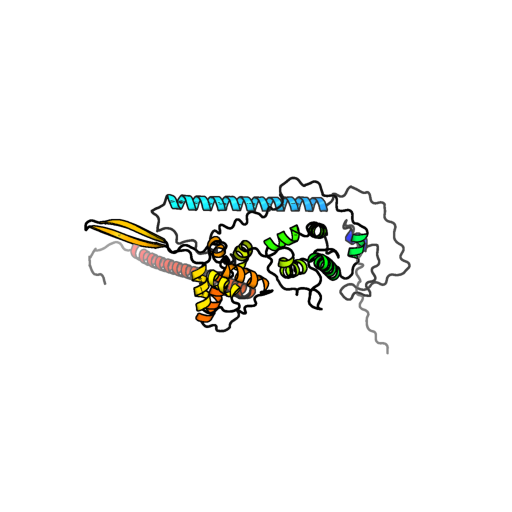0 C C . HIS A 1 397 ? 23.120 -2.096 17.820 1.00 82.50 397 HIS A C 1
ATOM 3242 O O . HIS A 1 397 ? 23.068 -2.494 18.987 1.00 82.50 397 HIS A O 1
ATOM 3248 N N . ILE A 1 398 ? 23.585 -2.874 16.835 1.00 81.56 398 ILE A N 1
ATOM 3249 C CA . ILE A 1 398 ? 23.981 -4.279 17.025 1.00 81.56 398 ILE A CA 1
ATOM 3250 C C . ILE A 1 398 ? 25.293 -4.430 17.804 1.00 81.56 398 ILE A C 1
ATOM 3252 O O . ILE A 1 398 ? 25.474 -5.397 18.541 1.00 81.56 398 ILE A O 1
ATOM 3256 N N . ASP A 1 399 ? 26.196 -3.467 17.673 1.00 91.25 399 ASP A N 1
ATOM 3257 C CA . ASP A 1 399 ? 27.444 -3.366 18.426 1.00 91.25 399 ASP A CA 1
ATOM 3258 C C . ASP A 1 399 ? 27.169 -3.133 19.917 1.00 91.25 399 ASP A C 1
ATOM 3260 O O . ASP A 1 399 ? 27.740 -3.826 20.759 1.00 91.25 399 ASP A O 1
ATOM 3264 N N . GLU A 1 400 ? 26.219 -2.255 20.254 1.00 89.88 400 GLU A N 1
ATOM 3265 C CA . GLU A 1 400 ? 25.779 -2.036 21.638 1.00 89.88 400 GLU A CA 1
ATOM 3266 C C . GLU A 1 400 ? 25.184 -3.305 22.262 1.00 89.88 400 GLU A C 1
ATOM 3268 O O . GLU A 1 400 ? 25.498 -3.649 23.410 1.00 89.88 400 GLU A O 1
ATOM 3273 N N . PHE A 1 401 ? 24.347 -4.016 21.499 1.00 85.81 401 PHE A N 1
ATOM 3274 C CA . PHE A 1 401 ? 23.774 -5.298 21.908 1.00 85.81 401 PHE A CA 1
ATOM 3275 C C . PHE A 1 401 ? 24.867 -6.346 22.145 1.00 85.81 401 PHE A C 1
ATOM 3277 O O . PHE A 1 401 ? 24.886 -6.985 23.199 1.00 85.81 401 PHE A O 1
ATOM 3284 N N . THR A 1 402 ? 25.813 -6.475 21.212 1.00 90.81 402 THR A N 1
ATOM 3285 C CA . THR A 1 402 ? 26.916 -7.447 21.294 1.00 90.81 402 THR A CA 1
ATOM 3286 C C . THR A 1 402 ? 27.801 -7.160 22.507 1.00 90.81 402 THR A C 1
ATOM 3288 O O . THR A 1 402 ? 28.025 -8.043 23.334 1.00 90.81 402 THR A O 1
ATOM 3291 N N . ALA A 1 403 ? 28.195 -5.900 22.711 1.00 90.19 403 ALA A N 1
ATOM 3292 C CA . ALA A 1 403 ? 28.983 -5.483 23.870 1.00 90.19 403 ALA A CA 1
ATOM 3293 C C . ALA A 1 403 ? 28.238 -5.696 25.200 1.00 90.19 403 ALA A C 1
ATOM 3295 O O . ALA A 1 403 ? 28.841 -5.926 26.252 1.00 90.19 403 ALA A O 1
ATOM 3296 N N . ALA A 1 404 ? 26.908 -5.585 25.213 1.00 87.00 404 ALA A N 1
ATOM 3297 C CA . ALA A 1 404 ? 26.115 -5.917 26.392 1.00 87.00 404 ALA A CA 1
ATOM 3298 C C . ALA A 1 404 ? 26.022 -7.431 26.636 1.00 87.00 404 ALA A C 1
ATOM 3300 O O . ALA A 1 404 ? 26.054 -7.862 27.792 1.00 87.00 404 ALA A O 1
ATOM 3301 N N . GLN A 1 405 ? 25.928 -8.232 25.576 1.00 89.31 405 GLN A N 1
ATOM 3302 C CA . GLN A 1 405 ? 25.914 -9.688 25.660 1.00 89.31 405 GLN A CA 1
ATOM 3303 C C . GLN A 1 405 ? 27.257 -10.224 26.173 1.00 89.31 405 GLN A C 1
ATOM 3305 O O . GLN A 1 405 ? 27.271 -11.029 27.103 1.00 89.31 405 GLN A O 1
ATOM 3310 N N . GLU A 1 406 ? 28.379 -9.705 25.672 1.00 90.38 406 GLU A N 1
ATOM 3311 C CA . GLU A 1 406 ? 29.723 -10.022 26.172 1.00 90.38 406 GLU A CA 1
ATOM 3312 C C . GLU A 1 406 ? 29.869 -9.697 27.661 1.00 90.38 406 GLU A C 1
ATOM 3314 O O . GLU A 1 406 ? 30.280 -10.550 28.447 1.00 90.38 406 GLU A O 1
ATOM 3319 N N . ARG A 1 407 ? 29.441 -8.499 28.087 1.00 88.88 407 ARG A N 1
ATOM 3320 C CA . ARG A 1 407 ? 29.445 -8.116 29.510 1.00 88.88 407 ARG A CA 1
ATOM 3321 C C . ARG A 1 407 ? 28.633 -9.077 30.378 1.00 88.88 407 ARG A C 1
ATOM 3323 O O . ARG A 1 407 ? 29.058 -9.389 31.487 1.00 88.88 407 ARG A O 1
ATOM 3330 N N . ARG A 1 408 ? 27.489 -9.568 29.886 1.00 85.50 408 ARG A N 1
ATOM 3331 C CA . ARG A 1 408 ? 26.677 -10.575 30.592 1.00 85.50 408 ARG A CA 1
ATOM 3332 C C . ARG A 1 408 ? 27.375 -11.928 30.676 1.00 85.50 408 ARG A C 1
ATOM 3334 O O . ARG A 1 408 ? 27.364 -12.522 31.748 1.00 85.50 408 ARG A O 1
ATOM 3341 N N . HIS A 1 409 ? 27.991 -12.396 29.592 1.00 87.38 409 HIS A N 1
ATOM 3342 C CA . HIS A 1 409 ? 28.744 -13.653 29.598 1.00 87.38 409 HIS A CA 1
ATOM 3343 C C . HIS A 1 409 ? 29.924 -13.602 30.570 1.00 87.38 409 HIS A C 1
ATOM 3345 O O . HIS A 1 409 ? 30.119 -14.535 31.346 1.00 87.38 409 HIS A O 1
ATOM 3351 N N . VAL A 1 410 ? 30.665 -12.491 30.584 1.00 89.19 410 VAL A N 1
ATOM 3352 C CA . VAL A 1 410 ? 31.765 -12.278 31.531 1.00 89.19 410 VAL A CA 1
ATOM 3353 C C . VAL A 1 410 ? 31.247 -12.233 32.970 1.00 89.19 410 VAL A C 1
ATOM 3355 O O . VAL A 1 410 ? 31.819 -12.886 33.837 1.00 89.19 410 VAL A O 1
ATOM 3358 N N . ALA A 1 411 ? 30.148 -11.519 33.234 1.00 85.19 411 ALA A N 1
ATOM 3359 C CA . ALA A 1 411 ? 29.552 -11.458 34.569 1.00 85.19 411 ALA A CA 1
ATOM 3360 C C . ALA A 1 411 ? 29.094 -12.839 35.071 1.00 85.19 411 ALA A C 1
ATOM 3362 O O . ALA A 1 411 ? 29.401 -13.197 36.205 1.00 85.19 411 ALA A O 1
ATOM 3363 N N . ALA A 1 412 ? 28.437 -13.632 34.218 1.00 84.69 412 ALA A N 1
ATOM 3364 C CA . ALA A 1 412 ? 28.021 -14.994 34.552 1.00 84.69 412 ALA A CA 1
ATOM 3365 C C . ALA A 1 412 ? 29.225 -15.905 34.845 1.00 84.69 412 ALA A C 1
ATOM 3367 O O . ALA A 1 412 ? 29.233 -16.613 35.848 1.00 84.69 412 ALA A O 1
ATOM 3368 N N . ALA A 1 413 ? 30.287 -15.823 34.034 1.00 86.50 413 ALA A N 1
ATOM 3369 C CA . ALA A 1 413 ? 31.513 -16.586 34.265 1.00 86.50 413 ALA A CA 1
ATOM 3370 C C . ALA A 1 413 ? 32.196 -16.210 35.593 1.00 86.50 413 ALA A C 1
ATOM 3372 O O . ALA A 1 413 ? 32.688 -17.080 36.311 1.00 86.50 413 ALA A O 1
ATOM 3373 N N . ILE A 1 414 ? 32.210 -14.920 35.948 1.00 87.75 414 ILE A N 1
ATOM 3374 C CA . ILE A 1 414 ? 32.730 -14.453 37.241 1.00 87.75 414 ILE A CA 1
ATOM 3375 C C . ILE A 1 414 ? 31.884 -15.005 38.395 1.00 87.75 414 ILE A C 1
ATOM 3377 O O . ILE A 1 414 ? 32.445 -15.439 39.402 1.00 87.75 414 ILE A O 1
ATOM 3381 N N . GLU A 1 415 ? 30.557 -15.018 38.253 1.00 85.38 415 GLU A N 1
ATOM 3382 C CA . GLU A 1 415 ? 29.643 -15.552 39.265 1.00 85.38 415 GLU A CA 1
ATOM 3383 C C . GLU A 1 415 ? 29.838 -17.063 39.475 1.00 85.38 415 GLU A C 1
ATOM 3385 O O . GLU A 1 415 ? 29.907 -17.524 40.615 1.00 85.38 415 GLU A O 1
ATOM 3390 N N . ASP A 1 416 ? 30.023 -17.827 38.397 1.00 86.69 416 ASP A N 1
ATOM 3391 C CA . ASP A 1 416 ? 30.299 -19.265 38.466 1.00 86.69 416 ASP A CA 1
ATOM 3392 C C . ASP A 1 416 ? 31.650 -19.559 39.132 1.00 86.69 416 ASP A C 1
ATOM 3394 O O . ASP A 1 416 ? 31.741 -20.444 39.987 1.00 86.69 416 ASP A O 1
ATOM 3398 N N . ILE A 1 417 ? 32.692 -18.778 38.819 1.00 87.75 417 ILE A N 1
ATOM 3399 C CA . ILE A 1 417 ? 34.000 -18.880 39.487 1.00 87.75 417 ILE A CA 1
ATOM 3400 C C . ILE A 1 417 ? 33.873 -18.546 40.979 1.00 87.75 417 ILE A C 1
ATOM 3402 O O . ILE A 1 417 ? 34.467 -19.231 41.816 1.00 87.75 417 ILE A O 1
ATOM 3406 N N . ALA A 1 418 ? 33.108 -17.511 41.332 1.00 84.56 418 ALA A N 1
ATOM 3407 C CA . ALA A 1 418 ? 32.868 -17.144 42.725 1.00 84.56 418 ALA A CA 1
ATOM 3408 C C . ALA A 1 418 ? 32.127 -18.259 43.480 1.00 84.56 418 ALA A C 1
ATOM 3410 O O . ALA A 1 418 ? 32.529 -18.616 44.590 1.00 84.56 418 ALA A O 1
ATOM 3411 N N . ARG A 1 419 ? 31.111 -18.869 42.856 1.00 87.12 419 ARG A N 1
ATOM 3412 C CA . ARG A 1 419 ? 30.351 -19.996 43.418 1.00 87.12 419 ARG A CA 1
ATOM 3413 C C . ARG A 1 419 ? 31.228 -21.234 43.612 1.00 87.12 419 ARG A C 1
ATOM 3415 O O . ARG A 1 419 ? 31.185 -21.845 44.677 1.00 87.12 419 ARG A O 1
ATOM 3422 N N . ALA A 1 420 ? 32.071 -21.562 42.632 1.00 84.56 420 ALA A N 1
ATOM 3423 C CA . ALA A 1 420 ? 33.017 -22.674 42.726 1.00 84.56 420 ALA A CA 1
ATOM 3424 C C . ALA A 1 420 ? 34.044 -22.460 43.849 1.00 84.56 420 ALA A C 1
ATOM 3426 O O . ALA A 1 420 ? 34.280 -23.360 44.651 1.00 84.56 420 ALA A O 1
ATOM 3427 N N . ARG A 1 421 ? 34.605 -21.247 43.967 1.00 86.56 421 ARG A N 1
ATOM 3428 C CA . ARG A 1 421 ? 35.536 -20.904 45.056 1.00 86.56 421 ARG A CA 1
ATOM 3429 C C . ARG A 1 421 ? 34.879 -20.976 46.431 1.00 86.56 421 ARG A C 1
ATOM 3431 O O . ARG A 1 421 ? 35.507 -21.472 47.361 1.00 86.56 421 ARG A O 1
ATOM 3438 N N . ALA A 1 422 ? 33.636 -20.515 46.561 1.00 84.81 422 ALA A N 1
ATOM 3439 C CA . ALA A 1 422 ? 32.884 -20.620 47.809 1.00 84.81 422 ALA A CA 1
ATOM 3440 C C . ALA A 1 422 ? 32.622 -22.087 48.198 1.00 84.81 422 ALA A C 1
ATOM 3442 O O . ALA A 1 422 ? 32.803 -22.451 49.359 1.00 84.81 422 ALA A O 1
ATOM 3443 N N . ALA A 1 423 ? 32.276 -22.941 47.229 1.00 83.38 423 ALA A N 1
ATOM 3444 C CA . ALA A 1 423 ? 32.087 -24.374 47.456 1.00 83.38 423 ALA A CA 1
ATOM 3445 C C . ALA A 1 423 ? 33.390 -25.070 47.890 1.00 83.38 423 ALA A C 1
ATOM 3447 O O . ALA A 1 423 ? 33.392 -25.793 48.883 1.00 83.38 423 ALA A O 1
ATOM 3448 N N . SER A 1 424 ? 34.514 -24.797 47.215 1.00 83.56 424 SER A N 1
ATOM 3449 C CA . SER A 1 424 ? 35.822 -25.348 47.602 1.00 83.56 424 SER A CA 1
ATOM 3450 C C . SER A 1 424 ? 36.282 -24.864 48.978 1.00 83.56 424 SER A C 1
ATOM 3452 O O . SER A 1 424 ? 36.833 -25.649 49.745 1.00 83.56 424 SER A O 1
ATOM 3454 N N . ALA A 1 425 ? 36.038 -23.594 49.320 1.00 80.56 425 ALA A N 1
ATOM 3455 C CA . ALA A 1 425 ? 36.334 -23.074 50.651 1.00 80.56 425 ALA A CA 1
ATOM 3456 C C . ALA A 1 425 ? 35.503 -23.796 51.723 1.00 80.56 425 ALA A C 1
ATOM 3458 O O . ALA A 1 425 ? 36.064 -24.241 52.721 1.00 80.56 425 ALA A O 1
ATOM 3459 N N . SER A 1 426 ? 34.199 -23.986 51.486 1.00 79.69 426 SER A N 1
ATOM 3460 C CA . SER A 1 426 ? 33.313 -24.723 52.396 1.00 79.69 426 SER A CA 1
ATOM 3461 C C . SER A 1 426 ? 33.763 -26.172 52.599 1.00 79.69 426 SER A C 1
ATOM 3463 O O . SER A 1 426 ? 33.761 -26.650 53.730 1.00 79.69 426 SER A O 1
ATOM 3465 N N . GLN A 1 427 ? 34.187 -26.854 51.532 1.00 79.25 427 GLN A N 1
ATOM 3466 C CA . GLN A 1 427 ? 34.670 -28.234 51.608 1.00 79.25 427 GLN A CA 1
ATOM 3467 C C . GLN A 1 427 ? 35.970 -28.334 52.416 1.00 79.25 427 GLN A C 1
ATOM 3469 O O . GLN A 1 427 ? 36.058 -29.140 53.331 1.00 79.25 427 GLN A O 1
ATOM 3474 N N . LEU A 1 428 ? 36.926 -27.427 52.184 1.00 76.38 428 LEU A N 1
ATOM 3475 C CA . LEU A 1 428 ? 38.147 -27.338 52.996 1.00 76.38 428 LEU A CA 1
ATOM 3476 C C . LEU A 1 428 ? 37.855 -27.057 54.476 1.00 76.38 428 LEU A C 1
ATOM 3478 O O . LEU A 1 428 ? 38.591 -27.518 55.344 1.00 76.38 428 LEU A O 1
ATOM 3482 N N . THR A 1 429 ? 36.794 -26.299 54.773 1.00 77.00 429 THR A N 1
ATOM 3483 C CA . THR A 1 429 ? 36.408 -26.022 56.166 1.00 77.00 429 THR A CA 1
ATOM 3484 C C . THR A 1 429 ? 35.824 -27.268 56.835 1.00 77.00 429 THR A C 1
ATOM 3486 O O . THR A 1 429 ? 36.155 -27.543 57.985 1.00 77.00 429 THR A O 1
ATOM 3489 N N . GLN A 1 430 ? 35.009 -28.041 56.109 1.00 75.62 430 GLN A N 1
ATOM 3490 C CA . GLN A 1 430 ? 34.464 -29.321 56.578 1.00 75.62 430 GLN A CA 1
ATOM 3491 C C . GLN A 1 430 ? 35.564 -30.371 56.774 1.00 75.62 430 GLN A C 1
ATOM 3493 O O . GLN A 1 430 ? 35.609 -31.010 57.820 1.00 75.62 430 GLN A O 1
ATOM 3498 N N . ASP A 1 431 ? 36.497 -30.489 55.828 1.00 75.25 431 ASP A N 1
ATOM 3499 C CA . ASP A 1 431 ? 37.634 -31.411 55.930 1.00 75.25 431 ASP A CA 1
ATOM 3500 C C . ASP A 1 431 ? 38.544 -31.045 57.120 1.00 75.25 431 ASP A C 1
ATOM 3502 O O . ASP A 1 431 ? 39.043 -31.914 57.840 1.00 75.25 431 ASP A O 1
ATOM 3506 N N . PHE A 1 432 ? 38.739 -29.747 57.388 1.00 70.25 432 PHE A N 1
ATOM 3507 C CA . PHE A 1 432 ? 39.493 -29.290 58.558 1.00 70.25 432 PHE A CA 1
ATOM 3508 C C . PHE A 1 432 ? 38.777 -29.606 59.882 1.00 70.25 432 PHE A C 1
ATOM 3510 O O . PHE A 1 432 ? 39.431 -30.018 60.835 1.00 70.25 432 PHE A O 1
ATOM 3517 N N . GLN A 1 433 ? 37.450 -29.458 59.946 1.00 70.69 433 GLN A N 1
ATOM 3518 C CA . GLN A 1 433 ? 36.667 -29.837 61.130 1.00 70.69 433 GLN A CA 1
ATOM 3519 C C . GLN A 1 433 ? 36.710 -31.349 61.376 1.00 70.69 433 GLN A C 1
ATOM 3521 O O . GLN A 1 433 ? 37.037 -31.768 62.483 1.00 70.69 433 GLN A O 1
ATOM 3526 N N . HIS A 1 434 ? 36.512 -32.162 60.335 1.00 67.06 434 HIS A N 1
ATOM 3527 C CA . HIS A 1 434 ? 36.561 -33.623 60.445 1.00 67.06 434 HIS A CA 1
ATOM 3528 C C . HIS A 1 434 ? 37.944 -34.114 60.900 1.00 67.06 434 HIS A C 1
ATOM 3530 O O . HIS A 1 434 ? 38.055 -34.984 61.755 1.00 67.06 434 HIS A O 1
ATOM 3536 N N . THR A 1 435 ? 39.027 -33.505 60.401 1.00 68.19 435 THR A N 1
ATOM 3537 C CA . THR A 1 435 ? 40.392 -33.843 60.849 1.00 68.19 435 THR A CA 1
ATOM 3538 C C . THR A 1 435 ? 40.736 -33.355 62.262 1.00 68.19 435 THR A C 1
ATOM 3540 O O . THR A 1 435 ? 41.709 -33.853 62.841 1.00 68.19 435 THR A O 1
ATOM 3543 N N . GLN A 1 436 ? 39.994 -32.394 62.827 1.00 62.50 436 GLN A N 1
ATOM 3544 C CA . GLN A 1 436 ? 40.096 -32.044 64.248 1.00 62.50 436 GLN A CA 1
ATOM 3545 C C . GLN A 1 436 ? 39.310 -33.020 65.127 1.00 62.50 436 GLN A C 1
ATOM 3547 O O . GLN A 1 436 ? 39.868 -33.479 66.121 1.00 62.50 436 GLN A O 1
ATOM 3552 N N . GLU A 1 437 ? 38.098 -33.405 64.725 1.00 60.84 437 GLU A N 1
ATOM 3553 C CA . GLU A 1 437 ? 37.290 -34.416 65.425 1.00 60.84 437 GLU A CA 1
ATOM 3554 C C . GLU A 1 437 ? 37.997 -35.788 65.432 1.00 60.84 437 GLU A C 1
ATOM 3556 O O . GLU A 1 437 ? 38.186 -36.378 66.492 1.00 60.84 437 GLU A O 1
ATOM 3561 N N . ASP A 1 438 ? 38.571 -36.223 64.302 1.00 57.59 438 ASP A N 1
ATOM 3562 C CA . ASP A 1 438 ? 39.359 -37.469 64.211 1.00 57.59 438 ASP A CA 1
ATOM 3563 C C . ASP A 1 438 ? 40.631 -37.459 65.088 1.00 57.59 438 ASP A C 1
ATOM 3565 O O . ASP A 1 438 ? 41.199 -38.512 65.409 1.00 57.59 438 ASP A O 1
ATOM 3569 N N . LYS A 1 439 ? 41.142 -36.270 65.439 1.00 56.50 439 LYS A N 1
ATOM 3570 C CA . LYS A 1 439 ? 42.280 -36.117 66.359 1.00 56.50 439 LYS A CA 1
ATOM 3571 C C . LYS A 1 439 ? 41.849 -36.114 67.820 1.00 56.50 439 LYS A C 1
ATOM 3573 O O . LYS A 1 439 ? 42.645 -36.562 68.640 1.00 56.50 439 LYS A O 1
ATOM 3578 N N . GLU A 1 440 ? 40.651 -35.635 68.140 1.00 54.78 440 GLU A N 1
ATOM 3579 C CA . GLU A 1 440 ? 40.081 -35.756 69.486 1.00 54.78 440 GLU A CA 1
ATOM 3580 C C . GLU A 1 440 ? 39.687 -37.214 69.776 1.00 54.78 440 GLU A C 1
ATOM 3582 O O . GLU A 1 440 ? 40.109 -37.761 70.796 1.00 54.78 440 GLU A O 1
ATOM 3587 N N . ASP A 1 441 ? 39.057 -37.910 68.824 1.00 53.22 441 ASP A N 1
ATOM 3588 C CA . ASP A 1 441 ? 38.647 -39.314 68.993 1.00 53.22 441 ASP A CA 1
ATOM 3589 C C . ASP A 1 441 ? 39.839 -40.283 69.145 1.00 53.22 441 ASP A C 1
ATOM 3591 O O . ASP A 1 441 ? 39.771 -41.263 69.890 1.00 53.22 441 ASP A O 1
ATOM 3595 N N . LYS A 1 442 ? 40.989 -39.995 68.515 1.00 49.53 442 LYS A N 1
ATOM 3596 C CA . LYS A 1 442 ? 42.211 -40.813 68.675 1.00 49.53 442 LYS A CA 1
ATOM 3597 C C . LYS A 1 442 ? 42.955 -40.605 69.993 1.00 49.53 442 LYS A C 1
ATOM 3599 O O . LYS A 1 442 ? 43.829 -41.414 70.313 1.00 49.53 442 LYS A O 1
ATOM 3604 N N . VAL A 1 443 ? 42.659 -39.547 70.745 1.00 51.53 443 VAL A N 1
ATOM 3605 C CA . VAL A 1 443 ? 43.224 -39.358 72.091 1.00 51.53 443 VAL A CA 1
ATOM 3606 C C . VAL A 1 443 ? 42.403 -40.139 73.126 1.00 51.53 443 VAL A C 1
ATOM 3608 O O . VAL A 1 443 ? 42.989 -40.702 74.056 1.00 51.53 443 VAL A O 1
ATOM 3611 N N . ASP A 1 444 ? 41.096 -40.300 72.908 1.00 49.56 444 ASP A N 1
ATOM 3612 C CA . ASP A 1 444 ? 40.192 -40.971 73.852 1.00 49.56 444 ASP A CA 1
ATOM 3613 C C . ASP A 1 444 ? 40.157 -42.511 73.739 1.00 49.56 444 ASP A C 1
ATOM 3615 O O . ASP A 1 444 ? 39.754 -43.192 74.685 1.00 49.56 444 ASP A O 1
ATOM 3619 N N . GLU A 1 445 ? 40.681 -43.110 72.663 1.00 46.97 445 GLU A N 1
ATOM 3620 C CA . GLU A 1 445 ? 40.699 -44.577 72.479 1.00 46.97 445 GLU A CA 1
ATOM 3621 C C . GLU A 1 445 ? 41.827 -45.317 73.246 1.00 46.97 445 GLU A C 1
ATOM 3623 O O . GLU A 1 445 ? 41.958 -46.539 73.157 1.00 46.97 445 GLU A O 1
ATOM 3628 N N . SER A 1 446 ? 42.635 -44.604 74.048 1.00 42.94 446 SER A N 1
ATOM 3629 C CA . SER A 1 446 ? 43.724 -45.183 74.865 1.00 42.94 446 SER A CA 1
ATOM 3630 C C . SER A 1 446 ? 43.462 -45.224 76.382 1.00 42.94 446 SER A C 1
ATOM 3632 O O . SER A 1 446 ? 44.338 -45.640 77.145 1.00 42.94 446 SER A O 1
ATOM 3634 N N . ALA A 1 447 ? 42.250 -44.888 76.845 1.00 40.81 447 ALA A N 1
ATOM 3635 C CA . ALA A 1 447 ? 41.883 -44.948 78.264 1.00 40.81 447 ALA A CA 1
ATOM 3636 C C . ALA A 1 447 ? 40.725 -45.931 78.538 1.00 40.81 447 ALA A C 1
ATOM 3638 O O . ALA A 1 447 ? 39.582 -45.739 78.136 1.00 40.81 447 ALA A O 1
ATOM 3639 N N . SER A 1 448 ? 41.033 -47.007 79.271 1.00 33.56 448 SER A N 1
ATOM 3640 C CA . SER A 1 448 ? 40.068 -47.998 79.779 1.00 33.56 448 SER A CA 1
ATOM 3641 C C . SER A 1 448 ? 39.150 -47.431 80.886 1.00 33.56 448 SER A C 1
ATOM 3643 O O . SER A 1 448 ? 39.523 -46.480 81.576 1.00 33.56 448 SER A O 1
ATOM 3645 N N . PRO A 1 449 ? 37.950 -48.009 81.103 1.00 41.41 449 PRO A N 1
ATOM 3646 C CA . PRO A 1 449 ? 36.779 -47.255 81.539 1.00 41.41 449 PRO A CA 1
ATOM 3647 C C . PRO A 1 449 ? 36.600 -47.249 83.061 1.00 41.41 449 PRO A C 1
ATOM 3649 O O . PRO A 1 449 ? 36.519 -48.306 83.687 1.00 41.41 449 PRO A O 1
ATOM 3652 N N . THR A 1 450 ? 36.410 -46.072 83.666 1.00 36.50 450 THR A N 1
ATOM 3653 C CA . THR A 1 450 ? 35.840 -45.983 85.020 1.00 36.50 450 THR A CA 1
ATOM 3654 C C . THR A 1 450 ? 34.722 -44.942 85.117 1.00 36.50 450 THR A C 1
ATOM 3656 O O . THR A 1 450 ? 34.838 -43.792 84.714 1.00 36.50 450 THR A O 1
ATOM 3659 N N . SER A 1 451 ? 33.616 -45.400 85.707 1.00 35.97 451 SER A N 1
ATOM 3660 C CA . SER A 1 451 ? 32.482 -44.647 86.259 1.00 35.97 451 SER A CA 1
ATOM 3661 C C . SER A 1 451 ? 31.624 -43.791 85.313 1.00 35.97 451 SER A C 1
ATOM 3663 O O . SER A 1 451 ? 31.864 -42.617 85.063 1.00 35.97 451 SER A O 1
ATOM 3665 N N . LYS A 1 452 ? 30.475 -44.366 84.935 1.00 36.47 452 LYS A N 1
ATOM 3666 C CA . LYS A 1 452 ? 29.260 -43.614 84.607 1.00 36.47 452 LYS A CA 1
ATOM 3667 C C . LYS A 1 452 ? 28.850 -42.755 85.808 1.00 36.47 452 LYS A C 1
ATOM 3669 O O . LYS A 1 452 ? 28.356 -43.298 86.796 1.00 36.47 452 LYS A O 1
ATOM 3674 N N . TRP A 1 453 ? 28.944 -41.435 85.681 1.00 33.50 453 TRP A N 1
ATOM 3675 C CA . TRP A 1 453 ? 28.106 -40.506 86.434 1.00 33.50 453 TRP A CA 1
ATOM 3676 C C . TRP A 1 453 ? 27.321 -39.627 85.467 1.00 33.50 453 TRP A C 1
ATOM 3678 O O . TRP A 1 453 ? 27.845 -38.977 84.571 1.00 33.50 453 TRP A O 1
ATOM 3688 N N . ARG A 1 454 ? 26.007 -39.708 85.631 1.00 34.19 454 ARG A N 1
ATOM 3689 C CA . ARG A 1 454 ? 24.979 -39.054 84.836 1.00 34.19 454 ARG A CA 1
ATOM 3690 C C . ARG A 1 454 ? 24.874 -37.607 85.319 1.00 34.19 454 ARG A C 1
ATOM 3692 O O . ARG A 1 454 ? 24.641 -37.406 86.506 1.00 34.19 454 ARG A O 1
ATOM 3699 N N . SER A 1 455 ? 24.921 -36.626 84.421 1.00 35.12 455 SER A N 1
ATOM 3700 C CA . SER A 1 455 ? 24.355 -35.306 84.710 1.00 35.12 455 SER A CA 1
ATOM 3701 C C . SER A 1 455 ? 23.610 -34.761 83.498 1.00 35.12 455 SER A C 1
ATOM 3703 O O . SER A 1 455 ? 24.150 -34.624 82.408 1.00 35.12 455 SER A O 1
ATOM 3705 N N . ARG A 1 456 ? 22.316 -34.521 83.713 1.00 36.00 456 ARG A N 1
ATOM 3706 C CA . ARG A 1 456 ? 21.395 -33.809 82.824 1.00 36.00 456 ARG A CA 1
ATOM 3707 C C . ARG A 1 456 ? 21.651 -32.304 82.932 1.00 36.00 456 ARG A C 1
ATOM 3709 O O . ARG A 1 456 ? 21.790 -31.838 84.061 1.00 36.00 456 ARG A O 1
ATOM 3716 N N . LYS A 1 457 ? 21.566 -31.583 81.806 1.00 35.22 457 LYS A N 1
ATOM 3717 C CA . LYS A 1 457 ? 21.121 -30.175 81.590 1.00 35.22 457 LYS A CA 1
ATOM 3718 C C . LYS A 1 457 ? 21.798 -29.664 80.306 1.00 35.22 457 LYS A C 1
ATOM 3720 O O . LYS A 1 457 ? 22.938 -30.026 80.078 1.00 35.22 457 LYS A O 1
ATOM 3725 N N . ALA A 1 458 ? 21.235 -28.815 79.456 1.00 35.31 458 ALA A N 1
ATOM 3726 C CA . ALA A 1 458 ? 19.897 -28.269 79.256 1.00 35.31 458 ALA A CA 1
ATOM 3727 C C . ALA A 1 458 ? 19.942 -27.549 77.892 1.00 35.31 458 ALA A C 1
ATOM 3729 O O . ALA A 1 458 ? 20.991 -27.027 77.522 1.00 35.31 458 ALA A O 1
ATOM 3730 N N . SER A 1 459 ? 18.820 -27.512 77.174 1.00 37.69 459 SER A N 1
ATOM 3731 C CA . SER A 1 459 ? 18.601 -26.570 76.074 1.00 37.69 459 SER A CA 1
ATOM 3732 C C . SER A 1 459 ? 18.711 -25.122 76.552 1.00 37.69 459 SER A C 1
ATOM 3734 O O . SER A 1 459 ? 18.159 -24.785 77.603 1.00 37.69 459 SER A O 1
ATOM 3736 N N . ALA A 1 460 ? 19.331 -24.289 75.722 1.00 36.66 460 ALA A N 1
ATOM 3737 C CA . ALA A 1 460 ? 18.962 -22.901 75.468 1.00 36.66 460 ALA A CA 1
ATOM 3738 C C . ALA A 1 460 ? 19.329 -22.587 74.015 1.00 36.66 460 ALA A C 1
ATOM 3740 O O . ALA A 1 460 ? 20.462 -22.958 73.629 1.00 36.66 460 ALA A O 1
#

Sequence (460 aa):
MARHCVEERIRQHKVVYTPYTGDDSALLELLDRCIDTTRRLIGIRPRICYPHEVSVPRPPIKYEAKVDVRKEKEEDGRRLACEAQKRRLAQREEREKEEREAQASEHVGGLSRFFGNIKTAVGLGHVVSTNESLDDVEYADVCGTAEPKEEKPQVTLRDAQAHLSKDTLGDSLRFVNKLYNRAFGKPKTSDRRRVPSHMPFLVQKSIIREIKDHWTQEIQDTSAHRFRHPQDMQFSFSYFHYLINRAKIHPHTLEEIWSEYLDANRNGILDESEVLTAASLAHGDAPPEIFVSEVRECVQPNKREKVREIPTAEGTLRLSETLTPYITLENLEQCPSFAWKQMMGTRARRTKFVCINDDMKNPSTAVSQILHELFLSIWPKRSQFELPYHLKNRYAHIDEFTAAQERRHVAAAIEDIARARAASASQLTQDFQHTQEDKEDKVDESASPTSKWRSRKASA